Protein AF-0000000077892205 (afdb_homodimer)

Foldseek 3Di:
DVVVVVPVVPPPPCPDDPPVVVVVVVVVVVVVVVVVVVVVVVVVVVVVVVVVVVVVVVVVVVQVVQQVLQQVLQVVLLVLLQQQQVVLVVVLVVCLVQPQVDVPHNDAQVNLQVVCVVCVVSRVFFLWKWWWFKDFLVCQVVVCVVLVHAQFEDVVLQVVVQPLVGDDLVPTHGDDDDGMWTATGYIHPSVPSRGSYTLCRDDQSVVLFLVQLQQQFWAKTDWAQDRNPRATKMKIKHFRFNDDDDNPDGSVRSNVRTGIMMITIGRLAVRSVVSCVVVVVDPNKFKWKWWCLDVVDIDTRDHDPDPDDDRKDKDWHDSRHPSTTMIMIID/DVVVVVPPVPPPPCPDDVPVVVVVVVVVVVVVVVVVVVVVVVVVVVVVVVVVVVVVVVVVVVQVVQQVLQQVLQVVLLVLLQQQQVVLVVVLVVCLVQPQVDVPHNDAQVNLQVVCVVCVVSRVFFLWKWWWFKDFLVCQVVVCVVLVHAQFEDVVLQVVVQDLVGDDLVPTHGDDDDGMWTATGYIHPSVPSRGSYTLCRDDQSVVLFLVQLQQQFWAKTDWAQDRNPRATKMKIKHFRFNDDDDNPDGSVNSNVRTGIMMITIGRLAVNSVVSCVVVVVDPNKFKWKWWCLDVVDIDTRDHDPDPDDDDKDKDWHDSRHPSTTMIMIID

Organism: Lupinus albus (NCBI:txid3870)

Solvent-accessible surface area (backbone atoms only — not comparable to full-atom values): 35214 Å² total; per-residue (Å²): 126,77,70,63,65,63,57,64,71,61,64,72,70,71,77,66,78,65,66,66,57,49,56,50,46,52,51,46,47,52,47,48,50,52,51,47,51,50,48,52,52,49,50,51,50,50,49,50,51,50,50,51,52,50,51,52,50,50,53,52,48,50,51,52,48,52,43,49,52,40,45,49,51,43,48,52,52,32,49,50,46,47,44,25,49,50,43,52,52,43,49,34,50,46,45,36,54,36,38,69,67,32,88,74,54,71,55,50,47,67,55,45,20,50,51,49,59,76,42,38,81,53,26,80,49,47,64,33,40,36,35,20,39,58,39,45,51,90,47,43,66,62,47,27,63,73,70,72,49,65,52,17,35,39,42,63,50,67,71,62,62,53,54,59,90,61,68,49,69,83,74,46,50,66,49,74,93,52,73,63,42,24,30,20,69,33,30,18,70,81,36,49,74,47,54,32,29,19,43,59,54,20,70,65,46,25,56,32,53,54,50,7,32,43,69,71,39,55,28,61,36,70,72,40,66,38,80,61,76,61,39,52,19,33,40,40,28,35,46,25,47,78,58,90,70,64,93,81,58,51,44,67,58,35,51,72,34,47,46,27,37,33,36,36,34,28,38,43,51,61,37,54,48,53,52,47,58,71,58,34,92,47,79,86,60,49,57,29,33,32,39,46,58,43,85,87,55,68,42,76,55,34,73,60,85,71,81,74,79,90,62,71,41,81,36,79,39,68,80,74,26,88,86,54,42,34,35,35,39,28,70,127,77,71,63,63,64,58,63,72,60,63,71,70,72,78,63,78,64,67,66,56,51,57,50,46,52,51,46,49,53,50,47,49,51,49,48,51,51,48,52,53,50,50,51,50,50,51,51,50,49,50,52,52,50,51,51,51,48,52,52,50,50,51,49,47,51,44,51,51,41,46,50,50,43,49,52,53,31,49,50,46,47,45,24,48,49,44,53,52,44,50,32,50,46,44,35,55,37,36,69,67,32,88,73,55,72,55,48,47,66,55,45,20,50,52,49,58,75,41,36,81,54,26,78,49,48,65,33,41,35,34,20,39,58,40,46,50,89,45,43,66,64,48,27,62,72,70,71,49,67,52,18,36,40,42,64,50,66,70,62,63,52,53,58,90,62,69,48,68,82,75,46,50,67,47,73,96,50,73,62,44,25,30,21,69,34,30,19,70,81,37,50,76,48,53,32,29,18,43,59,54,21,71,66,48,25,56,31,52,56,51,6,32,43,68,71,40,56,29,61,38,70,72,40,66,38,80,61,76,61,39,53,20,35,41,39,28,34,48,23,46,77,60,93,70,63,94,81,59,51,43,67,58,35,52,72,34,46,46,28,38,34,35,37,33,28,38,42,53,61,38,54,49,54,52,46,58,73,56,34,92,46,80,84,61,50,57,30,32,32,38,46,59,44,85,86,54,67,42,74,54,33,74,57,87,70,81,75,77,90,62,72,42,79,36,80,39,68,79,74,28,89,85,54,42,34,35,35,40,28,70

Radius of gyration: 39.61 Å; Cα contacts (8 Å, |Δi|>4): 1036; chains: 2; bounding box: 71×128×86 Å

Structure (mmCIF, N/CA/C/O backbone):
data_AF-0000000077892205-model_v1
#
loop_
_entity.id
_entity.type
_entity.pdbx_description
1 polymer 'histidine kinase'
#
loop_
_atom_site.group_PDB
_atom_site.id
_atom_site.type_symbol
_atom_site.label_atom_id
_atom_site.label_alt_id
_atom_site.label_comp_id
_atom_site.label_asym_id
_atom_site.label_entity_id
_atom_site.label_seq_id
_atom_site.pdbx_PDB_ins_code
_atom_site.Cartn_x
_atom_site.Cartn_y
_atom_site.Cartn_z
_atom_site.occupancy
_atom_site.B_iso_or_equiv
_atom_site.auth_seq_id
_atom_site.auth_comp_id
_atom_site.auth_asym_id
_atom_site.auth_atom_id
_atom_site.pdbx_PDB_model_num
ATOM 1 N N . MET A 1 1 ? 27.438 71 59.719 1 31.19 1 MET A N 1
ATOM 2 C CA . MET A 1 1 ? 27.359 72.312 59.125 1 31.19 1 MET A CA 1
ATOM 3 C C . MET A 1 1 ? 26.109 72.438 58.25 1 31.19 1 MET A C 1
ATOM 5 O O . MET A 1 1 ? 25.812 73.5 57.75 1 31.19 1 MET A O 1
ATOM 9 N N . TRP A 1 2 ? 25.656 71.25 57.719 1 36.31 2 TRP A N 1
ATOM 10 C CA . TRP A 1 2 ? 24.547 71.125 56.781 1 36.31 2 TRP A CA 1
ATOM 11 C C . TRP A 1 2 ? 23.219 71.438 57.469 1 36.31 2 TRP A C 1
ATOM 13 O O . TRP A 1 2 ? 22.266 71.875 56.812 1 36.31 2 TRP A O 1
ATOM 23 N N . LEU A 1 3 ? 23.094 71.312 58.812 1 39.94 3 LEU A N 1
ATOM 24 C CA . LEU A 1 3 ? 21.891 71.375 59.656 1 39.94 3 LEU A CA 1
ATOM 25 C C . LEU A 1 3 ? 21.344 72.812 59.688 1 39.94 3 LEU A C 1
ATOM 27 O O . LEU A 1 3 ? 20.141 73 59.906 1 39.94 3 LEU A O 1
ATOM 31 N N . LYS A 1 4 ? 22.266 73.75 59.656 1 44.88 4 LYS A N 1
ATOM 32 C CA . LYS A 1 4 ? 21.891 75.125 60.031 1 44.88 4 LYS A CA 1
ATOM 33 C C . LYS A 1 4 ? 21.078 75.75 58.906 1 44.88 4 LYS A C 1
ATOM 35 O O . LYS A 1 4 ? 20.391 76.75 59.156 1 44.88 4 LYS A O 1
ATOM 40 N N . TRP A 1 5 ? 21.438 75.25 57.688 1 41.88 5 TRP A N 1
ATOM 41 C CA . TRP A 1 5 ? 20.875 76 56.562 1 41.88 5 TRP A CA 1
ATOM 42 C C . TRP A 1 5 ? 19.359 75.812 56.469 1 41.88 5 TRP A C 1
ATOM 44 O O . TRP A 1 5 ? 18.625 76.688 56.094 1 41.88 5 TRP A O 1
ATOM 54 N N . TRP A 1 6 ? 18.906 74.562 57.062 1 41.09 6 TRP A N 1
ATOM 55 C CA . TRP A 1 6 ? 17.5 74.25 56.938 1 41.09 6 TRP A CA 1
ATOM 56 C C . TRP A 1 6 ? 16.625 75.125 57.781 1 41.09 6 TRP A C 1
ATOM 58 O O . TRP A 1 6 ? 15.453 75.375 57.469 1 41.09 6 TRP A O 1
ATOM 68 N N . GLU A 1 7 ? 17.266 75.562 58.875 1 42.81 7 GLU A N 1
ATOM 69 C CA . GLU A 1 7 ? 16.422 76.188 59.875 1 42.81 7 GLU A CA 1
ATOM 70 C C . GLU A 1 7 ? 15.914 77.562 59.406 1 42.81 7 GLU A C 1
ATOM 72 O O . GLU A 1 7 ? 14.883 78.062 59.875 1 42.81 7 GLU A O 1
ATOM 77 N N . LYS A 1 8 ? 16.828 78.25 58.688 1 43.81 8 LYS A N 1
ATOM 78 C CA . LYS A 1 8 ? 16.516 79.625 58.469 1 43.81 8 LYS A CA 1
ATOM 79 C C . LYS A 1 8 ? 15.32 79.812 57.531 1 43.81 8 LYS A C 1
ATOM 81 O O . LYS A 1 8 ? 14.766 80.875 57.406 1 43.81 8 LYS A O 1
ATOM 86 N N . ILE A 1 9 ? 15.219 78.75 56.625 1 38.72 9 ILE A N 1
ATOM 87 C CA . ILE A 1 9 ? 14.148 79 55.656 1 38.72 9 ILE A CA 1
ATOM 88 C C . ILE A 1 9 ? 12.789 78.938 56.344 1 38.72 9 ILE A C 1
ATOM 90 O O . ILE A 1 9 ? 11.75 79.125 55.719 1 38.72 9 ILE A O 1
ATOM 94 N N . ARG A 1 10 ? 12.891 78.5 57.656 1 36.75 10 ARG A N 1
ATOM 95 C CA . ARG A 1 10 ? 11.594 78.188 58.25 1 36.75 10 ARG A CA 1
ATOM 96 C C . ARG A 1 10 ? 10.82 79.5 58.531 1 36.75 10 ARG A C 1
ATOM 98 O O . ARG A 1 10 ? 9.648 79.438 58.906 1 36.75 10 ARG A O 1
ATOM 105 N N . GLY A 1 11 ? 11.727 80.562 58.812 1 36.81 11 GLY A N 1
ATOM 106 C CA . GLY A 1 11 ? 11.039 81.625 59.562 1 36.81 11 GLY A CA 1
ATOM 107 C C . GLY A 1 11 ? 9.977 82.312 58.781 1 36.81 11 GLY A C 1
ATOM 108 O O . GLY A 1 11 ? 9.312 83.25 59.281 1 36.81 11 GLY A O 1
ATOM 109 N N . PHE A 1 12 ? 10.297 82.5 57.469 1 37.41 12 PHE A N 1
ATOM 110 C CA . PHE A 1 12 ? 9.398 83.438 56.844 1 37.41 12 PHE A CA 1
ATOM 111 C C . PHE A 1 12 ? 7.969 82.938 56.812 1 37.41 12 PHE A C 1
ATOM 113 O O . PHE A 1 12 ? 7.68 81.938 56.156 1 37.41 12 PHE A O 1
ATOM 120 N N . GLY A 1 13 ? 7.309 83.062 57.969 1 35.34 13 GLY A N 1
ATOM 121 C CA . GLY A 1 13 ? 5.934 82.75 58.25 1 35.34 13 GLY A CA 1
ATOM 122 C C . GLY A 1 13 ? 4.945 83.188 57.219 1 35.34 13 GLY A C 1
ATOM 123 O O . GLY A 1 13 ? 4.734 84.438 57.094 1 35.34 13 GLY A O 1
ATOM 124 N N . ILE A 1 14 ? 5.199 82.812 55.969 1 35.5 14 ILE A N 1
ATOM 125 C CA . ILE A 1 14 ? 4.227 83.125 54.906 1 35.5 14 ILE A CA 1
ATOM 126 C C . ILE A 1 14 ? 2.818 82.75 55.406 1 35.5 14 ILE A C 1
ATOM 128 O O . ILE A 1 14 ? 2.502 81.625 55.688 1 35.5 14 ILE A O 1
ATOM 132 N N . HIS A 1 15 ? 2.277 83.562 56.312 1 36.69 15 HIS A N 1
ATOM 133 C CA . HIS A 1 15 ? 0.856 83.5 56.625 1 36.69 15 HIS A CA 1
ATOM 134 C C . HIS A 1 15 ? 0.003 83.5 55.375 1 36.69 15 HIS A C 1
ATOM 136 O O . HIS A 1 15 ? -1.203 83.75 55.438 1 36.69 15 HIS A O 1
ATOM 142 N N . GLN A 1 16 ? 0.692 83.312 54.188 1 34.72 16 GLN A N 1
ATOM 143 C CA . GLN A 1 16 ? -0.074 83.562 52.969 1 34.72 16 GLN A CA 1
ATOM 144 C C . GLN A 1 16 ? -1.381 82.75 52.969 1 34.72 16 GLN A C 1
ATOM 146 O O . GLN A 1 16 ? -1.498 81.75 53.688 1 34.72 16 GLN A O 1
ATOM 151 N N . HIS A 1 17 ? -2.402 83.25 52.094 1 37.19 17 HIS A N 1
ATOM 152 C CA . HIS A 1 17 ? -3.797 83 51.719 1 37.19 17 HIS A CA 1
ATOM 153 C C . HIS A 1 17 ? -4.062 81.562 51.469 1 37.19 17 HIS A C 1
ATOM 155 O O . HIS A 1 17 ? -3.6 81 50.438 1 37.19 17 HIS A O 1
ATOM 161 N N . TYR A 1 18 ? -4.145 80.75 52.469 1 39.81 18 TYR A N 1
ATOM 162 C CA . TYR A 1 18 ? -4.59 79.375 52.562 1 39.81 18 TYR A CA 1
ATOM 163 C C . TYR A 1 18 ? -5.816 79.125 51.688 1 39.81 18 TYR A C 1
ATOM 165 O O . TYR A 1 18 ? -6.215 77.938 51.5 1 39.81 18 TYR A O 1
ATOM 173 N N . TYR A 1 19 ? -6.555 80.25 51.5 1 40.19 19 TYR A N 1
ATOM 174 C CA . TYR A 1 19 ? -7.855 79.938 50.938 1 40.19 19 TYR A CA 1
ATOM 175 C C . TYR A 1 19 ? -7.707 79.375 49.5 1 40.19 19 TYR A C 1
ATOM 177 O O . TYR A 1 19 ? -8.586 78.688 49 1 40.19 19 TYR A O 1
ATOM 185 N N . GLN A 1 20 ? -6.82 80 48.781 1 41.72 20 GLN A N 1
ATOM 186 C CA . GLN A 1 20 ? -6.855 79.625 47.375 1 41.72 20 GLN A CA 1
ATOM 187 C C . GLN A 1 20 ? -6.348 78.25 47.156 1 41.72 20 GLN A C 1
ATOM 189 O O . GLN A 1 20 ? -6.523 77.625 46.062 1 41.72 20 GLN A O 1
ATOM 194 N N . TYR A 1 21 ? -5.676 77.75 48.125 1 46.19 21 TYR A N 1
ATOM 195 C CA . TYR A 1 21 ? -5.09 76.375 47.938 1 46.19 21 TYR A CA 1
ATOM 196 C C . TYR A 1 21 ? -6.141 75.312 48.125 1 46.19 21 TYR A C 1
ATOM 198 O O . TYR A 1 21 ? -5.883 74.125 47.844 1 46.19 21 TYR A O 1
ATOM 206 N N . ILE A 1 22 ? -7.207 75.688 48.812 1 49.75 22 ILE A N 1
ATOM 207 C CA . ILE A 1 22 ? -8.234 74.688 49.062 1 49.75 22 ILE A CA 1
ATOM 208 C C . ILE A 1 22 ? -8.969 74.375 47.75 1 49.75 22 ILE A C 1
ATOM 210 O O . ILE A 1 22 ? -9.289 73.25 47.469 1 49.75 22 ILE A O 1
ATOM 214 N N . GLY A 1 23 ? -9.281 75.375 47.062 1 51.22 23 GLY A N 1
ATOM 215 C CA . GLY A 1 23 ? -10.008 75.125 45.844 1 51.22 23 GLY A CA 1
ATOM 216 C C . GLY A 1 23 ? -9.234 74.312 44.844 1 51.22 23 GLY A C 1
ATOM 217 O O . GLY A 1 23 ? -9.828 73.625 44.031 1 51.22 23 GLY A O 1
ATOM 218 N N . SER A 1 24 ? -7.988 74.5 44.875 1 58.28 24 SER A N 1
ATOM 219 C CA . SER A 1 24 ? -7.121 73.812 43.938 1 58.28 24 SER A CA 1
ATOM 220 C C . SER A 1 24 ? -6.977 72.375 44.281 1 58.28 24 SER A C 1
ATOM 222 O O . SER A 1 24 ? -6.91 71.5 43.406 1 58.28 24 SER A O 1
ATOM 224 N N . LYS A 1 25 ? -7.152 72.125 45.562 1 64.81 25 LYS A N 1
ATOM 225 C CA . LYS A 1 25 ? -7.062 70.75 45.969 1 64.81 25 LYS A CA 1
ATOM 226 C C . LYS A 1 25 ? -8.344 70 45.625 1 64.81 25 LYS A C 1
ATOM 228 O O . LYS A 1 25 ? -8.297 68.812 45.219 1 64.81 25 LYS A O 1
ATOM 233 N N . LYS A 1 26 ? -9.453 70.688 45.875 1 61.78 26 LYS A N 1
ATOM 234 C CA . LYS A 1 26 ? -10.727 70.062 45.531 1 61.78 26 LYS A CA 1
ATOM 235 C C . LYS A 1 26 ? -10.828 69.812 44.031 1 61.78 26 LYS A C 1
ATOM 237 O O . LYS A 1 26 ? -11.305 68.75 43.594 1 61.78 26 LYS A O 1
ATOM 242 N N . VAL A 1 27 ? -10.414 70.812 43.312 1 63.97 27 VAL A N 1
ATOM 243 C CA . VAL A 1 27 ? -10.422 70.688 41.875 1 63.97 27 VAL A CA 1
ATOM 244 C C . VAL A 1 27 ? -9.422 69.625 41.438 1 63.97 27 VAL A C 1
ATOM 246 O O . VAL A 1 27 ? -9.703 68.812 40.562 1 63.97 27 VAL A O 1
ATOM 249 N N . LYS A 1 28 ? -8.359 69.562 42.219 1 69.62 28 LYS A N 1
ATOM 250 C CA . LYS A 1 28 ? -7.348 68.562 41.938 1 69.62 28 LYS A CA 1
ATOM 251 C C . LYS A 1 28 ? -7.859 67.188 42.281 1 69.62 28 LYS A C 1
ATOM 253 O O . LYS A 1 28 ? -7.633 66.188 41.562 1 69.62 28 LYS A O 1
ATOM 258 N N . ARG A 1 29 ? -8.625 67.188 43.375 1 73.31 29 ARG A N 1
ATOM 259 C CA . ARG A 1 29 ? -9.188 65.875 43.812 1 73.31 29 ARG A CA 1
ATOM 260 C C . ARG A 1 29 ? -10.258 65.438 42.812 1 73.31 29 ARG A C 1
ATOM 262 O O . ARG A 1 29 ? -10.344 64.25 42.5 1 73.31 29 ARG A O 1
ATOM 269 N N . ALA A 1 30 ? -11.062 66.375 42.406 1 74.19 30 ALA A N 1
ATOM 270 C CA . ALA A 1 30 ? -12.102 66 41.438 1 74.19 30 ALA A CA 1
ATOM 271 C C . ALA A 1 30 ? -11.492 65.562 40.094 1 74.19 30 ALA A C 1
ATOM 273 O O . ALA A 1 30 ? -11.977 64.625 39.469 1 74.19 30 ALA A O 1
ATOM 274 N N . MET A 1 31 ? -10.398 66.25 39.812 1 76.56 31 MET A N 1
ATOM 275 C CA . MET A 1 31 ? -9.695 65.875 38.594 1 76.56 31 MET A CA 1
ATOM 276 C C . MET A 1 31 ? -9.016 64.562 38.719 1 76.56 31 MET A C 1
ATOM 278 O O . MET A 1 31 ? -9.016 63.75 37.781 1 76.56 31 MET A O 1
ATOM 282 N N . TRP A 1 32 ? -8.609 64.25 39.969 1 74.5 32 TRP A N 1
ATOM 283 C CA . TRP A 1 32 ? -7.973 62.938 40.219 1 74.5 32 TRP A CA 1
ATOM 284 C C . TRP A 1 32 ? -9 61.812 40.188 1 74.5 32 TRP A C 1
ATOM 286 O O . TRP A 1 32 ? -8.711 60.719 39.656 1 74.5 32 TRP A O 1
ATOM 296 N N . LYS A 1 33 ? -10.172 62.156 40.625 1 80.44 33 LYS A N 1
ATOM 297 C CA . LYS A 1 33 ? -11.234 61.156 40.594 1 80.44 33 LYS A CA 1
ATOM 298 C C . LYS A 1 33 ? -11.695 60.875 39.156 1 80.44 33 LYS A C 1
ATOM 300 O O . LYS A 1 33 ? -11.906 59.719 38.75 1 80.44 33 LYS A O 1
ATOM 305 N N . LYS A 1 34 ? -11.797 61.938 38.375 1 80.62 34 LYS A N 1
ATOM 306 C CA . LYS A 1 34 ? -12.195 61.781 37 1 80.62 34 LYS A CA 1
ATOM 307 C C . LYS A 1 34 ? -11.125 61.031 36.188 1 80.62 34 LYS A C 1
ATOM 309 O O . LYS A 1 34 ? -11.438 60.188 35.344 1 80.62 34 LYS A O 1
ATOM 314 N N . LEU A 1 35 ? -9.867 61.375 36.562 1 80.88 35 LEU A N 1
ATOM 315 C CA . LEU A 1 35 ? -8.758 60.688 35.906 1 80.88 35 LEU A CA 1
ATOM 316 C C . LEU A 1 35 ? -8.703 59.219 36.312 1 80.88 35 LEU A C 1
ATOM 318 O O . LEU A 1 35 ? -8.422 58.375 35.469 1 80.88 35 LEU A O 1
ATOM 322 N N . PHE A 1 36 ? -9.055 59 37.531 1 80.56 36 PHE A N 1
ATOM 323 C CA . PHE A 1 36 ? -9.086 57.625 38.031 1 80.56 36 PHE A CA 1
ATOM 324 C C . PHE A 1 36 ? -10.195 56.844 37.344 1 80.56 36 PHE A C 1
ATOM 326 O O . PHE A 1 36 ? -9.992 55.688 36.938 1 80.56 36 PHE A O 1
ATOM 333 N N . VAL A 1 37 ? -11.359 57.469 37.219 1 83.56 37 VAL A N 1
ATOM 334 C CA . VAL A 1 37 ? -12.484 56.812 36.562 1 83.56 37 VAL A CA 1
ATOM 335 C C . VAL A 1 37 ? -12.18 56.594 35.094 1 83.56 37 VAL A C 1
ATOM 337 O O . VAL A 1 37 ? -12.461 55.531 34.531 1 83.56 37 VAL A O 1
ATOM 340 N N . ALA A 1 38 ? -11.492 57.562 34.469 1 83.94 38 ALA A N 1
ATOM 341 C CA . ALA A 1 38 ? -11.094 57.438 33.094 1 83.94 38 ALA A CA 1
ATOM 342 C C . ALA A 1 38 ? -10.07 56.312 32.906 1 83.94 38 ALA A C 1
ATOM 344 O O . ALA A 1 38 ? -10.125 55.562 31.938 1 83.94 38 ALA A O 1
ATOM 345 N N . TRP A 1 39 ? -9.234 56.125 33.938 1 80.12 39 TRP A N 1
ATOM 346 C CA . TRP A 1 39 ? -8.219 55.094 33.938 1 80.12 39 TRP A CA 1
ATOM 347 C C . TRP A 1 39 ? -8.859 53.719 34.094 1 80.12 39 TRP A C 1
ATOM 349 O O . TRP A 1 39 ? -8.5 52.781 33.375 1 80.12 39 TRP A O 1
ATOM 359 N N . LEU A 1 40 ? -9.859 53.656 34.906 1 83.5 40 LEU A N 1
ATOM 360 C CA . LEU A 1 40 ? -10.547 52.406 35.125 1 83.5 40 LEU A CA 1
ATOM 361 C C . LEU A 1 40 ? -11.367 52 33.906 1 83.5 40 LEU A C 1
ATOM 363 O O . LEU A 1 40 ? -11.367 50.812 33.5 1 83.5 40 LEU A O 1
ATOM 367 N N . VAL A 1 41 ? -11.984 52.969 33.312 1 84.06 41 VAL A N 1
ATOM 368 C CA . VAL A 1 41 ? -12.789 52.719 32.125 1 84.06 41 VAL A CA 1
ATOM 369 C C . VAL A 1 41 ? -11.867 52.344 30.969 1 84.06 41 VAL A C 1
ATOM 371 O O . VAL A 1 41 ? -12.164 51.438 30.203 1 84.06 41 VAL A O 1
ATOM 374 N N . GLY A 1 42 ? -10.75 53.031 30.953 1 81.94 42 GLY A N 1
ATOM 375 C CA . GLY A 1 42 ? -9.781 52.75 29.906 1 81.94 42 GLY A CA 1
ATOM 376 C C . GLY A 1 42 ? -9.211 51.344 30 1 81.94 42 GLY A C 1
ATOM 377 O O . GLY A 1 42 ? -9.133 50.625 28.984 1 81.94 42 GLY A O 1
ATOM 378 N N . TRP A 1 43 ? -8.969 50.875 31.234 1 79.12 43 TRP A N 1
ATOM 379 C CA . TRP A 1 43 ? -8.391 49.531 31.438 1 79.12 43 TRP A CA 1
ATOM 380 C C . TRP A 1 43 ? -9.43 48.469 31.203 1 79.12 43 TRP A C 1
ATOM 382 O O . TRP A 1 43 ? -9.102 47.375 30.672 1 79.12 43 TRP A O 1
ATOM 392 N N . THR A 1 44 ? -10.625 48.781 31.562 1 84.62 44 THR A N 1
ATOM 393 C CA . THR A 1 44 ? -11.688 47.812 31.328 1 84.62 44 THR A CA 1
ATOM 394 C C . THR A 1 44 ? -11.961 47.656 29.844 1 84.62 44 THR A C 1
ATOM 396 O O . THR A 1 44 ? -12.18 46.531 29.359 1 84.62 44 THR A O 1
ATOM 399 N N . MET A 1 45 ? -11.852 48.781 29.109 1 84.25 45 MET A N 1
ATOM 400 C CA . MET A 1 45 ? -12.055 48.719 27.656 1 84.25 45 MET A CA 1
ATOM 401 C C . MET A 1 45 ? -10.906 47.969 26.984 1 84.25 45 MET A C 1
ATOM 403 O O . MET A 1 45 ? -11.133 47.188 26.062 1 84.25 45 MET A O 1
ATOM 407 N N . LEU A 1 46 ? -9.758 48.188 27.516 1 83.25 46 LEU A N 1
ATOM 408 C CA . LEU A 1 46 ? -8.586 47.5 26.969 1 83.25 46 LEU A CA 1
ATOM 409 C C . LEU A 1 46 ? -8.648 46 27.219 1 83.25 46 LEU A C 1
ATOM 411 O O . LEU A 1 46 ? -8.336 45.219 26.328 1 83.25 46 LEU A O 1
ATOM 415 N N . SER A 1 47 ? -9.164 45.625 28.453 1 83.81 47 SER A N 1
ATOM 416 C CA . SER A 1 47 ? -9.273 44.219 28.797 1 83.81 47 SER A CA 1
ATOM 417 C C . SER A 1 47 ? -10.344 43.531 27.969 1 83.81 47 SER A C 1
ATOM 419 O O . SER A 1 47 ? -10.156 42.406 27.516 1 83.81 47 SER A O 1
ATOM 421 N N . LEU A 1 48 ? -11.344 44.281 27.719 1 85 48 LEU A N 1
ATOM 422 C CA . LEU A 1 48 ? -12.422 43.719 26.906 1 85 48 LEU A CA 1
ATOM 423 C C . LEU A 1 48 ? -11.977 43.562 25.453 1 85 48 LEU A C 1
ATOM 425 O O . LEU A 1 48 ? -12.32 42.562 24.812 1 85 48 LEU A O 1
ATOM 429 N N . CYS A 1 49 ? -11.133 44.469 25 1 84.12 49 CYS A N 1
ATOM 430 C CA . CYS A 1 49 ? -10.617 44.375 23.641 1 84.12 49 CYS A CA 1
ATOM 431 C C . CYS A 1 49 ? -9.656 43.219 23.484 1 84.12 49 CYS A C 1
ATOM 433 O O . CYS A 1 49 ? -9.734 42.469 22.5 1 84.12 49 CYS A O 1
ATOM 435 N N . ILE A 1 50 ? -8.883 43 24.516 1 81.12 50 ILE A N 1
ATOM 436 C CA . ILE A 1 50 ? -7.922 41.906 24.484 1 81.12 50 ILE A CA 1
ATOM 437 C C . ILE A 1 50 ? -8.656 40.594 24.562 1 81.12 50 ILE A C 1
ATOM 439 O O . ILE A 1 50 ? -8.328 39.625 23.844 1 81.12 50 ILE A O 1
ATOM 443 N N . PHE A 1 51 ? -9.68 40.562 25.375 1 82.75 51 PHE A N 1
ATOM 444 C CA . PHE A 1 51 ? -10.477 39.375 25.531 1 82.75 51 PHE A CA 1
ATOM 445 C C . PHE A 1 51 ? -11.188 39 24.219 1 82.75 51 PHE A C 1
ATOM 447 O O . PHE A 1 51 ? -11.211 37.844 23.812 1 82.75 51 PHE A O 1
ATOM 454 N N . CYS A 1 52 ? -11.688 40.094 23.547 1 84.12 52 CYS A N 1
ATOM 455 C CA . CYS A 1 52 ? -12.367 39.844 22.281 1 84.12 52 CYS A CA 1
ATOM 456 C C . CYS A 1 52 ? -11.391 39.375 21.219 1 84.12 52 CYS A C 1
ATOM 458 O O . CYS A 1 52 ? -11.688 38.469 20.453 1 84.12 52 CYS A O 1
ATOM 460 N N . CYS A 1 53 ? -10.188 39.875 21.219 1 81.94 53 CYS A N 1
ATOM 461 C CA . CYS A 1 53 ? -9.164 39.5 20.25 1 81.94 53 CYS A CA 1
ATOM 462 C C . CYS A 1 53 ? -8.688 38.094 20.484 1 81.94 53 CYS A C 1
ATOM 464 O O . CYS A 1 53 ? -8.562 37.312 19.531 1 81.94 53 CYS A O 1
ATOM 466 N N . MET A 1 54 ? -8.562 37.688 21.75 1 83.56 54 MET A N 1
ATOM 467 C CA . MET A 1 54 ? -8.086 36.344 22.094 1 83.56 54 MET A CA 1
ATOM 468 C C . MET A 1 54 ? -9.164 35.312 21.812 1 83.56 54 MET A C 1
ATOM 470 O O . MET A 1 54 ? -8.867 34.188 21.375 1 83.56 54 MET A O 1
ATOM 474 N N . SER A 1 55 ? -10.375 35.719 22.078 1 83.88 55 SER A N 1
ATOM 475 C CA . SER A 1 55 ? -11.469 34.781 21.828 1 83.88 55 SER A CA 1
ATOM 476 C C . SER A 1 55 ? -11.648 34.531 20.328 1 83.88 55 SER A C 1
ATOM 478 O O . SER A 1 55 ? -11.922 33.406 19.922 1 83.88 55 SER A O 1
ATOM 480 N N . PHE A 1 56 ? -11.406 35.531 19.547 1 84.44 56 PHE A N 1
ATOM 481 C CA . PHE A 1 56 ? -11.484 35.406 18.094 1 84.44 56 PHE A CA 1
ATOM 482 C C . PHE A 1 56 ? -10.352 34.531 17.562 1 84.44 56 PHE A C 1
ATOM 484 O O . PHE A 1 56 ? -10.57 33.656 16.734 1 84.44 56 PHE A O 1
ATOM 491 N N . GLN A 1 57 ? -9.242 34.719 18.141 1 82.75 57 GLN A N 1
ATOM 492 C CA . GLN A 1 57 ? -8.086 33.938 17.719 1 82.75 57 GLN A CA 1
ATOM 493 C C . GLN A 1 57 ? -8.227 32.5 18.156 1 82.75 57 GLN A C 1
ATOM 495 O O . GLN A 1 57 ? -7.848 31.578 17.422 1 82.75 57 GLN A O 1
ATOM 500 N N . ALA A 1 58 ? -8.82 32.281 19.25 1 83 58 ALA A N 1
ATOM 501 C CA . ALA A 1 58 ? -9 30.922 19.766 1 83 58 ALA A CA 1
ATOM 502 C C . ALA A 1 58 ? -10.016 30.141 18.922 1 83 58 ALA A C 1
ATOM 504 O O . ALA A 1 58 ? -9.836 28.953 18.656 1 83 58 ALA A O 1
ATOM 505 N N . THR A 1 59 ? -11.031 30.891 18.547 1 83.19 59 THR A N 1
ATOM 506 C CA . THR A 1 59 ? -12.039 30.234 17.719 1 83.19 59 THR A CA 1
ATOM 507 C C . THR A 1 59 ? -11.477 29.891 16.344 1 83.19 59 THR A C 1
ATOM 509 O O . THR A 1 59 ? -11.758 28.812 15.805 1 83.19 59 THR A O 1
ATOM 512 N N . GLU A 1 60 ? -10.672 30.75 15.828 1 84.75 60 GLU A N 1
ATOM 513 C CA . GLU A 1 60 ? -10.062 30.5 14.531 1 84.75 60 GLU A CA 1
ATOM 514 C C . GLU A 1 60 ? -9.055 29.344 14.617 1 84.75 60 GLU A C 1
ATOM 516 O O . GLU A 1 60 ? -8.984 28.516 13.711 1 84.75 60 GLU A O 1
ATOM 521 N N . LYS A 1 61 ? -8.375 29.281 15.664 1 82.31 61 LYS A N 1
ATOM 522 C CA . LYS A 1 61 ? -7.41 28.203 15.859 1 82.31 61 LYS A CA 1
ATOM 523 C C . LYS A 1 61 ? -8.117 26.859 16.016 1 82.31 61 LYS A C 1
ATOM 525 O O . LYS A 1 61 ? -7.645 25.844 15.523 1 82.31 61 LYS A O 1
ATOM 530 N N . ARG A 1 62 ? -9.234 26.906 16.656 1 82.81 62 ARG A N 1
ATOM 531 C CA . ARG A 1 62 ? -10.008 25.672 16.828 1 82.81 62 ARG A CA 1
ATOM 532 C C . ARG A 1 62 ? -10.562 25.188 15.492 1 82.81 62 ARG A C 1
ATOM 534 O O . ARG A 1 62 ? -10.586 23.984 15.227 1 82.81 62 ARG A O 1
ATOM 541 N N . ARG A 1 63 ? -10.961 26.141 14.727 1 84.81 63 ARG A N 1
ATOM 542 C CA . ARG A 1 63 ? -11.484 25.781 13.414 1 84.81 63 ARG A CA 1
ATOM 543 C C . ARG A 1 63 ? -10.383 25.203 12.531 1 84.81 63 ARG A C 1
ATOM 545 O O . ARG A 1 63 ? -10.609 24.219 11.82 1 84.81 63 ARG A O 1
ATOM 552 N N . GLU A 1 64 ? -9.266 25.75 12.625 1 85.06 64 GLU A N 1
ATOM 553 C CA . GLU A 1 64 ? -8.141 25.281 11.828 1 85.06 64 GLU A CA 1
ATOM 554 C C . GLU A 1 64 ? -7.656 23.922 12.312 1 85.06 64 GLU A C 1
ATOM 556 O O . GLU A 1 64 ? -7.273 23.062 11.5 1 85.06 64 GLU A O 1
ATOM 561 N N . THR A 1 65 ? -7.727 23.719 13.555 1 83.38 65 THR A N 1
ATOM 562 C CA . THR A 1 65 ? -7.297 22.453 14.109 1 83.38 65 THR A CA 1
ATOM 563 C C . THR A 1 65 ? -8.266 21.328 13.711 1 83.38 65 THR A C 1
ATOM 565 O O . THR A 1 65 ? -7.844 20.234 13.344 1 83.38 65 THR A O 1
ATOM 568 N N . LEU A 1 66 ? -9.547 21.656 13.789 1 84.94 66 LEU A N 1
ATOM 569 C CA . LEU A 1 66 ? -10.547 20.672 13.383 1 84.94 66 LEU A CA 1
ATOM 570 C C . LEU A 1 66 ? -10.398 20.328 11.906 1 84.94 66 LEU A C 1
ATOM 572 O O . LEU A 1 66 ? -10.477 19.156 11.531 1 84.94 66 LEU A O 1
ATOM 576 N N . ALA A 1 67 ? -10.203 21.344 11.125 1 87.75 67 ALA A N 1
ATOM 577 C CA . ALA A 1 67 ? -10.031 21.109 9.695 1 87.75 67 ALA A CA 1
ATOM 578 C C . ALA A 1 67 ? -8.797 20.266 9.406 1 87.75 67 ALA A C 1
ATOM 580 O O . ALA A 1 67 ? -8.844 19.359 8.578 1 87.75 67 ALA A O 1
ATOM 581 N N . SER A 1 68 ? -7.789 20.531 10.117 1 83.44 68 SER A N 1
ATOM 582 C CA . SER A 1 68 ? -6.547 19.797 9.922 1 83.44 68 SER A CA 1
ATOM 583 C C . SER A 1 68 ? -6.699 18.344 10.367 1 83.44 68 SER A C 1
ATOM 585 O O . SER A 1 68 ? -6.234 17.422 9.68 1 83.44 68 SER A O 1
ATOM 587 N N . MET A 1 69 ? -7.352 18.172 11.477 1 84.19 69 MET A N 1
ATOM 588 C CA . MET A 1 69 ? -7.566 16.812 11.977 1 84.19 69 MET A CA 1
ATOM 589 C C . MET A 1 69 ? -8.477 16.031 11.039 1 84.19 69 MET A C 1
ATOM 591 O O . MET A 1 69 ? -8.227 14.852 10.773 1 84.19 69 MET A O 1
ATOM 595 N N . CYS A 1 70 ? -9.469 16.688 10.562 1 86.69 70 CYS A N 1
ATOM 596 C CA . CYS A 1 70 ? -10.398 16.031 9.641 1 86.69 70 CYS A CA 1
ATOM 597 C C . CYS A 1 70 ? -9.703 15.648 8.344 1 86.69 70 CYS A C 1
ATOM 599 O O . CYS A 1 70 ? -9.859 14.531 7.852 1 86.69 70 CYS A O 1
ATOM 601 N N . ASP A 1 71 ? -8.961 16.516 7.871 1 86.56 71 ASP A N 1
ATOM 602 C CA . ASP A 1 71 ? -8.242 16.25 6.625 1 86.56 71 ASP A CA 1
ATOM 603 C C . ASP A 1 71 ? -7.219 15.133 6.805 1 86.56 71 ASP A C 1
ATOM 605 O O . ASP A 1 71 ? -6.996 14.328 5.895 1 86.56 71 ASP A O 1
ATOM 609 N N . GLU A 1 72 ? -6.66 15.102 7.957 1 83 72 GLU A N 1
ATOM 610 C CA . GLU A 1 72 ? -5.699 14.047 8.242 1 83 72 GLU A CA 1
ATOM 611 C C . GLU A 1 72 ? -6.379 12.68 8.289 1 83 72 GLU A C 1
ATOM 613 O O . GLU A 1 72 ? -5.871 11.711 7.73 1 83 72 GLU A O 1
ATOM 618 N N . ARG A 1 73 ? -7.469 12.703 8.938 1 84.56 73 ARG A N 1
ATOM 619 C CA . ARG A 1 73 ? -8.211 11.445 9.023 1 84.56 73 ARG A CA 1
ATOM 620 C C . ARG A 1 73 ? -8.727 11.016 7.656 1 84.56 73 ARG A C 1
ATOM 622 O O . ARG A 1 73 ? -8.695 9.828 7.32 1 84.56 73 ARG A O 1
ATOM 629 N N . ALA A 1 74 ? -9.211 11.93 6.91 1 87.62 74 ALA A N 1
ATOM 630 C CA . ALA A 1 74 ? -9.688 11.633 5.559 1 87.62 74 ALA A CA 1
ATOM 631 C C . ALA A 1 74 ? -8.555 11.109 4.684 1 87.62 74 ALA A C 1
ATOM 633 O O . ALA A 1 74 ? -8.734 10.141 3.943 1 87.62 74 ALA A O 1
ATOM 634 N N . ARG A 1 75 ? -7.469 11.711 4.793 1 86 75 ARG A N 1
ATOM 635 C CA . ARG A 1 75 ? -6.312 11.289 4.016 1 86 75 ARG A CA 1
ATOM 636 C C . ARG A 1 75 ? -5.867 9.883 4.414 1 86 75 ARG A C 1
ATOM 638 O O . ARG A 1 75 ? -5.535 9.07 3.553 1 86 75 ARG A O 1
ATOM 645 N N . MET A 1 76 ? -5.82 9.633 5.691 1 84.25 76 MET A N 1
ATOM 646 C CA . MET A 1 76 ? -5.422 8.312 6.172 1 84.25 76 MET A CA 1
ATOM 647 C C . MET A 1 76 ? -6.391 7.238 5.684 1 84.25 76 MET A C 1
ATOM 649 O O . MET A 1 76 ? -5.973 6.16 5.262 1 84.25 76 MET A O 1
ATOM 653 N N . LEU A 1 77 ? -7.664 7.547 5.797 1 86.88 77 LEU A N 1
ATOM 654 C CA . LEU A 1 77 ? -8.672 6.609 5.324 1 86.88 77 LEU A CA 1
ATOM 655 C C . LEU A 1 77 ? -8.531 6.359 3.826 1 86.88 77 LEU A C 1
ATOM 657 O O . LEU A 1 77 ? -8.57 5.215 3.377 1 86.88 77 LEU A O 1
ATOM 661 N N . GLN A 1 78 ? -8.359 7.398 3.109 1 88.06 78 GLN A N 1
ATOM 662 C CA . GLN A 1 78 ? -8.18 7.289 1.665 1 88.06 78 GLN A CA 1
ATOM 663 C C . GLN A 1 78 ? -6.934 6.48 1.323 1 88.06 78 GLN A C 1
ATOM 665 O O . GLN A 1 78 ? -6.957 5.652 0.41 1 88.06 78 GLN A O 1
ATOM 670 N N . ASP A 1 79 ? -5.91 6.711 2.012 1 84.62 79 ASP A N 1
ATOM 671 C CA . ASP A 1 79 ? -4.656 6.004 1.767 1 84.62 79 ASP A CA 1
ATOM 672 C C . ASP A 1 79 ? -4.816 4.504 2.021 1 84.62 79 ASP A C 1
ATOM 674 O O . ASP A 1 79 ? -4.359 3.682 1.226 1 84.62 79 ASP A O 1
ATOM 678 N N . GLN A 1 80 ? -5.402 4.203 3.133 1 85.62 80 GLN A N 1
ATOM 679 C CA . GLN A 1 80 ? -5.605 2.799 3.463 1 85.62 80 GLN A CA 1
ATOM 680 C C . GLN A 1 80 ? -6.523 2.121 2.447 1 85.62 80 GLN A C 1
ATOM 682 O O . GLN A 1 80 ? -6.328 0.951 2.113 1 85.62 80 GLN A O 1
ATOM 687 N N . PHE A 1 81 ? -7.508 2.799 1.979 1 88.56 81 PHE A N 1
ATOM 688 C CA . PHE A 1 81 ? -8.391 2.26 0.95 1 88.56 81 PHE A CA 1
ATOM 689 C C . PHE A 1 81 ? -7.625 2.021 -0.347 1 88.56 81 PHE A C 1
ATOM 691 O O . PHE A 1 81 ? -7.805 0.99 -0.999 1 88.56 81 PHE A O 1
ATOM 698 N N . ASN A 1 82 ? -6.824 2.982 -0.659 1 88.25 82 ASN A N 1
ATOM 699 C CA . ASN A 1 82 ? -6.035 2.865 -1.882 1 88.25 82 ASN A CA 1
ATOM 700 C C . ASN A 1 82 ? -5.086 1.672 -1.825 1 88.25 82 ASN A C 1
ATOM 702 O O . ASN A 1 82 ? -4.898 0.976 -2.824 1 88.25 82 ASN A O 1
ATOM 706 N N . VAL A 1 83 ? -4.496 1.51 -0.692 1 89.06 83 VAL A N 1
ATOM 707 C CA . VAL A 1 83 ? -3.604 0.369 -0.513 1 89.06 83 VAL A CA 1
ATOM 708 C C . VAL A 1 83 ? -4.379 -0.93 -0.712 1 89.06 83 VAL A C 1
ATOM 710 O O . VAL A 1 83 ? -3.924 -1.831 -1.419 1 89.06 83 VAL A O 1
ATOM 713 N N . SER A 1 84 ? -5.508 -1.011 -0.097 1 91.12 84 SER A N 1
ATOM 714 C CA . SER A 1 84 ? -6.336 -2.203 -0.229 1 91.12 84 SER A CA 1
ATOM 715 C C . SER A 1 84 ? -6.805 -2.395 -1.668 1 91.12 84 SER A C 1
ATOM 717 O O . SER A 1 84 ? -6.809 -3.516 -2.182 1 91.12 84 SER A O 1
ATOM 719 N N . MET A 1 85 ? -7.199 -1.262 -2.25 1 92.62 85 MET A N 1
ATOM 720 C CA . MET A 1 85 ? -7.645 -1.318 -3.641 1 92.62 85 MET A CA 1
ATOM 721 C C . MET A 1 85 ? -6.527 -1.825 -4.547 1 92.62 85 MET A C 1
ATOM 723 O O . MET A 1 85 ? -6.766 -2.66 -5.422 1 92.62 85 MET A O 1
ATOM 727 N N . ASN A 1 86 ? -5.34 -1.363 -4.375 1 92.88 86 ASN A N 1
ATOM 728 C CA . ASN A 1 86 ? -4.195 -1.784 -5.176 1 92.88 86 ASN A CA 1
ATOM 729 C C . ASN A 1 86 ? -3.922 -3.279 -5.023 1 92.88 86 ASN A C 1
ATOM 731 O O . ASN A 1 86 ? -3.615 -3.961 -6 1 92.88 86 ASN A O 1
ATOM 735 N N . HIS A 1 87 ? -4.086 -3.693 -3.846 1 95.19 87 HIS A N 1
ATOM 736 C CA . HIS A 1 87 ? -3.828 -5.113 -3.645 1 95.19 87 HIS A CA 1
ATOM 737 C C . HIS A 1 87 ? -4.926 -5.969 -4.27 1 95.19 87 HIS A C 1
ATOM 739 O O . HIS A 1 87 ? -4.66 -7.059 -4.777 1 95.19 87 HIS A O 1
ATOM 745 N N . ILE A 1 88 ? -6.176 -5.543 -4.156 1 96.06 88 ILE A N 1
ATOM 746 C CA . ILE A 1 88 ? -7.254 -6.273 -4.816 1 96.06 88 ILE A CA 1
ATOM 747 C C . ILE A 1 88 ? -6.996 -6.32 -6.32 1 96.06 88 ILE A C 1
ATOM 749 O O . ILE A 1 88 ? -7.219 -7.352 -6.965 1 96.06 88 ILE A O 1
ATOM 753 N N . GLN A 1 89 ? -6.574 -5.227 -6.848 1 95.31 89 GLN A N 1
ATOM 754 C CA . GLN A 1 89 ? -6.203 -5.219 -8.258 1 95.31 89 GLN A CA 1
ATOM 755 C C . GLN A 1 89 ? -5.086 -6.223 -8.539 1 95.31 89 GLN A C 1
ATOM 757 O O . GLN A 1 89 ? -5.125 -6.941 -9.539 1 95.31 89 GLN A O 1
ATOM 762 N N . ALA A 1 90 ? -4.094 -6.246 -7.668 1 96.12 90 ALA A N 1
ATOM 763 C CA . ALA A 1 90 ? -2.998 -7.203 -7.82 1 96.12 90 ALA A CA 1
ATOM 764 C C . ALA A 1 90 ? -3.516 -8.641 -7.77 1 96.12 90 ALA A C 1
ATOM 766 O O . ALA A 1 90 ? -3.018 -9.508 -8.492 1 96.12 90 ALA A O 1
ATOM 767 N N . LEU A 1 91 ? -4.48 -8.93 -6.906 1 97.25 91 LEU A N 1
ATOM 768 C CA . LEU A 1 91 ? -5.066 -10.258 -6.82 1 97.25 91 LEU A CA 1
ATOM 769 C C . LEU A 1 91 ? -5.797 -10.617 -8.109 1 97.25 91 LEU A C 1
ATOM 771 O O . LEU A 1 91 ? -5.828 -11.781 -8.508 1 97.25 91 LEU A O 1
ATOM 775 N N . SER A 1 92 ? -6.418 -9.602 -8.742 1 96.25 92 SER A N 1
ATOM 776 C CA . SER A 1 92 ? -7.051 -9.859 -10.031 1 96.25 92 SER A CA 1
ATOM 777 C C . SER A 1 92 ? -6.023 -10.305 -11.07 1 96.25 92 SER A C 1
ATOM 779 O O . SER A 1 92 ? -6.301 -11.18 -11.883 1 96.25 92 SER A O 1
ATOM 781 N N . ILE A 1 93 ? -4.844 -9.719 -11.062 1 95.38 93 ILE A N 1
ATOM 782 C CA . ILE A 1 93 ? -3.758 -10.102 -11.961 1 95.38 93 ILE A CA 1
ATOM 783 C C . ILE A 1 93 ? -3.27 -11.508 -11.602 1 95.38 93 ILE A C 1
ATOM 785 O O . ILE A 1 93 ? -2.932 -12.289 -12.492 1 95.38 93 ILE A O 1
ATOM 789 N N . LEU A 1 94 ? -3.264 -11.773 -10.312 1 96.56 94 LEU A N 1
ATOM 790 C CA . LEU A 1 94 ? -2.898 -13.117 -9.859 1 96.56 94 LEU A CA 1
ATOM 791 C C . LEU A 1 94 ? -3.82 -14.164 -10.477 1 96.56 94 LEU A C 1
ATOM 793 O O . LEU A 1 94 ? -3.354 -15.172 -11 1 96.56 94 LEU A O 1
ATOM 797 N N . ILE A 1 95 ? -5.141 -13.914 -10.414 1 96.75 95 ILE A N 1
ATOM 798 C CA . ILE A 1 95 ? -6.125 -14.844 -10.945 1 96.75 95 ILE A CA 1
ATOM 799 C C . ILE A 1 95 ? -5.93 -14.992 -12.453 1 96.75 95 ILE A C 1
ATOM 801 O O . ILE A 1 95 ? -5.949 -16.109 -12.984 1 96.75 95 ILE A O 1
ATOM 805 N N . SER A 1 96 ? -5.719 -13.883 -13.133 1 94.81 96 SER A N 1
ATOM 806 C CA . SER A 1 96 ? -5.508 -13.914 -14.578 1 94.81 96 SER A CA 1
ATOM 807 C C . SER A 1 96 ? -4.262 -14.719 -14.93 1 94.81 96 SER A C 1
ATOM 809 O O . SER A 1 96 ? -4.285 -15.523 -15.867 1 94.81 96 SER A O 1
ATOM 811 N N . THR A 1 97 ? -3.219 -14.602 -14.164 1 94.25 97 THR A N 1
ATOM 812 C CA . THR A 1 97 ? -1.92 -15.195 -14.469 1 94.25 97 THR A CA 1
ATOM 813 C C . THR A 1 97 ? -1.889 -16.672 -14.078 1 94.25 97 THR A C 1
ATOM 815 O O . THR A 1 97 ? -1.398 -17.516 -14.828 1 94.25 97 THR A O 1
ATOM 818 N N . PHE A 1 98 ? -2.457 -17.094 -12.898 1 95.12 98 PHE A N 1
ATOM 819 C CA . PHE A 1 98 ? -2.209 -18.422 -12.352 1 95.12 98 PHE A CA 1
ATOM 820 C C . PHE A 1 98 ? -3.449 -19.297 -12.477 1 95.12 98 PHE A C 1
ATOM 822 O O . PHE A 1 98 ? -3.369 -20.516 -12.32 1 95.12 98 PHE A O 1
ATOM 829 N N . HIS A 1 99 ? -4.59 -18.688 -12.68 1 95 99 HIS A N 1
ATOM 830 C CA . HIS A 1 99 ? -5.797 -19.484 -12.844 1 95 99 HIS A CA 1
ATOM 831 C C . HIS A 1 99 ? -6.195 -19.594 -14.312 1 95 99 HIS A C 1
ATOM 833 O O . HIS A 1 99 ? -6.43 -20.688 -14.82 1 95 99 HIS A O 1
ATOM 839 N N . HIS A 1 100 ? -6.16 -18.484 -15.062 1 94.19 100 HIS A N 1
ATOM 840 C CA . HIS A 1 100 ? -6.695 -18.484 -16.422 1 94.19 100 HIS A CA 1
ATOM 841 C C . HIS A 1 100 ? -5.586 -18.719 -17.438 1 94.19 100 HIS A C 1
ATOM 843 O O . HIS A 1 100 ? -5.82 -19.312 -18.5 1 94.19 100 HIS A O 1
ATOM 849 N N . ALA A 1 101 ? -4.375 -18.234 -17.203 1 91.25 101 ALA A N 1
ATOM 850 C CA . ALA A 1 101 ? -3.299 -18.328 -18.188 1 91.25 101 ALA A CA 1
ATOM 851 C C . ALA A 1 101 ? -2.557 -19.656 -18.062 1 91.25 101 ALA A C 1
ATOM 853 O O . ALA A 1 101 ? -1.685 -19.969 -18.875 1 91.25 101 ALA A O 1
ATOM 854 N N . LYS A 1 102 ? -2.809 -20.422 -17.078 1 90.44 102 LYS A N 1
ATOM 855 C CA . LYS A 1 102 ? -2.143 -21.703 -16.891 1 90.44 102 LYS A CA 1
ATOM 856 C C . LYS A 1 102 ? -3.121 -22.859 -17.078 1 90.44 102 LYS A C 1
ATOM 858 O O . LYS A 1 102 ? -4.27 -22.781 -16.625 1 90.44 102 LYS A O 1
ATOM 863 N N . SER A 1 103 ? -2.715 -23.891 -17.75 1 88.56 103 SER A N 1
ATOM 864 C CA . SER A 1 103 ? -3.492 -25.125 -17.922 1 88.56 103 SER A CA 1
ATOM 865 C C . SER A 1 103 ? -2.703 -26.344 -17.484 1 88.56 103 SER A C 1
ATOM 867 O O . SER A 1 103 ? -1.667 -26.672 -18.062 1 88.56 103 SER A O 1
ATOM 869 N N . PRO A 1 104 ? -3.061 -27.078 -16.422 1 89.88 104 PRO A N 1
ATOM 870 C CA . PRO A 1 104 ? -4.234 -26.797 -15.594 1 89.88 104 PRO A CA 1
ATOM 871 C C . PRO A 1 104 ? -4.043 -25.609 -14.664 1 89.88 104 PRO A C 1
ATOM 873 O O . PRO A 1 104 ? -2.914 -25.156 -14.461 1 89.88 104 PRO A O 1
ATOM 876 N N . SER A 1 105 ? -5.152 -25.094 -14.141 1 92.56 105 SER A N 1
ATOM 877 C CA . SER A 1 105 ? -5.109 -23.969 -13.219 1 92.56 105 SER A CA 1
ATOM 878 C C . SER A 1 105 ? -4.211 -24.25 -12.023 1 92.56 105 SER A C 1
ATOM 880 O O . SER A 1 105 ? -4.227 -25.359 -11.484 1 92.56 105 SER A O 1
ATOM 882 N N . ALA A 1 106 ? -3.393 -23.234 -11.656 1 94.62 106 ALA A N 1
ATOM 883 C CA . ALA A 1 106 ? -2.512 -23.375 -10.5 1 94.62 106 ALA A CA 1
ATOM 884 C C . ALA A 1 106 ? -3.209 -22.922 -9.219 1 94.62 106 ALA A C 1
ATOM 886 O O . ALA A 1 106 ? -2.627 -22.984 -8.133 1 94.62 106 ALA A O 1
ATOM 887 N N . ILE A 1 107 ? -4.434 -22.422 -9.328 1 95.56 107 ILE A N 1
ATOM 888 C CA . ILE A 1 107 ? -5.152 -21.906 -8.164 1 95.56 107 ILE A CA 1
ATOM 889 C C . ILE A 1 107 ? -6.398 -22.766 -7.918 1 95.56 107 ILE A C 1
ATOM 891 O O . ILE A 1 107 ? -7.199 -22.984 -8.828 1 95.56 107 ILE A O 1
ATOM 895 N N . ASP A 1 108 ? -6.488 -23.328 -6.801 1 94.81 108 ASP A N 1
ATOM 896 C CA . ASP A 1 108 ? -7.711 -23.938 -6.289 1 94.81 108 ASP A CA 1
ATOM 897 C C . ASP A 1 108 ? -8.203 -23.203 -5.039 1 94.81 108 ASP A C 1
ATOM 899 O O . ASP A 1 108 ? -7.605 -22.219 -4.617 1 94.81 108 ASP A O 1
ATOM 903 N N . GLN A 1 109 ? -9.375 -23.562 -4.531 1 96 109 GLN A N 1
ATOM 904 C CA . GLN A 1 109 ? -9.969 -22.875 -3.387 1 96 109 GLN A CA 1
ATOM 905 C C . GLN A 1 109 ? -9.023 -22.875 -2.189 1 96 109 GLN A C 1
ATOM 907 O O . GLN A 1 109 ? -8.898 -21.875 -1.492 1 96 109 GLN A O 1
ATOM 912 N N . ARG A 1 110 ? -8.359 -23.938 -1.958 1 95.38 110 ARG A N 1
ATOM 913 C CA . ARG A 1 110 ? -7.449 -24.031 -0.825 1 95.38 110 ARG A CA 1
ATOM 914 C C . ARG A 1 110 ? -6.262 -23.094 -0.994 1 95.38 110 ARG A C 1
ATOM 916 O O . ARG A 1 110 ? -5.898 -22.375 -0.064 1 95.38 110 ARG A O 1
ATOM 923 N N . THR A 1 111 ? -5.66 -23.109 -2.205 1 95.69 111 THR A N 1
ATOM 924 C CA . THR A 1 111 ? -4.531 -22.234 -2.496 1 95.69 111 THR A CA 1
ATOM 925 C C . THR A 1 111 ? -4.938 -20.781 -2.377 1 95.69 111 THR A C 1
ATOM 927 O O . THR A 1 111 ? -4.203 -19.969 -1.805 1 95.69 111 THR A O 1
ATOM 930 N N . PHE A 1 112 ? -6.121 -20.484 -2.934 1 97.62 112 PHE A N 1
ATOM 931 C CA . PHE A 1 112 ? -6.602 -19.109 -2.893 1 97.62 112 PHE A CA 1
ATOM 932 C C . PHE A 1 112 ? -6.824 -18.656 -1.456 1 97.62 112 PHE A C 1
ATOM 934 O O . PHE A 1 112 ? -6.398 -17.562 -1.071 1 97.62 112 PHE A O 1
ATOM 941 N N . ALA A 1 113 ? -7.465 -19.438 -0.69 1 97.19 113 ALA A N 1
ATOM 942 C CA . ALA A 1 113 ? -7.766 -19.109 0.7 1 97.19 113 ALA A CA 1
ATOM 943 C C . ALA A 1 113 ? -6.488 -18.922 1.51 1 97.19 113 ALA A C 1
ATOM 945 O O . ALA A 1 113 ? -6.367 -17.969 2.277 1 97.19 113 ALA A O 1
ATOM 946 N N . ARG A 1 114 ? -5.57 -19.734 1.323 1 94.5 114 ARG A N 1
ATOM 947 C CA . ARG A 1 114 ? -4.309 -19.656 2.055 1 94.5 114 ARG A CA 1
ATOM 948 C C . ARG A 1 114 ? -3.514 -18.422 1.641 1 94.5 114 ARG A C 1
ATOM 950 O O . ARG A 1 114 ? -3.006 -17.688 2.492 1 94.5 114 ARG A O 1
ATOM 957 N N . TYR A 1 115 ? -3.398 -18.266 0.356 1 96.5 115 TYR A N 1
ATOM 958 C CA . TYR A 1 115 ? -2.635 -17.125 -0.145 1 96.5 115 TYR A CA 1
ATOM 959 C C . TYR A 1 115 ? -3.244 -15.812 0.329 1 96.5 115 TYR A C 1
ATOM 961 O O . TYR A 1 115 ? -2.525 -14.906 0.755 1 96.5 115 TYR A O 1
ATOM 969 N N . THR A 1 116 ? -4.555 -15.664 0.194 1 97.19 116 THR A N 1
ATOM 970 C CA . THR A 1 116 ? -5.219 -14.422 0.575 1 97.19 116 THR A CA 1
ATOM 971 C C . THR A 1 116 ? -5.141 -14.203 2.084 1 97.19 116 THR A C 1
ATOM 973 O O . THR A 1 116 ? -5.066 -13.07 2.553 1 97.19 116 THR A O 1
ATOM 976 N N . GLU A 1 117 ? -5.129 -15.242 2.826 1 94.38 117 GLU A N 1
ATOM 977 C CA . GLU A 1 117 ? -4.969 -15.125 4.27 1 94.38 117 GLU A CA 1
ATOM 978 C C . GLU A 1 117 ? -3.562 -14.656 4.633 1 94.38 117 GLU A C 1
ATOM 980 O O . GLU A 1 117 ? -3.395 -13.758 5.461 1 94.38 117 GLU A O 1
ATOM 985 N N . ARG A 1 118 ? -2.584 -15.234 3.986 1 93.44 118 ARG A N 1
ATOM 986 C CA . ARG A 1 118 ? -1.189 -14.922 4.285 1 93.44 118 ARG A CA 1
ATOM 987 C C . ARG A 1 118 ? -0.829 -13.523 3.805 1 93.44 118 ARG A C 1
ATOM 989 O O . ARG A 1 118 ? 0.131 -12.922 4.289 1 93.44 118 ARG A O 1
ATOM 996 N N . THR A 1 119 ? -1.603 -13.016 2.85 1 95.88 119 THR A N 1
ATOM 997 C CA . THR A 1 119 ? -1.316 -11.68 2.336 1 95.88 119 THR A CA 1
ATOM 998 C C . THR A 1 119 ? -2.359 -10.68 2.822 1 95.88 119 THR A C 1
ATOM 1000 O O . THR A 1 119 ? -2.523 -9.609 2.232 1 95.88 119 THR A O 1
ATOM 1003 N N . ALA A 1 120 ? -3.057 -11.008 3.887 1 93.88 120 ALA A N 1
ATOM 1004 C CA . ALA A 1 120 ? -4.125 -10.164 4.41 1 93.88 120 ALA A CA 1
ATOM 1005 C C . ALA A 1 120 ? -3.572 -8.82 4.898 1 93.88 120 ALA A C 1
ATOM 1007 O O . ALA A 1 120 ? -4.281 -7.816 4.898 1 93.88 120 ALA A O 1
ATOM 1008 N N . PHE A 1 121 ? -2.271 -8.75 5.203 1 90.56 121 PHE A N 1
ATOM 1009 C CA . PHE A 1 121 ? -1.65 -7.535 5.715 1 90.56 121 PHE A CA 1
A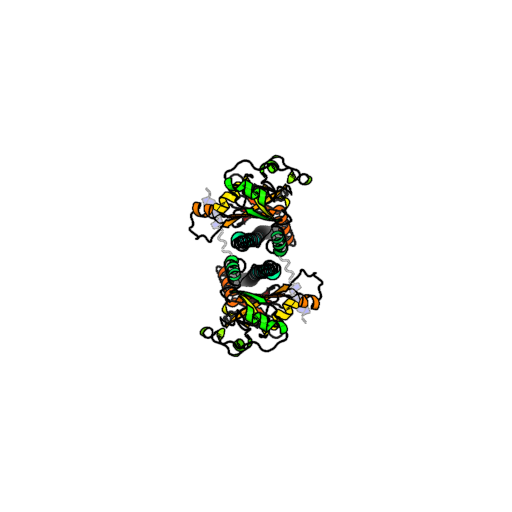TOM 1010 C C . PHE A 1 121 ? -1.626 -6.449 4.645 1 90.56 121 PHE A C 1
ATOM 1012 O O . PHE A 1 121 ? -1.522 -5.262 4.961 1 90.56 121 PHE A O 1
ATOM 1019 N N . GLU A 1 122 ? -1.78 -6.855 3.359 1 92.31 122 GLU A N 1
ATOM 1020 C CA . GLU A 1 122 ? -1.778 -5.906 2.248 1 92.31 122 GLU A CA 1
ATOM 1021 C C . GLU A 1 122 ? -3.133 -5.219 2.109 1 92.31 122 GLU A C 1
ATOM 1023 O O . GLU A 1 122 ? -3.254 -4.215 1.403 1 92.31 122 GLU A O 1
ATOM 1028 N N . ARG A 1 123 ? -4.047 -5.773 2.779 1 91.25 123 ARG A N 1
ATOM 1029 C CA . ARG A 1 123 ? -5.398 -5.227 2.703 1 91.25 123 ARG A CA 1
ATOM 1030 C C . ARG A 1 123 ? -5.992 -5.039 4.094 1 91.25 123 ARG A C 1
ATOM 1032 O O . ARG A 1 123 ? -6.965 -5.711 4.457 1 91.25 123 ARG A O 1
ATOM 1039 N N . PRO A 1 124 ? -5.559 -4.047 4.805 1 82.81 124 PRO A N 1
ATOM 1040 C CA . PRO A 1 124 ? -5.941 -3.9 6.211 1 82.81 124 PRO A CA 1
ATOM 1041 C C . PRO A 1 124 ? -7.426 -3.586 6.387 1 82.81 124 PRO A C 1
ATOM 1043 O O . PRO A 1 124 ? -7.996 -3.855 7.449 1 82.81 124 PRO A O 1
ATOM 1046 N N . LEU A 1 125 ? -8.094 -3.146 5.328 1 82.75 125 LEU A N 1
ATOM 1047 C CA . LEU A 1 125 ? -9.461 -2.658 5.504 1 82.75 125 LEU A CA 1
ATOM 1048 C C . LEU A 1 125 ? -10.469 -3.684 5.004 1 82.75 125 LEU A C 1
ATOM 1050 O O . LEU A 1 125 ? -11.68 -3.514 5.195 1 82.75 125 LEU A O 1
ATOM 1054 N N . THR A 1 126 ? -10.016 -4.703 4.371 1 90.38 126 THR A N 1
ATOM 1055 C CA . THR A 1 126 ? -10.945 -5.656 3.773 1 90.38 126 THR A CA 1
ATOM 1056 C C . THR A 1 126 ? -11.281 -6.773 4.754 1 90.38 126 THR A C 1
ATOM 1058 O O . THR A 1 126 ? -10.422 -7.211 5.523 1 90.38 126 THR A O 1
ATOM 1061 N N . SER A 1 127 ? -12.508 -7.195 4.695 1 89.25 127 SER A N 1
ATOM 1062 C CA . SER A 1 127 ? -12.938 -8.359 5.465 1 89.25 127 SER A CA 1
ATOM 1063 C C . SER A 1 127 ? -12.648 -9.656 4.711 1 89.25 127 SER A C 1
ATOM 1065 O O . SER A 1 127 ? -12.586 -10.727 5.312 1 89.25 127 SER A O 1
ATOM 1067 N N . GLY A 1 128 ? -12.539 -9.547 3.467 1 93.5 128 GLY A N 1
ATOM 1068 C CA . GLY A 1 128 ? -12.234 -10.703 2.635 1 93.5 128 GLY A CA 1
ATOM 1069 C C . GLY A 1 128 ? -12.297 -10.398 1.148 1 93.5 128 GLY A C 1
ATOM 1070 O O . GLY A 1 128 ? -12.742 -9.32 0.747 1 93.5 128 GLY A O 1
ATOM 1071 N N . VAL A 1 129 ? -11.789 -11.352 0.407 1 97.31 129 VAL A N 1
ATOM 1072 C CA . VAL A 1 129 ? -11.812 -11.25 -1.049 1 97.31 129 VAL A CA 1
ATOM 1073 C C . VAL A 1 129 ? -12.383 -12.531 -1.648 1 97.31 129 VAL A C 1
ATOM 1075 O O . VAL A 1 129 ? -12.297 -13.602 -1.038 1 97.31 129 VAL A O 1
ATOM 1078 N N . ALA A 1 130 ? -13.07 -12.391 -2.76 1 97.94 130 ALA A N 1
ATOM 1079 C CA . ALA A 1 130 ? -13.664 -13.531 -3.459 1 97.94 130 ALA A CA 1
ATOM 1080 C C . ALA A 1 130 ? -13.609 -13.336 -4.973 1 97.94 130 ALA A C 1
ATOM 1082 O O . ALA A 1 130 ? -13.586 -12.203 -5.457 1 97.94 130 ALA A O 1
ATOM 1083 N N . TYR A 1 131 ? -13.5 -14.461 -5.676 1 98.5 131 TYR A N 1
ATOM 1084 C CA . TYR A 1 131 ? -13.469 -14.445 -7.137 1 98.5 131 TYR A CA 1
ATOM 1085 C C . TYR A 1 131 ? -14.68 -15.172 -7.715 1 98.5 131 TYR A C 1
ATOM 1087 O O . TYR A 1 131 ? -14.922 -16.328 -7.395 1 98.5 131 TYR A O 1
ATOM 1095 N N . ALA A 1 132 ? -15.438 -14.438 -8.508 1 98.19 132 ALA A N 1
ATOM 1096 C CA . ALA A 1 132 ? -16.562 -15 -9.25 1 98.19 132 ALA A CA 1
ATOM 1097 C C . ALA A 1 132 ? -16.203 -15.18 -10.727 1 98.19 132 ALA A C 1
ATOM 1099 O O . ALA A 1 132 ? -15.656 -14.273 -11.352 1 98.19 132 ALA A O 1
ATOM 1100 N N . VAL A 1 133 ? -16.516 -16.344 -11.25 1 98.19 133 VAL A N 1
ATOM 1101 C CA . VAL A 1 133 ? -16.172 -16.625 -12.641 1 98.19 133 VAL A CA 1
ATOM 1102 C C . VAL A 1 133 ? -17.391 -16.438 -13.531 1 98.19 133 VAL A C 1
ATOM 1104 O O . VAL A 1 133 ? -18.531 -16.672 -13.102 1 98.19 133 VAL A O 1
ATOM 1107 N N . ARG A 1 134 ? -17.188 -15.93 -14.719 1 97.56 134 ARG A N 1
ATOM 1108 C CA . ARG A 1 134 ? -18.266 -15.766 -15.688 1 97.56 134 ARG A CA 1
ATOM 1109 C C . ARG A 1 134 ? -18.625 -17.094 -16.344 1 97.56 134 ARG A C 1
ATOM 1111 O O . ARG A 1 134 ? -17.75 -17.781 -16.891 1 97.56 134 ARG A O 1
ATOM 1118 N N . VAL A 1 135 ? -19.875 -17.516 -16.234 1 97.12 135 VAL A N 1
ATOM 1119 C CA . VAL A 1 135 ? -20.375 -18.766 -16.812 1 97.12 135 VAL A CA 1
ATOM 1120 C C . VAL A 1 135 ? -21.562 -18.484 -17.719 1 97.12 135 VAL A C 1
ATOM 1122 O O . VAL A 1 135 ? -22.531 -17.844 -17.312 1 97.12 135 VAL A O 1
ATOM 1125 N N . LEU A 1 136 ? -21.469 -18.922 -18.938 1 96.06 136 LEU A N 1
ATOM 1126 C CA . LEU A 1 136 ? -22.594 -18.797 -19.859 1 96.06 136 LEU A CA 1
ATOM 1127 C C . LEU A 1 136 ? -23.656 -19.859 -19.562 1 96.06 136 LEU A C 1
ATOM 1129 O O . LEU A 1 136 ? -23.344 -20.906 -19.016 1 96.06 136 LEU A O 1
ATOM 1133 N N . HIS A 1 137 ? -24.875 -19.562 -19.969 1 95.12 137 HIS A N 1
ATOM 1134 C CA . HIS A 1 137 ? -25.969 -20.5 -19.719 1 95.12 137 HIS A CA 1
ATOM 1135 C C . HIS A 1 137 ? -25.703 -21.844 -20.391 1 95.12 137 HIS A C 1
ATOM 1137 O O . HIS A 1 137 ? -26.047 -22.891 -19.844 1 95.12 137 HIS A O 1
ATOM 1143 N N . SER A 1 138 ? -25.078 -21.859 -21.516 1 94.94 138 SER A N 1
ATOM 1144 C CA . SER A 1 138 ? -24.797 -23.078 -22.266 1 94.94 138 SER A CA 1
ATOM 1145 C C . SER A 1 138 ? -23.797 -23.969 -21.547 1 94.94 138 SER A C 1
ATOM 1147 O O . SER A 1 138 ? -23.797 -25.188 -21.734 1 94.94 138 SER A O 1
ATOM 1149 N N .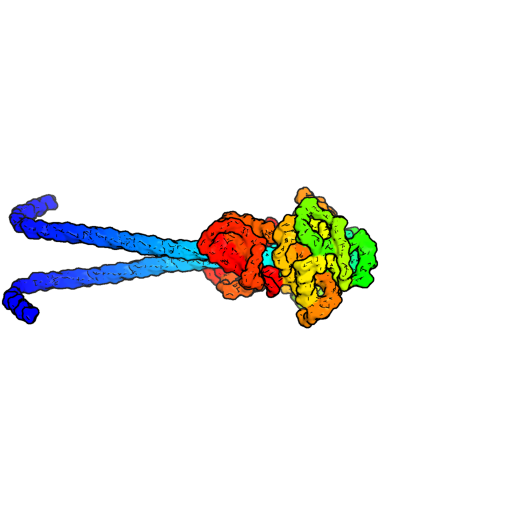 GLU A 1 139 ? -23.047 -23.391 -20.672 1 95.69 139 GLU A N 1
ATOM 1150 C CA . GLU A 1 139 ? -21.984 -24.141 -19.984 1 95.69 139 GLU A CA 1
ATOM 1151 C C . GLU A 1 139 ? -22.391 -24.438 -18.531 1 95.69 139 GLU A C 1
ATOM 1153 O O . GLU A 1 139 ? -21.625 -25.062 -17.797 1 95.69 139 GLU A O 1
ATOM 1158 N N . ARG A 1 140 ? -23.516 -24.031 -18.062 1 96.25 140 ARG A N 1
ATOM 1159 C CA . ARG A 1 140 ? -23.922 -24.094 -16.672 1 96.25 140 ARG A CA 1
ATOM 1160 C C . ARG A 1 140 ? -23.938 -25.531 -16.172 1 96.25 140 ARG A C 1
ATOM 1162 O O . ARG A 1 140 ? -23.391 -25.828 -15.102 1 96.25 140 ARG A O 1
ATOM 1169 N N . GLU A 1 141 ? -24.5 -26.453 -16.953 1 95.12 141 GLU A N 1
ATOM 1170 C CA . GLU A 1 141 ? -24.641 -27.844 -16.547 1 95.12 141 GLU A CA 1
ATOM 1171 C C . GLU A 1 141 ? -23.266 -28.484 -16.344 1 95.12 141 GLU A C 1
ATOM 1173 O O . GLU A 1 141 ? -23.016 -29.125 -15.312 1 95.12 141 GLU A O 1
ATOM 1178 N N . GLN A 1 142 ? -22.438 -28.297 -17.328 1 96.31 142 GLN A N 1
ATOM 1179 C CA . GLN A 1 142 ? -21.094 -28.844 -17.234 1 96.31 142 GLN A CA 1
ATOM 1180 C C . GLN A 1 142 ? -20.312 -28.219 -16.078 1 96.31 142 GLN A C 1
ATOM 1182 O O . GLN A 1 142 ? -19.562 -28.906 -15.375 1 96.31 142 GLN A O 1
ATOM 1187 N N . PHE A 1 143 ? -20.5 -26.969 -15.898 1 96.62 143 PHE A N 1
ATOM 1188 C CA . PHE A 1 143 ? -19.828 -26.234 -14.828 1 96.62 143 PHE A CA 1
ATOM 1189 C C . PHE A 1 143 ? -20.25 -26.75 -13.461 1 96.62 143 PHE A C 1
ATOM 1191 O O . PHE A 1 143 ? -19.422 -27.016 -12.602 1 96.62 143 PHE A O 1
ATOM 1198 N N . GLU A 1 144 ? -21.547 -26.906 -13.258 1 96.12 144 GLU A N 1
ATOM 1199 C CA . GLU A 1 144 ? -22.078 -27.375 -11.977 1 96.12 144 GLU A CA 1
ATOM 1200 C C . GLU A 1 144 ? -21.609 -28.797 -11.68 1 96.12 144 GLU A C 1
ATOM 1202 O O . GLU A 1 144 ? -21.328 -29.141 -10.531 1 96.12 144 GLU A O 1
ATOM 1207 N N . LYS A 1 145 ? -21.5 -29.578 -12.68 1 95.62 145 LYS A N 1
ATOM 1208 C CA . LYS A 1 145 ? -21.016 -30.938 -12.516 1 95.62 145 LYS A CA 1
ATOM 1209 C C . LYS A 1 145 ? -19.547 -30.938 -12.086 1 95.62 145 LYS A C 1
ATOM 1211 O O . LYS A 1 145 ? -19.141 -31.703 -11.211 1 95.62 145 LYS A O 1
ATOM 1216 N N . GLN A 1 146 ? -18.766 -30.094 -12.727 1 94.12 146 GLN A N 1
ATOM 1217 C CA . GLN A 1 146 ? -17.344 -30.016 -12.43 1 94.12 146 GLN A CA 1
ATOM 1218 C C . GLN A 1 146 ? -17.094 -29.484 -11.023 1 94.12 146 GLN A C 1
ATOM 1220 O O . GLN A 1 146 ? -16.188 -29.938 -10.336 1 94.12 146 GLN A O 1
ATOM 1225 N N . GLN A 1 147 ? -17.891 -28.531 -10.648 1 94.06 147 GLN A N 1
ATOM 1226 C CA . GLN A 1 147 ? -17.703 -27.906 -9.344 1 94.06 147 GLN A CA 1
ATOM 1227 C C . GLN A 1 147 ? -18.281 -28.781 -8.234 1 94.06 147 GLN A C 1
ATOM 1229 O O . GLN A 1 147 ? -17.828 -28.719 -7.09 1 94.06 147 GLN A O 1
ATOM 1234 N N . GLY A 1 148 ? -19.344 -29.547 -8.508 1 92.88 148 GLY A N 1
ATOM 1235 C CA . GLY A 1 148 ? -19.969 -30.406 -7.516 1 92.88 148 GLY A CA 1
ATOM 1236 C C . GLY A 1 148 ? -21.047 -29.688 -6.719 1 92.88 148 GLY A C 1
ATOM 1237 O O . GLY A 1 148 ? -21.422 -30.141 -5.633 1 92.88 148 GLY A O 1
ATOM 1238 N N . TRP A 1 149 ? -21.359 -28.5 -7.102 1 92.75 149 TRP A N 1
ATOM 1239 C CA . TRP A 1 149 ? -22.438 -27.734 -6.496 1 92.75 149 TRP A CA 1
ATOM 1240 C C . TRP A 1 149 ? -23.219 -26.953 -7.555 1 92.75 149 TRP A C 1
ATOM 1242 O O . TRP A 1 149 ? -22.766 -26.828 -8.695 1 92.75 149 TRP A O 1
ATOM 1252 N N . THR A 1 150 ? -24.406 -26.469 -7.18 1 93.5 150 THR A N 1
ATOM 1253 C CA . THR A 1 150 ? -25.25 -25.703 -8.094 1 93.5 150 THR A CA 1
ATOM 1254 C C . THR A 1 150 ? -25.125 -24.203 -7.805 1 93.5 150 THR A C 1
ATOM 1256 O O . THR A 1 150 ? -24.891 -23.797 -6.664 1 93.5 150 THR A O 1
ATOM 1259 N N . ILE A 1 151 ? -25.234 -23.469 -8.875 1 94.69 151 ILE A N 1
ATOM 1260 C CA . ILE A 1 151 ? -25.203 -22.016 -8.75 1 94.69 151 ILE A CA 1
ATOM 1261 C C . ILE A 1 151 ? -26.422 -21.531 -7.969 1 94.69 151 ILE A C 1
ATOM 1263 O O . ILE A 1 151 ? -27.562 -21.844 -8.336 1 94.69 151 ILE A O 1
ATOM 1267 N N . LYS A 1 152 ? -26.172 -20.766 -6.879 1 91.81 152 LYS A N 1
ATOM 1268 C CA . LYS A 1 152 ? -27.234 -20.328 -5.988 1 91.81 152 LYS A CA 1
ATOM 1269 C C . LYS A 1 152 ? -27.531 -18.844 -6.152 1 91.81 152 LYS A C 1
ATOM 1271 O O . LYS A 1 152 ? -26.641 -18.078 -6.562 1 91.81 152 LYS A O 1
ATOM 1276 N N . ARG A 1 153 ? -28.703 -18.406 -5.75 1 88.69 153 ARG A N 1
ATOM 1277 C CA . ARG A 1 153 ? -29.109 -17.016 -5.895 1 88.69 153 ARG A CA 1
ATOM 1278 C C . ARG A 1 153 ? -28.828 -16.234 -4.621 1 88.69 153 ARG A C 1
ATOM 1280 O O . ARG A 1 153 ? -29.031 -16.734 -3.516 1 88.69 153 ARG A O 1
ATOM 1287 N N . MET A 1 154 ? -28.484 -15 -4.809 1 81.31 154 MET A N 1
ATOM 1288 C CA . MET A 1 154 ? -28.156 -14.109 -3.705 1 81.31 154 MET A CA 1
ATOM 1289 C C . MET A 1 154 ? -29.391 -13.383 -3.197 1 81.31 154 MET A C 1
ATOM 1291 O O . MET A 1 154 ? -29.5 -13.094 -2.006 1 81.31 154 MET A O 1
ATOM 1295 N N . ASP A 1 155 ? -30.312 -12.961 -4.035 1 72.69 155 ASP A N 1
ATOM 1296 C CA . ASP A 1 155 ? -31.438 -12.055 -3.785 1 72.69 155 ASP A CA 1
ATOM 1297 C C . ASP A 1 155 ? -32.375 -12.625 -2.719 1 72.69 155 ASP A C 1
ATOM 1299 O O . ASP A 1 155 ? -33 -11.867 -1.98 1 72.69 155 ASP A O 1
ATOM 1303 N N . THR A 1 156 ? -32.375 -13.828 -2.674 1 62.62 156 THR A N 1
ATOM 1304 C CA . THR A 1 156 ? -33.312 -14.406 -1.701 1 62.62 156 THR A CA 1
ATOM 1305 C C . THR A 1 156 ? -32.844 -14.109 -0.277 1 62.62 156 THR A C 1
ATOM 1307 O O . THR A 1 156 ? -33.656 -13.945 0.626 1 62.62 156 THR A O 1
ATOM 1310 N N . VAL A 1 157 ? -31.625 -14.016 -0.118 1 60.84 157 VAL A N 1
ATOM 1311 C CA . VAL A 1 157 ? -31.062 -13.766 1.205 1 60.84 157 VAL A CA 1
ATOM 1312 C C . VAL A 1 157 ? -31.25 -12.289 1.574 1 60.84 157 VAL A C 1
ATOM 1314 O O . VAL A 1 157 ? -31.562 -11.969 2.721 1 60.84 157 VAL A O 1
ATOM 1317 N N . GLU A 1 158 ? -31.078 -11.547 0.583 1 61.84 158 GLU A N 1
ATOM 1318 C CA . GLU A 1 158 ? -31.219 -10.109 0.808 1 61.84 158 GLU A CA 1
ATOM 1319 C C . GLU A 1 158 ? -32.656 -9.734 1.194 1 61.84 158 GLU A C 1
ATOM 1321 O O . GLU A 1 158 ? -32.844 -8.852 2.023 1 61.84 158 GLU A O 1
ATOM 1326 N N . GLU A 1 159 ? -33.5 -10.445 0.516 1 59.59 159 GLU A N 1
ATOM 1327 C CA . GLU A 1 159 ? -34.906 -10.148 0.763 1 59.59 159 GLU A CA 1
ATOM 1328 C C . GLU A 1 159 ? -35.344 -10.625 2.145 1 59.59 159 GLU A C 1
ATOM 1330 O O . GLU A 1 159 ? -36.156 -9.969 2.816 1 59.59 159 GLU A O 1
ATOM 1335 N N . LYS A 1 160 ? -34.906 -11.891 2.51 1 53.47 160 LYS A N 1
ATOM 1336 C CA . LYS A 1 160 ? -35.406 -12.453 3.754 1 53.47 160 LYS A CA 1
ATOM 1337 C C . LYS A 1 160 ? -34.656 -11.898 4.961 1 53.47 160 LYS A C 1
ATOM 1339 O O . LYS A 1 160 ? -35.062 -12.125 6.105 1 53.47 160 LYS A O 1
ATOM 1344 N N . GLN A 1 161 ? -34.062 -10.844 4.883 1 54.12 161 GLN A N 1
ATOM 1345 C CA . GLN A 1 161 ? -33.344 -10.297 6.012 1 54.12 161 GLN A CA 1
ATOM 1346 C C . GLN A 1 161 ? -32.781 -11.406 6.898 1 54.12 161 GLN A C 1
ATOM 1348 O O . GLN A 1 161 ? -33.156 -11.531 8.062 1 54.12 161 GLN A O 1
ATOM 1353 N N . VAL A 1 162 ? -32.125 -12.398 6.391 1 50.03 162 VAL A N 1
ATOM 1354 C CA . VAL A 1 162 ? -31.672 -13.578 7.125 1 50.03 162 VAL A CA 1
ATOM 1355 C C . VAL A 1 162 ? -30.734 -13.148 8.25 1 50.03 162 VAL A C 1
ATOM 1357 O O . VAL A 1 162 ? -29.812 -12.352 8.031 1 50.03 162 VAL A O 1
ATOM 1360 N N . HIS A 1 163 ? -31.188 -13.312 9.531 1 51.28 163 HIS A N 1
ATOM 1361 C CA . HIS A 1 163 ? -30.375 -13.07 10.719 1 51.28 163 HIS A CA 1
ATOM 1362 C C . HIS A 1 163 ? -29.047 -13.805 10.633 1 51.28 163 HIS A C 1
ATOM 1364 O O . HIS A 1 163 ? -28.938 -14.836 9.969 1 51.28 163 HIS A O 1
ATOM 1370 N N . LYS A 1 164 ? -27.875 -13.188 11.109 1 55 164 LYS A N 1
ATOM 1371 C CA . LYS A 1 164 ? -26.5 -13.656 11.125 1 55 164 LYS A CA 1
ATOM 1372 C C . LYS A 1 164 ? -26.438 -15.172 11.336 1 55 164 LYS A C 1
ATOM 1374 O O . LYS A 1 164 ? -25.688 -15.867 10.641 1 55 164 LYS A O 1
ATOM 1379 N N . ASP A 1 165 ? -27.234 -15.617 12.312 1 54.41 165 ASP A N 1
ATOM 1380 C CA . ASP A 1 165 ? -27.125 -16.984 12.805 1 54.41 165 ASP A CA 1
ATOM 1381 C C . ASP A 1 165 ? -27.844 -17.969 11.875 1 54.41 165 ASP A C 1
ATOM 1383 O O . ASP A 1 165 ? -27.641 -19.172 11.969 1 54.41 165 ASP A O 1
ATOM 1387 N N . ASP A 1 166 ? -28.531 -17.297 10.914 1 57.44 166 ASP A N 1
ATOM 1388 C CA . ASP A 1 166 ? -29.406 -18.219 10.172 1 57.44 166 ASP A CA 1
ATOM 1389 C C . ASP A 1 166 ? -28.906 -18.391 8.734 1 57.44 166 ASP A C 1
ATOM 1391 O O . ASP A 1 166 ? -29.562 -19.047 7.926 1 57.44 166 ASP A O 1
ATOM 1395 N N . TYR A 1 167 ? -27.875 -17.781 8.461 1 62.44 167 TYR A N 1
ATOM 1396 C CA . TYR A 1 167 ? -27.422 -17.922 7.082 1 62.44 167 TYR A CA 1
ATOM 1397 C C . TYR A 1 167 ? -26.891 -19.328 6.82 1 62.44 167 TYR A C 1
ATOM 1399 O O . TYR A 1 167 ? -25.953 -19.781 7.496 1 62.44 167 TYR A O 1
ATOM 1407 N N . ASP A 1 168 ? -27.641 -20.078 6.008 1 66.12 168 ASP A N 1
ATOM 1408 C CA . ASP A 1 168 ? -27.219 -21.406 5.562 1 66.12 168 ASP A CA 1
ATOM 1409 C C . ASP A 1 168 ? -27.094 -21.453 4.043 1 66.12 168 ASP A C 1
ATOM 1411 O O . ASP A 1 168 ? -28.094 -21.453 3.332 1 66.12 168 ASP A O 1
ATOM 1415 N N . PRO A 1 169 ? -25.969 -21.438 3.611 1 66.25 169 PRO A N 1
ATOM 1416 C CA . PRO A 1 169 ? -25.734 -21.469 2.164 1 66.25 169 PRO A CA 1
ATOM 1417 C C . PRO A 1 169 ? -26.453 -22.641 1.483 1 66.25 169 PRO A C 1
ATOM 1419 O O . PRO A 1 169 ? -26.812 -22.547 0.31 1 66.25 169 PRO A O 1
ATOM 1422 N N . GLU A 1 170 ? -26.672 -23.641 2.205 1 67.44 170 GLU A N 1
ATOM 1423 C CA . GLU A 1 170 ? -27.281 -24.812 1.617 1 67.44 170 GLU A CA 1
ATOM 1424 C C . GLU A 1 170 ? -28.766 -24.594 1.352 1 67.44 170 GLU A C 1
ATOM 1426 O O . GLU A 1 170 ? -29.375 -25.281 0.529 1 67.44 170 GLU A O 1
ATOM 1431 N N . LYS A 1 171 ? -29.297 -23.656 1.978 1 69 171 LYS A N 1
ATOM 1432 C CA . LYS A 1 171 ? -30.734 -23.406 1.863 1 69 171 LYS A CA 1
ATOM 1433 C C . LYS A 1 171 ? -31.031 -22.406 0.76 1 69 171 LYS A C 1
ATOM 1435 O O . LYS A 1 171 ? -32.188 -22.125 0.464 1 69 171 LYS A O 1
ATOM 1440 N N . LEU A 1 172 ? -29.953 -22.047 0.111 1 76.12 172 LEU A N 1
ATOM 1441 C CA . LEU A 1 172 ? -30.156 -21.062 -0.949 1 76.12 172 LEU A CA 1
ATOM 1442 C C . LEU A 1 172 ? -30.719 -21.734 -2.201 1 76.12 172 LEU A C 1
ATOM 1444 O O . LEU A 1 172 ? -30.359 -22.875 -2.523 1 76.12 172 LEU A O 1
ATOM 1448 N N . GLU A 1 173 ? -31.625 -21.016 -2.838 1 80.56 173 GLU A N 1
ATOM 1449 C CA . GLU A 1 173 ? -32.281 -21.516 -4.047 1 80.56 173 GLU A CA 1
ATOM 1450 C C . GLU A 1 173 ? -31.359 -21.406 -5.254 1 80.56 173 GLU A C 1
ATOM 1452 O O . GLU A 1 173 ? -30.516 -20.5 -5.32 1 80.56 173 GLU A O 1
ATOM 1457 N N . PRO A 1 174 ? -31.484 -22.359 -6.109 1 85.69 174 PRO A N 1
ATOM 1458 C CA . PRO A 1 174 ? -30.688 -22.281 -7.34 1 85.69 174 PRO A CA 1
ATOM 1459 C C . PRO A 1 174 ? -31 -21.031 -8.156 1 85.69 174 PRO A C 1
ATOM 1461 O O . PRO A 1 174 ? -32.125 -20.516 -8.109 1 85.69 174 PRO A O 1
ATOM 1464 N N . SER A 1 175 ? -30.031 -20.547 -8.82 1 84.94 175 SER A N 1
ATOM 1465 C CA . SER A 1 175 ? -30.188 -19.344 -9.633 1 84.94 175 SER A CA 1
ATOM 1466 C C . SER A 1 175 ? -31.141 -19.562 -10.789 1 84.94 175 SER A C 1
ATOM 1468 O O . SER A 1 175 ? -31.172 -20.656 -11.383 1 84.94 175 SER A O 1
ATOM 1470 N N . HIS A 1 176 ? -31.953 -18.531 -11.141 1 84.5 176 HIS A N 1
ATOM 1471 C CA . HIS A 1 176 ? -32.875 -18.594 -12.266 1 84.5 176 HIS A CA 1
ATOM 1472 C C . HIS A 1 176 ? -32.125 -18.656 -13.586 1 84.5 176 HIS A C 1
ATOM 1474 O O . HIS A 1 176 ? -30.922 -18.422 -13.633 1 84.5 176 HIS A O 1
ATOM 1480 N N . ILE A 1 177 ? -32.875 -19.031 -14.508 1 86.94 177 ILE A N 1
ATOM 1481 C CA . ILE A 1 177 ? -32.281 -19.125 -15.836 1 86.94 177 ILE A CA 1
ATOM 1482 C C . ILE A 1 177 ? -31.938 -17.734 -16.359 1 86.94 177 ILE A C 1
ATOM 1484 O O . ILE A 1 177 ? -32.812 -16.859 -16.438 1 86.94 177 ILE A O 1
ATOM 1488 N N . GLN A 1 178 ? -30.719 -17.531 -16.5 1 90.12 178 GLN A N 1
ATOM 1489 C CA . GLN A 1 178 ? -30.188 -16.281 -17.062 1 90.12 178 GLN A CA 1
ATOM 1490 C C . GLN A 1 178 ? -29.219 -16.562 -18.203 1 90.12 178 GLN A C 1
ATOM 1492 O O . GLN A 1 178 ? -28.891 -17.719 -18.469 1 90.12 178 GLN A O 1
ATOM 1497 N N . GLU A 1 179 ? -28.891 -15.555 -18.953 1 91.81 179 GLU A N 1
ATOM 1498 C CA . GLU A 1 179 ? -27.969 -15.727 -20.062 1 91.81 179 GLU A CA 1
ATOM 1499 C C . GLU A 1 179 ? -26.547 -15.977 -19.562 1 91.81 179 GLU A C 1
ATOM 1501 O O . GLU A 1 179 ? -25.781 -16.719 -20.203 1 91.81 179 GLU A O 1
ATOM 1506 N N . GLU A 1 180 ? -26.234 -15.281 -18.484 1 95.38 180 GLU A N 1
ATOM 1507 C CA . GLU A 1 180 ? -24.906 -15.438 -17.906 1 95.38 180 GLU A CA 1
ATOM 1508 C C . GLU A 1 180 ? -24.969 -15.445 -16.375 1 95.38 180 GLU A C 1
ATOM 1510 O O . GLU A 1 180 ? -25.906 -14.891 -15.797 1 95.38 180 GLU A O 1
ATOM 1515 N N . TYR A 1 181 ? -24.047 -16.172 -15.766 1 96.31 181 TYR A N 1
ATOM 1516 C CA . TYR A 1 181 ? -23.922 -16.266 -14.32 1 96.31 181 TYR A CA 1
ATOM 1517 C C . TYR A 1 181 ? -22.531 -15.867 -13.859 1 96.31 181 TYR A C 1
ATOM 1519 O O . TYR A 1 181 ? -21.594 -15.836 -14.656 1 96.31 181 TYR A O 1
ATOM 1527 N N . ALA A 1 182 ? -22.422 -15.477 -12.641 1 97.06 182 ALA A N 1
ATOM 1528 C CA . ALA A 1 182 ? -21.125 -15.18 -12.031 1 97.06 182 ALA A CA 1
ATOM 1529 C C . ALA A 1 182 ? -21.016 -15.789 -10.633 1 97.06 182 ALA A C 1
ATOM 1531 O O . ALA A 1 182 ? -20.953 -15.062 -9.633 1 97.06 182 ALA A O 1
ATOM 1532 N N . PRO A 1 183 ? -20.953 -17.078 -10.578 1 97.12 183 PRO A N 1
ATOM 1533 C CA . PRO A 1 183 ? -20.812 -17.75 -9.289 1 97.12 183 PRO A CA 1
ATOM 1534 C C . PRO A 1 183 ? -19.438 -17.578 -8.672 1 97.12 183 PRO A C 1
ATOM 1536 O O . PRO A 1 183 ? -18.438 -17.562 -9.391 1 97.12 183 PRO A O 1
ATOM 1539 N N . VAL A 1 184 ? -19.391 -17.438 -7.387 1 97.06 184 VAL A N 1
ATOM 1540 C CA . VAL A 1 184 ? -18.125 -17.344 -6.664 1 97.06 184 VAL A CA 1
ATOM 1541 C C . VAL A 1 184 ? -17.469 -18.719 -6.586 1 97.06 184 VAL A C 1
ATOM 1543 O O . VAL A 1 184 ? -18.094 -19.688 -6.152 1 97.06 184 VAL A O 1
ATOM 1546 N N . ILE A 1 185 ? -16.219 -18.812 -7.008 1 97.69 185 ILE A N 1
ATOM 1547 C CA . ILE A 1 185 ? -15.562 -20.125 -7.012 1 97.69 185 ILE A CA 1
ATOM 1548 C C . ILE A 1 185 ? -14.398 -20.109 -6.02 1 97.69 185 ILE A C 1
ATOM 1550 O O . ILE A 1 185 ? -14.008 -21.156 -5.496 1 97.69 185 ILE A O 1
ATOM 1554 N N . PHE A 1 186 ? -13.75 -18.984 -5.82 1 98.12 186 PHE A N 1
ATOM 1555 C CA . PHE A 1 186 ? -12.688 -18.828 -4.836 1 98.12 186 PHE A CA 1
ATOM 1556 C C . PHE A 1 186 ? -13.055 -17.781 -3.797 1 98.12 186 PHE A C 1
ATOM 1558 O O . PHE A 1 186 ? -13.617 -16.734 -4.137 1 98.12 186 PHE A O 1
ATOM 1565 N N . ALA A 1 187 ? -12.797 -18.016 -2.576 1 97.31 187 ALA A N 1
ATOM 1566 C CA . ALA A 1 187 ? -13.062 -17.047 -1.516 1 97.31 187 ALA A CA 1
ATOM 1567 C C . ALA A 1 187 ? -12.086 -17.234 -0.357 1 97.31 187 ALA A C 1
ATOM 1569 O O . ALA A 1 187 ? -11.664 -18.344 -0.056 1 97.31 187 ALA A O 1
ATOM 1570 N N . GLN A 1 188 ? -11.68 -16.078 0.093 1 96.94 188 GLN A N 1
ATOM 1571 C CA . GLN A 1 188 ? -11.016 -16.141 1.39 1 96.94 188 GLN A CA 1
ATOM 1572 C C . GLN A 1 188 ? -11.891 -16.844 2.426 1 96.94 188 GLN A C 1
ATOM 1574 O O . GLN A 1 188 ? -13.117 -16.828 2.318 1 96.94 188 GLN A O 1
ATOM 1579 N N . ASP A 1 189 ? -11.266 -17.406 3.465 1 94.19 189 ASP A N 1
ATOM 1580 C CA . ASP A 1 189 ? -11.992 -18.219 4.438 1 94.19 189 ASP A CA 1
ATOM 1581 C C . ASP A 1 189 ? -13.109 -17.406 5.098 1 94.19 189 ASP A C 1
ATOM 1583 O O . ASP A 1 189 ? -14.188 -17.938 5.367 1 94.19 189 ASP A O 1
ATOM 1587 N N . THR A 1 190 ? -12.891 -16.188 5.348 1 91.38 190 THR A N 1
ATOM 1588 C CA . THR A 1 190 ? -13.875 -15.328 5.992 1 91.38 190 THR A CA 1
ATOM 1589 C C . THR A 1 190 ? -15.109 -15.156 5.109 1 91.38 190 THR A C 1
ATOM 1591 O O . THR A 1 190 ? -16.172 -14.766 5.594 1 91.38 190 THR A O 1
ATOM 1594 N N . LEU A 1 191 ? -14.992 -15.469 3.805 1 92.25 191 LEU A N 1
ATOM 1595 C CA . LEU A 1 191 ? -16.094 -15.328 2.861 1 92.25 191 LEU A CA 1
ATOM 1596 C C . LEU A 1 191 ? -16.453 -16.672 2.244 1 92.25 191 LEU A C 1
ATOM 1598 O O . LEU A 1 191 ? -17.031 -16.734 1.157 1 92.25 191 LEU A O 1
ATOM 1602 N N . SER A 1 192 ? -16.094 -17.734 2.881 1 91.5 192 SER A N 1
ATOM 1603 C CA . SER A 1 192 ? -16.328 -19.062 2.334 1 91.5 192 SER A CA 1
ATOM 1604 C C . SER A 1 192 ? -17.812 -19.312 2.125 1 91.5 192 SER A C 1
ATOM 1606 O O . SER A 1 192 ? -18.203 -20.125 1.276 1 91.5 192 SER A O 1
ATOM 1608 N N . HIS A 1 193 ? -18.672 -18.547 2.807 1 87.44 193 HIS A N 1
ATOM 1609 C CA . HIS A 1 193 ? -20.109 -18.719 2.742 1 87.44 193 HIS A CA 1
ATOM 1610 C C . HIS A 1 193 ? -20.672 -18.219 1.417 1 87.44 193 HIS A C 1
ATOM 1612 O O . HIS A 1 193 ? -21.812 -18.516 1.065 1 87.44 193 HIS A O 1
ATOM 1618 N N . VAL A 1 194 ? -19.906 -17.547 0.666 1 90.69 194 VAL A N 1
ATOM 1619 C CA . VAL A 1 194 ? -20.438 -16.969 -0.563 1 90.69 194 VAL A CA 1
ATOM 1620 C C . VAL A 1 194 ? -20.062 -17.859 -1.753 1 90.69 194 VAL A C 1
ATOM 1622 O O . VAL A 1 194 ? -20.469 -17.578 -2.885 1 90.69 194 VAL A O 1
ATOM 1625 N N . ILE A 1 195 ? -19.375 -18.906 -1.54 1 94 195 ILE A N 1
ATOM 1626 C CA . ILE A 1 195 ? -19.016 -19.812 -2.629 1 94 195 ILE A CA 1
ATOM 1627 C C . ILE A 1 195 ? -20.281 -20.375 -3.27 1 94 195 ILE A C 1
ATOM 1629 O O . ILE A 1 195 ? -21.234 -20.719 -2.568 1 94 195 ILE A O 1
ATOM 1633 N N . SER A 1 196 ? -20.359 -20.438 -4.547 1 94.56 196 SER A N 1
ATOM 1634 C CA . SER A 1 196 ? -21.438 -20.969 -5.367 1 94.56 196 SER A CA 1
ATOM 1635 C C . SER A 1 196 ? -22.531 -19.922 -5.578 1 94.56 196 SER A C 1
ATOM 1637 O O . SER A 1 196 ? -23.453 -20.141 -6.363 1 94.56 196 SER A O 1
ATOM 1639 N N . VAL A 1 197 ? -22.453 -18.812 -4.855 1 92.38 197 VAL A N 1
ATOM 1640 C CA . VAL A 1 197 ? -23.484 -17.781 -4.973 1 92.38 197 VAL A CA 1
ATOM 1641 C C . VAL A 1 197 ? -23.266 -16.984 -6.258 1 92.38 197 VAL A C 1
ATOM 1643 O O . VAL A 1 197 ? -22.125 -16.625 -6.594 1 92.38 197 VAL A O 1
ATOM 1646 N N . ASP A 1 198 ? -24.328 -16.703 -6.918 1 94.81 198 ASP A N 1
ATOM 1647 C CA . ASP A 1 198 ? -24.312 -15.93 -8.156 1 94.81 198 ASP A CA 1
ATOM 1648 C C . ASP A 1 198 ? -24.344 -14.43 -7.867 1 94.81 198 ASP A C 1
ATOM 1650 O O . ASP A 1 198 ? -25.375 -13.891 -7.477 1 94.81 198 ASP A O 1
ATOM 1654 N N . THR A 1 199 ? -23.266 -13.789 -8.188 1 93.12 199 THR A N 1
ATOM 1655 C CA . THR A 1 199 ? -23.172 -12.359 -7.906 1 93.12 199 THR A CA 1
ATOM 1656 C C . THR A 1 199 ? -24.078 -11.555 -8.828 1 93.12 199 THR A C 1
ATOM 1658 O O . THR A 1 199 ? -24.453 -10.422 -8.516 1 93.12 199 THR A O 1
ATOM 1661 N N . LEU A 1 200 ? -24.484 -12.125 -9.938 1 94 200 LEU A N 1
ATOM 1662 C CA . LEU A 1 200 ? -25.344 -11.43 -10.891 1 94 200 LEU A CA 1
ATOM 1663 C C . LEU A 1 200 ? -26.812 -11.484 -10.453 1 94 200 LEU A C 1
ATOM 1665 O O . LEU A 1 200 ? -27.656 -10.773 -11.008 1 94 200 LEU A O 1
ATOM 1669 N N . SER A 1 201 ? -27.094 -12.242 -9.469 1 90 201 SER A N 1
ATOM 1670 C CA . SER A 1 201 ? -28.484 -12.375 -9.008 1 90 201 SER A CA 1
ATOM 1671 C C . SER A 1 201 ? -28.828 -11.297 -7.988 1 90 201 SER A C 1
ATOM 1673 O O . SER A 1 201 ? -30 -11.023 -7.738 1 90 201 SER A O 1
ATOM 1675 N N . GLY A 1 202 ? -27.781 -10.672 -7.395 1 85.75 202 GLY A N 1
ATOM 1676 C CA . GLY A 1 202 ? -28.016 -9.57 -6.477 1 85.75 202 GLY A CA 1
ATOM 1677 C C . GLY A 1 202 ? -28.016 -8.219 -7.164 1 85.75 202 GLY A C 1
ATOM 1678 O O . GLY A 1 202 ? -27.172 -7.945 -8.023 1 85.75 202 GLY A O 1
ATOM 1679 N N . LYS A 1 203 ? -28.891 -7.371 -6.746 1 85.44 203 LYS A N 1
ATOM 1680 C CA . LYS A 1 203 ? -29.062 -6.086 -7.422 1 85.44 203 LYS A CA 1
ATOM 1681 C C . LYS A 1 203 ? -27.797 -5.254 -7.355 1 85.44 203 LYS A C 1
ATOM 1683 O O . LYS A 1 203 ? -27.25 -4.848 -8.391 1 85.44 203 LYS A O 1
ATOM 1688 N N . GLU A 1 204 ? -27.297 -4.969 -6.121 1 85.25 204 GLU A N 1
ATOM 1689 C CA . GLU A 1 204 ? -26.109 -4.125 -5.949 1 85.25 204 GLU A CA 1
ATOM 1690 C C . GLU A 1 204 ? -24.875 -4.762 -6.59 1 85.25 204 GLU A C 1
ATOM 1692 O O . GLU A 1 204 ? -24.094 -4.078 -7.246 1 85.25 204 GLU A O 1
ATOM 1697 N N . ASP A 1 205 ? -24.781 -6.047 -6.426 1 89.94 205 ASP A N 1
ATOM 1698 C CA . ASP A 1 205 ? -23.641 -6.762 -6.973 1 89.94 205 ASP A CA 1
ATOM 1699 C C . ASP A 1 205 ? -23.672 -6.777 -8.5 1 89.94 205 ASP A C 1
ATOM 1701 O O . ASP A 1 205 ? -22.641 -6.621 -9.148 1 89.94 205 ASP A O 1
ATOM 1705 N N . ARG A 1 206 ? -24.844 -6.969 -9 1 92.19 206 ARG A N 1
ATOM 1706 C CA . ARG A 1 206 ? -25 -7.027 -10.453 1 92.19 206 ARG A CA 1
ATOM 1707 C C . ARG A 1 206 ? -24.547 -5.723 -11.102 1 92.19 206 ARG A C 1
ATOM 1709 O O . ARG A 1 206 ? -23.75 -5.73 -12.039 1 92.19 206 ARG A O 1
ATOM 1716 N N . GLU A 1 207 ? -25.094 -4.637 -10.586 1 91.06 207 GLU A N 1
ATOM 1717 C CA . GLU A 1 207 ? -24.734 -3.334 -11.133 1 91.06 207 GLU A CA 1
ATOM 1718 C C . GLU A 1 207 ? -23.219 -3.107 -11.039 1 91.06 207 GLU A C 1
ATOM 1720 O O . GLU A 1 207 ? -22.609 -2.57 -11.961 1 91.06 207 GLU A O 1
ATOM 1725 N N . ASN A 1 208 ? -22.719 -3.51 -9.969 1 93.31 208 ASN A N 1
ATOM 1726 C CA . ASN A 1 208 ? -21.297 -3.348 -9.719 1 93.31 208 ASN A CA 1
ATOM 1727 C C . ASN A 1 208 ? -20.453 -4.152 -10.711 1 93.31 208 ASN A C 1
ATOM 1729 O O . ASN A 1 208 ? -19.5 -3.637 -11.281 1 93.31 208 ASN A O 1
ATOM 1733 N N . VAL A 1 209 ? -20.766 -5.434 -10.906 1 95.38 209 VAL A N 1
ATOM 1734 C CA . VAL A 1 209 ? -20.047 -6.34 -11.789 1 95.38 209 VAL A CA 1
ATOM 1735 C C . VAL A 1 209 ? -20.141 -5.84 -13.227 1 95.38 209 VAL A C 1
ATOM 1737 O O . VAL A 1 209 ? -19.141 -5.824 -13.953 1 95.38 209 VAL A O 1
ATOM 1740 N N . VAL A 1 210 ? -21.328 -5.379 -13.641 1 95.12 210 VAL A N 1
ATOM 1741 C CA . VAL A 1 210 ? -21.547 -4.906 -15 1 95.12 210 VAL A CA 1
ATOM 1742 C C . VAL A 1 210 ? -20.734 -3.643 -15.25 1 95.12 210 VAL A C 1
ATOM 1744 O O . VAL A 1 210 ? -20.062 -3.521 -16.281 1 95.12 210 VAL A O 1
ATOM 1747 N N . ARG A 1 211 ? -20.688 -2.742 -14.312 1 94.69 211 ARG A N 1
ATOM 1748 C CA . ARG A 1 211 ? -19.922 -1.509 -14.453 1 94.69 211 ARG A CA 1
ATOM 1749 C C . ARG A 1 211 ? -18.422 -1.799 -14.477 1 94.69 211 ARG A C 1
ATOM 1751 O O . ARG A 1 211 ? -17.672 -1.178 -15.234 1 94.69 211 ARG A O 1
ATOM 1758 N N . ALA A 1 212 ? -17.984 -2.699 -13.625 1 95.31 212 ALA A N 1
ATOM 1759 C CA . ALA A 1 212 ? -16.562 -3.047 -13.547 1 95.31 212 ALA A CA 1
ATOM 1760 C C . ALA A 1 212 ? -16.062 -3.605 -14.875 1 95.31 212 ALA A C 1
ATOM 1762 O O . ALA A 1 212 ? -15.008 -3.203 -15.367 1 95.31 212 ALA A O 1
ATOM 1763 N N . ARG A 1 213 ? -16.812 -4.57 -15.469 1 96.25 213 ARG A N 1
ATOM 1764 C CA . ARG A 1 213 ? -16.359 -5.215 -16.688 1 96.25 213 ARG A CA 1
ATOM 1765 C C . ARG A 1 213 ? -16.375 -4.238 -17.859 1 96.25 213 ARG A C 1
ATOM 1767 O O . ARG A 1 213 ? -15.555 -4.332 -18.781 1 96.25 213 ARG A O 1
ATOM 1774 N N . GLU A 1 214 ? -17.312 -3.236 -17.891 1 94.75 214 GLU A N 1
ATOM 1775 C CA . GLU A 1 214 ? -17.438 -2.275 -18.984 1 94.75 214 GLU A CA 1
ATOM 1776 C C . GLU A 1 214 ? -16.359 -1.206 -18.906 1 94.75 214 GLU A C 1
ATOM 1778 O O . GLU A 1 214 ? -15.812 -0.781 -19.922 1 94.75 214 GLU A O 1
ATOM 1783 N N . SER A 1 215 ? -16.031 -0.764 -17.75 1 92.06 215 SER A N 1
ATOM 1784 C CA . SER A 1 215 ? -15.117 0.357 -17.578 1 92.06 215 SER A CA 1
ATOM 1785 C C . SER A 1 215 ? -13.672 -0.118 -17.516 1 92.06 215 SER A C 1
ATOM 1787 O O . SER A 1 215 ? -12.758 0.619 -17.875 1 92.06 215 SER A O 1
ATOM 1789 N N . GLY A 1 216 ? -13.477 -1.309 -17 1 91 216 GLY A N 1
ATOM 1790 C CA . GLY A 1 216 ? -12.125 -1.815 -16.812 1 91 216 GLY A CA 1
ATOM 1791 C C . GLY A 1 216 ? -11.445 -1.242 -15.578 1 91 216 GLY A C 1
ATOM 1792 O O . GLY A 1 216 ? -10.25 -1.459 -15.367 1 91 216 GLY A O 1
ATOM 1793 N N . LYS A 1 217 ? -12.188 -0.493 -14.789 1 91.31 217 LYS A N 1
ATOM 1794 C CA . LYS A 1 217 ? -11.68 0.112 -13.562 1 91.31 217 LYS A CA 1
ATOM 1795 C C . LYS A 1 217 ? -12.297 -0.534 -12.328 1 91.31 217 LYS A C 1
ATOM 1797 O O . LYS A 1 217 ? -13.234 -1.329 -12.445 1 91.31 217 LYS A O 1
ATOM 1802 N N . GLY A 1 218 ? -11.641 -0.298 -11.211 1 93.31 218 GLY A N 1
ATOM 1803 C CA . GLY A 1 218 ? -12.266 -0.713 -9.961 1 93.31 218 GLY A CA 1
ATOM 1804 C C . GLY A 1 218 ? -13.516 0.081 -9.625 1 93.31 218 GLY A C 1
ATOM 1805 O O . GLY A 1 218 ? -13.523 1.309 -9.734 1 93.31 218 GLY A O 1
ATOM 1806 N N . VAL A 1 219 ? -14.555 -0.626 -9.266 1 94.5 219 VAL A N 1
ATOM 1807 C CA . VAL A 1 219 ? -15.82 0.044 -8.969 1 94.5 219 VAL A CA 1
ATOM 1808 C C . VAL A 1 219 ? -16.312 -0.388 -7.594 1 94.5 219 VAL A C 1
ATOM 1810 O O . VAL A 1 219 ? -16.141 -1.541 -7.195 1 94.5 219 VAL A O 1
ATOM 1813 N N . LEU A 1 220 ? -16.969 0.573 -6.945 1 93.06 220 LEU A N 1
ATOM 1814 C CA . LEU A 1 220 ? -17.5 0.336 -5.609 1 93.06 220 LEU A CA 1
ATOM 1815 C C . LEU A 1 220 ? -19.031 0.248 -5.641 1 93.06 220 LEU A C 1
ATOM 1817 O O . LEU A 1 220 ? -19.672 0.958 -6.406 1 93.06 220 LEU A O 1
ATOM 1821 N N . THR A 1 221 ? -19.531 -0.614 -4.793 1 91.25 221 THR A N 1
ATOM 1822 C CA . THR A 1 221 ? -20.984 -0.633 -4.609 1 91.25 221 THR A CA 1
ATOM 1823 C C . THR A 1 221 ? -21.422 0.489 -3.676 1 91.25 221 THR A C 1
ATOM 1825 O O . THR A 1 221 ? -20.609 1.088 -2.982 1 91.25 221 THR A O 1
ATOM 1828 N N . ALA A 1 222 ? -22.75 0.821 -3.785 1 86.25 222 ALA A N 1
ATOM 1829 C CA . ALA A 1 222 ? -23.328 1.589 -2.686 1 86.25 222 ALA A CA 1
ATOM 1830 C C . ALA A 1 222 ? -23.312 0.786 -1.389 1 86.25 222 ALA A C 1
ATOM 1832 O O . ALA A 1 222 ? -23.234 -0.444 -1.413 1 86.25 222 ALA A O 1
ATOM 1833 N N . PRO A 1 223 ? -23.281 1.507 -0.324 1 86.5 223 PRO A N 1
ATOM 1834 C CA . PRO A 1 223 ? -23.328 0.758 0.934 1 86.5 223 PRO A CA 1
ATOM 1835 C C . PRO A 1 223 ? -24.562 -0.123 1.049 1 86.5 223 PRO A C 1
ATOM 1837 O O . PRO A 1 223 ? -25.656 0.293 0.664 1 86.5 223 PRO A O 1
ATOM 1840 N N . PHE A 1 224 ? -24.359 -1.347 1.395 1 82.31 224 PHE A N 1
ATOM 1841 C CA . PHE A 1 224 ? -25.469 -2.287 1.595 1 82.31 224 PHE A CA 1
ATOM 1842 C C . PHE A 1 224 ? -25.125 -3.285 2.695 1 82.31 224 PHE A C 1
ATOM 1844 O O . PHE A 1 224 ? -24 -3.326 3.18 1 82.31 224 PHE A O 1
ATOM 1851 N N . ARG A 1 225 ? -26.094 -3.963 3.145 1 81.81 225 ARG A N 1
ATOM 1852 C CA . ARG A 1 225 ? -25.906 -4.91 4.238 1 81.81 225 ARG A CA 1
ATOM 1853 C C . ARG A 1 225 ? -25.234 -6.188 3.74 1 81.81 225 ARG A C 1
ATOM 1855 O O . ARG A 1 225 ? -25.719 -6.82 2.795 1 81.81 225 ARG A O 1
ATOM 1862 N N . LEU A 1 226 ? -24.188 -6.555 4.355 1 79.94 226 LEU A N 1
ATOM 1863 C CA . LEU A 1 226 ? -23.438 -7.734 3.965 1 79.94 226 LEU A CA 1
ATOM 1864 C C . LEU A 1 226 ? -24.156 -9.008 4.379 1 79.94 226 LEU A C 1
ATOM 1866 O O . LEU A 1 226 ? -24.844 -9.039 5.406 1 79.94 226 LEU A O 1
ATOM 1870 N N . LEU A 1 227 ? -24.172 -10.039 3.645 1 73.12 227 LEU A N 1
ATOM 1871 C CA . LEU A 1 227 ? -24.953 -11.266 3.775 1 73.12 227 LEU A CA 1
ATOM 1872 C C . LEU A 1 227 ? -24.734 -11.906 5.141 1 73.12 227 LEU A C 1
ATOM 1874 O O . LEU A 1 227 ? -25.688 -12.297 5.812 1 73.12 227 LEU A O 1
ATOM 1878 N N . LYS A 1 228 ? -23.453 -12.039 5.73 1 73 228 LYS A N 1
ATOM 1879 C CA . LYS A 1 228 ? -23.188 -12.781 6.961 1 73 228 LYS A CA 1
ATOM 1880 C C . LYS A 1 228 ? -23.219 -11.859 8.18 1 73 228 LYS A C 1
ATOM 1882 O O . LYS A 1 228 ? -23.875 -12.172 9.18 1 73 228 LYS A O 1
ATOM 1887 N N . THR A 1 229 ? -22.797 -10.75 8.125 1 74.25 229 THR A N 1
ATOM 1888 C CA . THR A 1 229 ? -22.656 -9.891 9.297 1 74.25 229 THR A CA 1
ATOM 1889 C C . THR A 1 229 ? -23.812 -8.914 9.391 1 74.25 229 THR A C 1
ATOM 1891 O O . THR A 1 229 ? -24.109 -8.383 10.469 1 74.25 229 THR A O 1
ATOM 1894 N N . ASN A 1 230 ? -24.484 -8.688 8.352 1 76.62 230 ASN A N 1
ATOM 1895 C CA . ASN A 1 230 ? -25.578 -7.719 8.266 1 76.62 230 ASN A CA 1
ATOM 1896 C C . ASN A 1 230 ? -25.094 -6.312 8.602 1 76.62 230 ASN A C 1
ATOM 1898 O O . ASN A 1 230 ? -25.891 -5.453 8.977 1 76.62 230 ASN A O 1
ATOM 1902 N N . ARG A 1 231 ? -23.859 -6.207 8.539 1 79.06 231 ARG A N 1
ATOM 1903 C CA . ARG A 1 231 ? -23.266 -4.883 8.727 1 79.06 231 ARG A CA 1
ATOM 1904 C C . ARG A 1 231 ? -23.172 -4.141 7.398 1 79.06 231 ARG A C 1
ATOM 1906 O O . ARG A 1 231 ? -23.188 -4.758 6.332 1 79.06 231 ARG A O 1
ATOM 1913 N N . LEU A 1 232 ? -23.141 -2.885 7.566 1 82.5 232 LEU A N 1
ATOM 1914 C CA . LEU A 1 232 ? -23.031 -2.078 6.355 1 82.5 232 LEU A CA 1
ATOM 1915 C C . LEU A 1 232 ? -21.625 -2.188 5.762 1 82.5 232 LEU A C 1
ATOM 1917 O O . LEU A 1 232 ? -20.641 -2.088 6.484 1 82.5 232 LEU A O 1
ATOM 1921 N N . GLY A 1 233 ? -21.609 -2.48 4.5 1 87.75 233 GLY A N 1
ATOM 1922 C CA . GLY A 1 233 ? -20.328 -2.609 3.828 1 87.75 233 GLY A CA 1
ATOM 1923 C C . GLY A 1 233 ? -20.375 -2.232 2.359 1 87.75 233 GLY A C 1
ATOM 1924 O O . GLY A 1 233 ? -21.438 -1.835 1.854 1 87.75 233 GLY A O 1
ATOM 1925 N N . VAL A 1 234 ? -19.266 -2.16 1.784 1 90.62 234 VAL A N 1
ATOM 1926 C CA . VAL A 1 234 ? -19.141 -1.901 0.354 1 90.62 234 VAL A CA 1
ATOM 1927 C C . VAL A 1 234 ? -18.234 -2.949 -0.281 1 90.62 234 VAL A C 1
ATOM 1929 O O . VAL A 1 234 ? -17.391 -3.543 0.398 1 90.62 234 VAL A O 1
ATOM 1932 N N . ILE A 1 235 ? -18.469 -3.24 -1.562 1 93.06 235 ILE A N 1
ATOM 1933 C CA . ILE A 1 235 ? -17.641 -4.203 -2.293 1 93.06 235 ILE A CA 1
ATOM 1934 C C . ILE A 1 235 ? -16.938 -3.504 -3.445 1 93.06 235 ILE A C 1
ATOM 1936 O O . ILE A 1 235 ? -17.562 -2.789 -4.23 1 93.06 235 ILE A O 1
ATOM 1940 N N . LEU A 1 236 ? -15.672 -3.59 -3.426 1 95.31 236 LEU A N 1
ATOM 1941 C CA . LEU A 1 236 ? -14.859 -3.152 -4.555 1 95.31 236 LEU A CA 1
ATOM 1942 C C . LEU A 1 236 ? -14.664 -4.289 -5.551 1 95.31 236 LEU A C 1
ATOM 1944 O O . LEU A 1 236 ? -14.25 -5.387 -5.176 1 95.31 236 LEU A O 1
ATOM 1948 N N . THR A 1 237 ? -14.938 -4.051 -6.82 1 96.94 237 THR A N 1
ATOM 1949 C CA . THR A 1 237 ? -14.891 -5.121 -7.809 1 96.94 237 THR A CA 1
ATOM 1950 C C . THR A 1 237 ? -13.977 -4.75 -8.969 1 96.94 237 THR A C 1
ATOM 1952 O O . THR A 1 237 ? -14.039 -3.633 -9.492 1 96.94 237 THR A O 1
ATOM 1955 N N . PHE A 1 238 ? -13.102 -5.664 -9.336 1 96.88 238 PHE A N 1
ATOM 1956 C CA . PHE A 1 238 ? -12.289 -5.586 -10.539 1 96.88 238 PHE A CA 1
ATOM 1957 C C . PHE A 1 238 ? -12.664 -6.691 -11.523 1 96.88 238 PHE A C 1
ATOM 1959 O O . PHE A 1 238 ? -12.898 -7.832 -11.117 1 96.88 238 PHE A O 1
ATOM 1966 N N . ALA A 1 239 ? -12.758 -6.348 -12.75 1 97.06 239 ALA A N 1
ATOM 1967 C CA . ALA A 1 239 ? -12.945 -7.375 -13.766 1 97.06 239 ALA A CA 1
ATOM 1968 C C . ALA A 1 239 ? -11.633 -8.055 -14.109 1 97.06 239 ALA A C 1
ATOM 1970 O O . ALA A 1 239 ? -10.578 -7.418 -14.133 1 97.06 239 ALA A O 1
ATOM 1971 N N . VAL A 1 240 ? -11.672 -9.32 -14.273 1 97.06 240 VAL A N 1
ATOM 1972 C CA . VAL A 1 240 ? -10.531 -10.102 -14.734 1 97.06 240 VAL A CA 1
ATOM 1973 C C . VAL A 1 240 ? -10.703 -10.445 -16.203 1 97.06 240 VAL A C 1
ATOM 1975 O O . VAL A 1 240 ? -11.672 -11.117 -16.594 1 97.06 240 VAL A O 1
ATOM 1978 N N . TYR A 1 241 ? -9.75 -10.039 -17.031 1 94.69 241 TYR A N 1
ATOM 1979 C CA . TYR A 1 241 ? -9.867 -10.25 -18.469 1 94.69 241 TYR A CA 1
ATOM 1980 C C . TYR A 1 241 ? -8.977 -11.398 -18.922 1 94.69 241 TYR A C 1
ATOM 1982 O O . TYR A 1 241 ? -7.992 -11.734 -18.25 1 94.69 241 TYR A O 1
ATOM 1990 N N . SER A 1 242 ? -9.312 -12 -20.016 1 88.94 242 SER A N 1
ATOM 1991 C CA . SER A 1 242 ? -8.586 -13.133 -20.578 1 88.94 242 SER A CA 1
ATOM 1992 C C . SER A 1 242 ? -7.301 -12.68 -21.266 1 88.94 242 SER A C 1
ATOM 1994 O O . SER A 1 242 ? -6.387 -13.484 -21.484 1 88.94 242 SER A O 1
ATOM 1996 N N . ARG A 1 243 ? -7.254 -11.414 -21.641 1 85.25 243 ARG A N 1
ATOM 1997 C CA . ARG A 1 243 ? -6.098 -10.875 -22.344 1 85.25 243 ARG A CA 1
ATOM 1998 C C . ARG A 1 243 ? -5.84 -9.422 -21.938 1 85.25 243 ARG A C 1
ATOM 2000 O O . ARG A 1 243 ? -6.66 -8.812 -21.25 1 85.25 243 ARG A O 1
ATOM 2007 N N . ASP A 1 244 ? -4.66 -9.047 -22.312 1 85.38 244 ASP A N 1
ATOM 2008 C CA . ASP A 1 244 ? -4.34 -7.641 -22.078 1 85.38 244 ASP A CA 1
ATOM 2009 C C . ASP A 1 244 ? -5.082 -6.738 -23.062 1 85.38 244 ASP A C 1
ATOM 2011 O O . ASP A 1 244 ? -5.074 -6.988 -24.266 1 85.38 244 ASP A O 1
ATOM 2015 N N . LEU A 1 245 ? -5.828 -5.844 -22.5 1 90.25 245 LEU A N 1
ATOM 2016 C CA . LEU A 1 245 ? -6.59 -4.926 -23.344 1 90.25 245 LEU A CA 1
ATOM 2017 C C . LEU A 1 245 ? -5.953 -3.539 -23.344 1 90.25 245 LEU A C 1
ATOM 2019 O O . LEU A 1 245 ? -5.453 -3.076 -22.328 1 90.25 245 LEU A O 1
ATOM 2023 N N . PRO A 1 246 ? -6.008 -2.971 -24.5 1 89.12 246 PRO A N 1
ATOM 2024 C CA . PRO A 1 246 ? -5.5 -1.598 -24.562 1 89.12 246 PRO A CA 1
ATOM 2025 C C . PRO A 1 246 ? -6.367 -0.62 -23.766 1 89.12 246 PRO A C 1
ATOM 2027 O O . PRO A 1 246 ? -7.5 -0.947 -23.406 1 89.12 246 PRO A O 1
ATOM 2030 N N . SER A 1 247 ? -5.801 0.539 -23.453 1 85.75 247 SER A N 1
ATOM 2031 C CA . SER A 1 247 ? -6.496 1.537 -22.656 1 85.75 247 SER A CA 1
ATOM 2032 C C . SER A 1 247 ? -7.727 2.072 -23.375 1 85.75 247 SER A C 1
ATOM 2034 O O . SER A 1 247 ? -8.695 2.496 -22.734 1 85.75 247 SER A O 1
ATOM 2036 N N . ASN A 1 248 ? -7.727 1.996 -24.719 1 89.94 248 ASN A N 1
ATOM 2037 C CA . ASN A 1 248 ? -8.836 2.545 -25.484 1 89.94 248 ASN A CA 1
ATOM 2038 C C . ASN A 1 248 ? -9.812 1.452 -25.922 1 89.94 248 ASN A C 1
ATOM 2040 O O . ASN A 1 248 ? -10.594 1.648 -26.859 1 89.94 248 ASN A O 1
ATOM 2044 N N . ALA A 1 249 ? -9.75 0.329 -25.281 1 93.19 249 ALA A N 1
ATOM 2045 C CA . ALA A 1 249 ? -10.68 -0.751 -25.625 1 93.19 249 ALA A CA 1
ATOM 2046 C C . ALA A 1 249 ? -12.125 -0.327 -25.391 1 93.19 249 ALA A C 1
ATOM 2048 O O . ALA A 1 249 ? -12.43 0.376 -24.422 1 93.19 249 ALA A O 1
ATOM 2049 N N . THR A 1 250 ? -13.031 -0.658 -26.297 1 94.81 250 THR A N 1
ATOM 2050 C CA . THR A 1 250 ? -14.453 -0.353 -26.188 1 94.81 250 THR A CA 1
ATOM 2051 C C . THR A 1 250 ? -15.102 -1.215 -25.109 1 94.81 250 THR A C 1
ATOM 2053 O O . THR A 1 250 ? -14.594 -2.281 -24.75 1 94.81 250 THR A O 1
ATOM 2056 N N . PRO A 1 251 ? -16.188 -0.792 -24.562 1 94.12 251 PRO A N 1
ATOM 2057 C CA . PRO A 1 251 ? -16.906 -1.578 -23.547 1 94.12 251 PRO A CA 1
ATOM 2058 C C . PRO A 1 251 ? -17.266 -2.979 -24.047 1 94.12 251 PRO A C 1
ATOM 2060 O O . PRO A 1 251 ? -17.172 -3.947 -23.281 1 94.12 251 PRO A O 1
ATOM 2063 N N . ASN A 1 252 ? -17.609 -3.115 -25.281 1 94.69 252 ASN A N 1
ATOM 2064 C CA . ASN A 1 252 ? -17.984 -4.422 -25.812 1 94.69 252 ASN A CA 1
ATOM 2065 C C . ASN A 1 252 ? -16.781 -5.359 -25.891 1 94.69 252 ASN A C 1
ATOM 2067 O O . ASN A 1 252 ? -1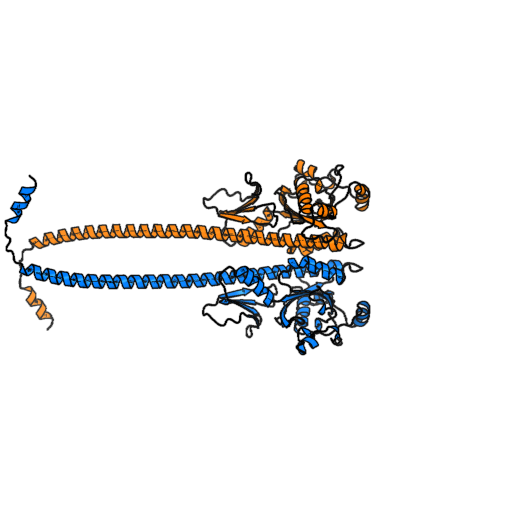6.906 -6.559 -25.625 1 94.69 252 ASN A O 1
ATOM 2071 N N . GLU A 1 253 ? -15.703 -4.832 -26.234 1 95.25 253 GLU A N 1
ATOM 2072 C CA . GLU A 1 253 ? -14.484 -5.633 -26.234 1 95.25 253 GLU A CA 1
ATOM 2073 C C . GLU A 1 253 ? -14.133 -6.117 -24.844 1 95.25 253 GLU A C 1
ATOM 2075 O O . GLU A 1 253 ? -13.68 -7.25 -24.656 1 95.25 253 GLU A O 1
ATOM 2080 N N . ARG A 1 254 ? -14.352 -5.266 -23.891 1 95.5 254 ARG A N 1
ATOM 2081 C CA . ARG A 1 254 ? -14.062 -5.602 -22.5 1 95.5 254 ARG A CA 1
ATOM 2082 C C . ARG A 1 254 ? -15.008 -6.688 -21.984 1 95.5 254 ARG A C 1
ATOM 2084 O O . ARG A 1 254 ? -14.586 -7.617 -21.297 1 95.5 254 ARG A O 1
ATOM 2091 N N . ILE A 1 255 ? -16.266 -6.566 -22.391 1 94.38 255 ILE A N 1
ATOM 2092 C CA . ILE A 1 255 ? -17.266 -7.539 -21.969 1 94.38 255 ILE A CA 1
ATOM 2093 C C . ILE A 1 255 ? -16.922 -8.914 -22.531 1 94.38 255 ILE A C 1
ATOM 2095 O O . ILE A 1 255 ? -16.953 -9.914 -21.812 1 94.38 255 ILE A O 1
ATOM 2099 N N . GLN A 1 256 ? -16.469 -8.938 -23.719 1 93.19 256 GLN A N 1
ATOM 2100 C CA . GLN A 1 256 ? -16.156 -10.195 -24.391 1 93.19 256 GLN A CA 1
ATOM 2101 C C . GLN A 1 256 ? -14.898 -10.836 -23.797 1 93.19 256 GLN A C 1
ATOM 2103 O O . GLN A 1 256 ? -14.773 -12.062 -23.75 1 93.19 256 GLN A O 1
ATOM 2108 N N . ALA A 1 257 ? -14.086 -9.969 -23.344 1 95 257 ALA A N 1
ATOM 2109 C CA . ALA A 1 257 ? -12.805 -10.453 -22.828 1 95 257 ALA A CA 1
ATOM 2110 C C . ALA A 1 257 ? -12.906 -10.828 -21.359 1 95 257 ALA A C 1
ATOM 2112 O O . ALA A 1 257 ? -11.945 -11.336 -20.766 1 95 257 ALA A O 1
ATOM 2113 N N . THR A 1 258 ? -14.031 -10.641 -20.734 1 96.75 258 THR A N 1
ATOM 2114 C CA . THR A 1 258 ? -14.172 -10.812 -19.297 1 96.75 258 THR A CA 1
ATOM 2115 C C . THR A 1 258 ? -14.242 -12.297 -18.938 1 96.75 258 THR A C 1
ATOM 2117 O O . THR A 1 258 ? -15.062 -13.039 -19.469 1 96.75 258 THR A O 1
ATOM 2120 N N . ASN A 1 259 ? -13.359 -12.734 -18.031 1 97.25 259 ASN A N 1
ATOM 2121 C CA . ASN A 1 259 ? -13.359 -14.094 -17.5 1 97.25 259 ASN A CA 1
ATOM 2122 C C . ASN A 1 259 ? -14.078 -14.18 -16.156 1 97.25 259 ASN A C 1
ATOM 2124 O O . ASN A 1 259 ? -14.562 -15.25 -15.781 1 97.25 259 ASN A O 1
ATOM 2128 N N . GLY A 1 260 ? -14.047 -13.047 -15.445 1 98.12 260 GLY A N 1
ATOM 2129 C CA . GLY A 1 260 ? -14.641 -13.062 -14.117 1 98.12 260 GLY A CA 1
ATOM 2130 C C . GLY A 1 260 ? -14.453 -11.766 -13.359 1 98.12 260 GLY A C 1
ATOM 2131 O O . GLY A 1 260 ? -14.172 -10.727 -13.961 1 98.12 260 GLY A O 1
ATOM 2132 N N . TYR A 1 261 ? -14.805 -11.867 -12.07 1 98.06 261 TYR A N 1
ATOM 2133 C CA . TYR A 1 261 ? -14.844 -10.672 -11.242 1 98.06 261 TYR A CA 1
ATOM 2134 C C . TYR A 1 261 ? -14.234 -10.938 -9.867 1 98.06 261 TYR A C 1
ATOM 2136 O O . TYR A 1 261 ? -14.625 -11.891 -9.188 1 98.06 261 TYR A O 1
ATOM 2144 N N . LEU A 1 262 ? -13.266 -10.102 -9.531 1 98.25 262 LEU A N 1
ATOM 2145 C CA . LEU A 1 262 ? -12.695 -10.18 -8.188 1 98.25 262 LEU A CA 1
ATOM 2146 C C . LEU A 1 262 ? -13.258 -9.078 -7.293 1 98.25 262 LEU A C 1
ATOM 2148 O O . LEU A 1 262 ? -13.242 -7.902 -7.664 1 98.25 262 LEU A O 1
ATOM 2152 N N . GLY A 1 263 ? -13.766 -9.523 -6.137 1 97.12 263 GLY A N 1
ATOM 2153 C CA . GLY A 1 263 ? -14.375 -8.578 -5.215 1 97.12 263 GLY A CA 1
ATOM 2154 C C . GLY A 1 263 ? -13.703 -8.547 -3.857 1 97.12 263 GLY A C 1
ATOM 2155 O O . GLY A 1 263 ? -13.32 -9.594 -3.328 1 97.12 263 GLY A O 1
ATOM 2156 N N . GLY A 1 264 ? -13.461 -7.375 -3.385 1 95.81 264 GLY A N 1
ATOM 2157 C CA . GLY A 1 264 ? -13.039 -7.152 -2.012 1 95.81 264 GLY A CA 1
ATOM 2158 C C . GLY A 1 264 ? -14.117 -6.523 -1.149 1 95.81 264 GLY A C 1
ATOM 2159 O O . GLY A 1 264 ? -14.672 -5.48 -1.503 1 95.81 264 GLY A O 1
ATOM 2160 N N . VAL A 1 265 ? -14.383 -7.156 -0.036 1 94.06 265 VAL A N 1
ATOM 2161 C CA . VAL A 1 265 ? -15.453 -6.695 0.844 1 94.06 265 VAL A CA 1
ATOM 2162 C C . VAL A 1 265 ? -14.875 -5.801 1.936 1 94.06 265 VAL A C 1
ATOM 2164 O O . VAL A 1 265 ? -13.922 -6.176 2.619 1 94.06 265 VAL A O 1
ATOM 2167 N N . PHE A 1 266 ? -15.43 -4.613 2.037 1 90.69 266 PHE A N 1
ATOM 2168 C CA . PHE A 1 266 ? -15.023 -3.658 3.064 1 90.69 266 PHE A CA 1
ATOM 2169 C C . PHE A 1 266 ? -16.125 -3.496 4.113 1 90.69 266 PHE A C 1
ATOM 2171 O O . PHE A 1 266 ? -17.25 -3.119 3.787 1 90.69 266 PHE A O 1
ATOM 2178 N N . ASP A 1 267 ? -15.727 -3.809 5.273 1 86.31 267 ASP A N 1
ATOM 2179 C CA . ASP A 1 267 ? -16.594 -3.48 6.398 1 86.31 267 ASP A CA 1
ATOM 2180 C C . ASP A 1 267 ? -16.344 -2.053 6.883 1 86.31 267 ASP A C 1
ATOM 2182 O O . ASP A 1 267 ? -15.453 -1.812 7.695 1 86.31 267 ASP A O 1
ATOM 2186 N N . VAL A 1 268 ? -17.125 -1.119 6.453 1 80.31 268 VAL A N 1
ATOM 2187 C CA . VAL A 1 268 ? -16.859 0.306 6.629 1 80.31 268 VAL A CA 1
ATOM 2188 C C . VAL A 1 268 ? -16.891 0.659 8.117 1 80.31 268 VAL A C 1
ATOM 2190 O O . VAL A 1 268 ? -16.078 1.457 8.586 1 80.31 268 VAL A O 1
ATOM 2193 N N . GLU A 1 269 ? -17.781 0.134 8.828 1 77.38 269 GLU A N 1
ATOM 2194 C CA . GLU A 1 269 ? -17.875 0.428 10.258 1 77.38 269 GLU A CA 1
ATOM 2195 C C . GLU A 1 269 ? -16.594 0.038 10.984 1 77.38 269 GLU A C 1
ATOM 2197 O O . GLU A 1 269 ? -16.031 0.845 11.719 1 77.38 269 GLU A O 1
ATOM 2202 N N . SER A 1 270 ? -16.234 -1.121 10.734 1 76.38 270 SER A N 1
ATOM 2203 C CA . SER A 1 270 ? -15.023 -1.611 11.391 1 76.38 270 SER A CA 1
ATOM 2204 C C . SER A 1 270 ? -13.797 -0.836 10.938 1 76.38 270 SER A C 1
ATOM 2206 O O . SER A 1 270 ? -12.891 -0.569 11.734 1 76.38 270 SER A O 1
ATOM 2208 N N . LEU A 1 271 ? -13.82 -0.497 9.734 1 77 271 LEU A N 1
ATOM 2209 C CA . LEU A 1 271 ? -12.688 0.196 9.133 1 77 271 LEU A CA 1
ATOM 2210 C C . LEU A 1 271 ? -12.5 1.577 9.75 1 77 271 LEU A C 1
ATOM 2212 O O . LEU A 1 271 ? -11.398 1.926 10.18 1 77 271 LEU A O 1
ATOM 2216 N N . VAL A 1 272 ? -13.57 2.324 9.742 1 76.75 272 VAL A N 1
ATOM 2217 C CA . VAL A 1 272 ? -13.516 3.693 10.242 1 76.75 272 VAL A CA 1
ATOM 2218 C C . VAL A 1 272 ? -13.219 3.688 11.742 1 76.75 272 VAL A C 1
ATOM 2220 O O . VAL A 1 272 ? -12.445 4.512 12.227 1 76.75 272 VAL A O 1
ATOM 2223 N N . GLU A 1 273 ? -13.734 2.705 12.383 1 76.75 273 GLU A N 1
ATOM 2224 C CA . GLU A 1 273 ? -13.477 2.594 13.812 1 76.75 273 GLU A CA 1
ATOM 2225 C C . GLU A 1 273 ? -12 2.324 14.094 1 76.75 273 GLU A C 1
ATOM 2227 O O . GLU A 1 273 ? -11.406 2.941 14.977 1 76.75 273 GLU A O 1
ATOM 2232 N N . LYS A 1 274 ? -11.484 1.392 13.359 1 73.94 274 LYS A N 1
ATOM 2233 C CA . LYS A 1 274 ? -10.07 1.056 13.531 1 73.94 274 LYS A CA 1
ATOM 2234 C C . LYS A 1 274 ? -9.18 2.26 13.234 1 73.94 274 LYS A C 1
ATOM 2236 O O . LYS A 1 274 ? -8.203 2.502 13.945 1 73.94 274 LYS A O 1
ATOM 2241 N N . LEU A 1 275 ? -9.516 2.961 12.234 1 72.94 275 LEU A N 1
ATOM 2242 C CA . LEU A 1 275 ? -8.742 4.145 11.867 1 72.94 275 LEU A CA 1
ATOM 2243 C C . LEU A 1 275 ? -8.836 5.211 12.953 1 72.94 275 LEU A C 1
ATOM 2245 O O . LEU A 1 275 ? -7.832 5.836 13.305 1 72.94 275 LEU A O 1
ATOM 2249 N N . LEU A 1 276 ? -10.07 5.438 13.484 1 72.5 276 LEU A N 1
ATOM 2250 C CA . LEU A 1 276 ? -10.297 6.453 14.508 1 72.5 276 LEU A CA 1
ATOM 2251 C C . LEU A 1 276 ? -9.578 6.082 15.805 1 72.5 276 LEU A C 1
ATOM 2253 O O . LEU A 1 276 ? -9.102 6.957 16.516 1 72.5 276 LEU A O 1
ATOM 2257 N N . GLN A 1 277 ? -9.547 4.797 15.992 1 73.88 277 GLN A N 1
ATOM 2258 C CA . GLN A 1 277 ? -8.844 4.332 17.188 1 73.88 277 GLN A CA 1
ATOM 2259 C C . GLN A 1 277 ? -7.344 4.602 17.078 1 73.88 277 GLN A C 1
ATOM 2261 O O . GLN A 1 277 ? -6.707 4.973 18.062 1 73.88 277 GLN A O 1
ATOM 2266 N N . GLN A 1 278 ? -6.836 4.41 15.938 1 68.88 278 GLN A N 1
ATOM 2267 C CA . GLN A 1 278 ? -5.414 4.637 15.703 1 68.88 278 GLN A CA 1
ATOM 2268 C C . GLN A 1 278 ? -5.07 6.117 15.828 1 68.88 278 GLN A C 1
ATOM 2270 O O . GLN A 1 278 ? -3.977 6.469 16.281 1 68.88 278 GLN A O 1
ATOM 2275 N N . LEU A 1 279 ? -5.984 6.965 15.469 1 65.38 279 LEU A N 1
ATOM 2276 C CA . LEU A 1 279 ? -5.738 8.398 15.477 1 65.38 279 LEU A CA 1
ATOM 2277 C C . LEU A 1 279 ? -6.254 9.039 16.766 1 65.38 279 LEU A C 1
ATOM 2279 O O . LEU A 1 279 ? -6.004 10.219 17.016 1 65.38 279 LEU A O 1
ATOM 2283 N N . ALA A 1 280 ? -7.109 8.336 17.609 1 58.28 280 ALA A N 1
ATOM 2284 C CA . ALA A 1 280 ? -7.793 8.844 18.797 1 58.28 280 ALA A CA 1
ATOM 2285 C C . ALA A 1 280 ? -6.797 9.375 19.812 1 58.28 280 ALA A C 1
ATOM 2287 O O . ALA A 1 280 ? -7.129 10.258 20.609 1 58.28 280 ALA A O 1
ATOM 2288 N N . SER A 1 281 ? -5.637 8.609 19.938 1 55.16 281 SER A N 1
ATOM 2289 C CA . SER A 1 281 ? -4.789 9.164 21 1 55.16 281 SER A CA 1
ATOM 2290 C C . SER A 1 281 ? -4.711 10.688 20.891 1 55.16 281 SER A C 1
ATOM 2292 O O . SER A 1 281 ? -4.293 11.352 21.844 1 55.16 281 SER A O 1
ATOM 2294 N N . LYS A 1 282 ? -5.277 11.188 19.891 1 59.03 282 LYS A N 1
ATOM 2295 C CA . LYS A 1 282 ? -5.332 12.648 19.875 1 59.03 282 LYS A CA 1
ATOM 2296 C C . LYS A 1 282 ? -6.73 13.148 20.219 1 59.03 282 LYS A C 1
ATOM 2298 O O . LYS A 1 282 ? -7.535 12.414 20.797 1 59.03 282 LYS A O 1
ATOM 2303 N N . GLN A 1 283 ? -7.254 14.234 19.781 1 59.62 283 GLN A N 1
ATOM 2304 C CA . GLN A 1 283 ? -8.523 14.891 20.062 1 59.62 283 GLN A CA 1
ATOM 2305 C C . GLN A 1 283 ? -9.688 14.133 19.422 1 59.62 283 GLN A C 1
ATOM 2307 O O . GLN A 1 283 ? -9.602 13.711 18.266 1 59.62 283 GLN A O 1
ATOM 2312 N N . THR A 1 284 ? -10.602 13.695 20.281 1 66.38 284 THR A N 1
ATOM 2313 C CA . THR A 1 284 ? -11.773 12.922 19.875 1 66.38 284 THR A CA 1
ATOM 2314 C C . THR A 1 284 ? -12.617 13.711 18.875 1 66.38 284 THR A C 1
ATOM 2316 O O . THR A 1 284 ? -13.047 14.828 19.156 1 66.38 284 THR A O 1
ATOM 2319 N N . VAL A 1 285 ? -12.453 13.633 17.656 1 75.56 285 VAL A N 1
ATOM 2320 C CA . VAL A 1 285 ? -13.281 14.203 16.594 1 75.56 285 VAL A CA 1
ATOM 2321 C C . VAL A 1 285 ? -14.344 13.195 16.172 1 75.56 285 VAL A C 1
ATOM 2323 O O . VAL A 1 285 ? -14.07 12 16.078 1 75.56 285 VAL A O 1
ATOM 2326 N N . ILE A 1 286 ? -15.594 13.664 16.141 1 81.06 286 ILE A N 1
ATOM 2327 C CA . ILE A 1 286 ? -16.672 12.836 15.609 1 81.06 286 ILE A CA 1
ATOM 2328 C C . ILE A 1 286 ? -16.594 12.812 14.086 1 81.06 286 ILE A C 1
ATOM 2330 O O . ILE A 1 286 ? -16.531 13.859 13.445 1 81.06 286 ILE A O 1
ATOM 2334 N N . VAL A 1 287 ? -16.625 11.641 13.523 1 84.62 287 VAL A N 1
ATOM 2335 C CA . VAL A 1 287 ? -16.453 11.5 12.078 1 84.62 287 VAL A CA 1
ATOM 2336 C C . VAL A 1 287 ? -17.672 10.797 11.477 1 84.62 287 VAL A C 1
ATOM 2338 O O . VAL A 1 287 ? -18.172 9.828 12.047 1 84.62 287 VAL A O 1
ATOM 2341 N N . ASN A 1 288 ? -18.203 11.375 10.406 1 86.44 288 ASN A N 1
ATOM 2342 C CA . ASN A 1 288 ? -19.234 10.734 9.578 1 86.44 288 ASN A CA 1
ATOM 2343 C C . ASN A 1 288 ? -18.797 10.648 8.117 1 86.44 288 ASN A C 1
ATOM 2345 O O . ASN A 1 288 ? -18.172 11.57 7.594 1 86.44 288 ASN A O 1
ATOM 2349 N N . VAL A 1 289 ? -19.078 9.57 7.559 1 87.81 289 VAL A N 1
ATOM 2350 C CA . VAL A 1 289 ? -18.734 9.375 6.152 1 87.81 289 VAL A CA 1
ATOM 2351 C C . VAL A 1 289 ? -20 9.133 5.34 1 87.81 289 VAL A C 1
ATOM 2353 O O . VAL A 1 289 ? -20.844 8.32 5.719 1 87.81 289 VAL A O 1
ATOM 2356 N N . TYR A 1 290 ? -20.109 9.867 4.238 1 87.69 290 TYR A N 1
ATOM 2357 C CA . TYR A 1 290 ? -21.312 9.766 3.406 1 87.69 290 TYR A CA 1
ATOM 2358 C C . TYR A 1 290 ? -20.938 9.484 1.955 1 87.69 290 TYR A C 1
ATOM 2360 O O . TYR A 1 290 ? -19.922 9.961 1.463 1 87.69 290 TYR A O 1
ATOM 2368 N N . ASP A 1 291 ? -21.75 8.586 1.38 1 87.56 291 ASP A N 1
ATOM 2369 C CA . ASP A 1 291 ? -21.766 8.492 -0.076 1 87.56 291 ASP A CA 1
ATOM 2370 C C . ASP A 1 291 ? -22.656 9.562 -0.692 1 87.56 291 ASP A C 1
ATOM 2372 O O . ASP A 1 291 ? -23.875 9.492 -0.579 1 87.56 291 ASP A O 1
ATOM 2376 N N . ILE A 1 292 ? -22.094 10.562 -1.354 1 89.38 292 ILE A N 1
ATOM 2377 C CA . ILE A 1 292 ? -22.844 11.703 -1.852 1 89.38 292 ILE A CA 1
ATOM 2378 C C . ILE A 1 292 ? -23.016 11.594 -3.365 1 89.38 292 ILE A C 1
ATOM 2380 O O . ILE A 1 292 ? -23.156 12.609 -4.055 1 89.38 292 ILE A O 1
ATOM 2384 N N . THR A 1 293 ? -22.859 10.461 -3.895 1 86.44 293 THR A N 1
ATOM 2385 C CA . THR A 1 293 ? -23 10.258 -5.332 1 86.44 293 THR A CA 1
ATOM 2386 C C . THR A 1 293 ? -24.312 10.82 -5.84 1 86.44 293 THR A C 1
ATOM 2388 O O . THR A 1 293 ? -24.359 11.484 -6.875 1 86.44 293 THR A O 1
ATOM 2391 N N . ASN A 1 294 ? -25.328 10.508 -5.125 1 83.56 294 ASN A N 1
ATOM 2392 C CA . ASN A 1 294 ? -26.609 11.164 -5.375 1 83.56 294 ASN A CA 1
ATOM 2393 C C . ASN A 1 294 ? -26.719 12.484 -4.613 1 83.56 294 ASN A C 1
ATOM 2395 O O . ASN A 1 294 ? -26.734 12.492 -3.381 1 83.56 294 ASN A O 1
ATOM 2399 N N . HIS A 1 295 ? -26.844 13.57 -5.262 1 83.88 295 HIS A N 1
ATOM 2400 C CA . HIS A 1 295 ? -26.828 14.898 -4.664 1 83.88 295 HIS A CA 1
ATOM 2401 C C . HIS A 1 295 ? -28.031 15.117 -3.754 1 83.88 295 HIS A C 1
ATOM 2403 O O . HIS A 1 295 ? -27.953 15.898 -2.803 1 83.88 295 HIS A O 1
ATOM 2409 N N . THR A 1 296 ? -29.031 14.453 -4.043 1 82.38 296 THR A N 1
ATOM 2410 C CA . THR A 1 296 ? -30.25 14.711 -3.311 1 82.38 296 THR A CA 1
ATOM 2411 C C . THR A 1 296 ? -30.375 13.773 -2.107 1 82.38 296 THR A C 1
ATOM 2413 O O . THR A 1 296 ? -31.047 14.102 -1.126 1 82.38 296 THR A O 1
ATOM 2416 N N . HIS A 1 297 ? -29.719 12.602 -2.207 1 83.69 297 HIS A N 1
ATOM 2417 C CA . HIS A 1 297 ? -29.844 11.625 -1.132 1 83.69 297 HIS A CA 1
ATOM 2418 C C . HIS A 1 297 ? -28.484 11.07 -0.726 1 83.69 297 HIS A C 1
ATOM 2420 O O . HIS A 1 297 ? -27.969 10.141 -1.352 1 83.69 297 HIS A O 1
ATOM 2426 N N . HIS A 1 298 ? -28.031 11.594 0.386 1 84.75 298 HIS A N 1
ATOM 2427 C CA . HIS A 1 298 ? -26.766 11.086 0.915 1 84.75 298 HIS A CA 1
ATOM 2428 C C . HIS A 1 298 ? -26.984 9.773 1.671 1 84.75 298 HIS A C 1
ATOM 2430 O O . HIS A 1 298 ? -27.938 9.633 2.428 1 84.75 298 HIS A O 1
ATOM 2436 N N . ILE A 1 299 ? -26.188 8.82 1.334 1 83.62 299 ILE A N 1
ATOM 2437 C CA . ILE A 1 299 ? -26.281 7.531 2.014 1 83.62 299 ILE A CA 1
ATOM 2438 C C . ILE A 1 299 ? -25.172 7.426 3.059 1 83.62 299 ILE A C 1
ATOM 2440 O O . ILE A 1 299 ? -23.984 7.492 2.725 1 83.62 299 ILE A O 1
ATOM 2444 N N . PRO A 1 300 ? -25.578 7.273 4.285 1 85.38 300 PRO A N 1
ATOM 2445 C CA . PRO A 1 300 ? -24.547 7.148 5.324 1 85.38 300 PRO A CA 1
ATOM 2446 C C . PRO A 1 300 ? -23.781 5.832 5.238 1 85.38 300 PRO A C 1
ATOM 2448 O O . PRO A 1 300 ? -24.391 4.77 5.098 1 85.38 300 PRO A O 1
ATOM 2451 N N . MET A 1 301 ? -22.531 5.93 5.219 1 83.56 301 MET A N 1
ATOM 2452 C CA . MET A 1 301 ? -21.672 4.758 5.27 1 83.56 301 MET A CA 1
ATOM 2453 C C . MET A 1 301 ? -21.203 4.488 6.699 1 83.56 301 MET A C 1
ATOM 2455 O O . MET A 1 301 ? -21.078 3.334 7.109 1 83.56 301 MET A O 1
ATOM 2459 N N . TYR A 1 302 ? -20.844 5.602 7.367 1 83.81 302 TYR A N 1
ATOM 2460 C CA . TYR A 1 302 ? -20.453 5.566 8.773 1 83.81 302 TYR A CA 1
ATOM 2461 C C . TYR A 1 302 ? -20.984 6.781 9.516 1 83.81 302 TYR A C 1
ATOM 2463 O O . TYR A 1 302 ? -20.812 7.918 9.07 1 83.81 302 TYR A O 1
ATOM 2471 N N . SER A 1 303 ? -21.75 6.52 10.539 1 78.62 303 SER A N 1
ATOM 2472 C CA . SER A 1 303 ? -22.312 7.621 11.328 1 78.62 303 SER A CA 1
ATOM 2473 C C . SER A 1 303 ? -22.141 7.375 12.82 1 78.62 303 SER A C 1
ATOM 2475 O O . SER A 1 303 ? -22.391 6.27 13.305 1 78.62 303 SER A O 1
ATOM 2477 N N . SER A 1 304 ? -21.406 8.359 13.375 1 69.38 304 SER A N 1
ATOM 2478 C CA . SER A 1 304 ? -21.359 8.312 14.828 1 69.38 304 SER A CA 1
ATOM 2479 C C . SER A 1 304 ? -22.594 8.953 15.445 1 69.38 304 SER A C 1
ATOM 2481 O O . SER A 1 304 ? -23.188 9.867 14.867 1 69.38 304 SER A O 1
ATOM 2483 N N . ASN A 1 305 ? -23.422 8.219 16.109 1 59.66 305 ASN A N 1
ATOM 2484 C CA . ASN A 1 305 ? -24.688 8.617 16.719 1 59.66 305 ASN A CA 1
ATOM 2485 C C . ASN A 1 305 ? -24.547 9.93 17.484 1 59.66 305 ASN A C 1
ATOM 2487 O O . ASN A 1 305 ? -25.422 10.289 18.266 1 59.66 305 ASN A O 1
ATOM 2491 N N . VAL A 1 306 ? -23.5 10.539 17.484 1 55.56 306 VAL A N 1
ATOM 2492 C CA . VAL A 1 306 ? -23.438 11.648 18.422 1 55.56 306 VAL A CA 1
ATOM 2493 C C . VAL A 1 306 ? -23.938 12.922 17.75 1 55.56 306 VAL A C 1
ATOM 2495 O O . VAL A 1 306 ? -23.469 13.289 16.672 1 55.56 306 VAL A O 1
ATOM 2498 N N . LEU A 1 307 ? -25.172 13.188 17.969 1 49.53 307 LEU A N 1
ATOM 2499 C CA . LEU A 1 307 ? -25.906 14.383 17.609 1 49.53 307 LEU A CA 1
ATOM 2500 C C . LEU A 1 307 ? -25.328 15.617 18.312 1 49.53 307 LEU A C 1
ATOM 2502 O O . LEU A 1 307 ? -25.062 15.578 19.516 1 49.53 307 LEU A O 1
ATOM 2506 N N . GLY A 1 308 ? -24.234 16.266 18.016 1 47.44 308 GLY A N 1
ATOM 2507 C CA . GLY A 1 308 ? -24.078 17.484 18.797 1 47.44 308 GLY A CA 1
ATOM 2508 C C . GLY A 1 308 ? -23.703 18.688 17.953 1 47.44 308 GLY A C 1
ATOM 2509 O O . GLY A 1 308 ? -24.266 18.891 16.875 1 47.44 308 GLY A O 1
ATOM 2510 N N . ASP A 1 309 ? -22.375 19.188 17.984 1 55.56 309 ASP A N 1
ATOM 2511 C CA . ASP A 1 309 ? -21.906 20.562 18.047 1 55.56 309 ASP A CA 1
ATOM 2512 C C . ASP A 1 309 ? -21.891 21.203 16.672 1 55.56 309 ASP A C 1
ATOM 2514 O O . ASP A 1 309 ? -21.922 20.5 15.656 1 55.56 309 ASP A O 1
ATOM 2518 N N . THR A 1 310 ? -21.891 22.562 16.547 1 59.66 310 THR A N 1
ATOM 2519 C CA . THR A 1 310 ? -22.062 23.656 15.594 1 59.66 310 THR A CA 1
ATOM 2520 C C . THR A 1 310 ? -20.984 23.594 14.516 1 59.66 310 THR A C 1
ATOM 2522 O O . THR A 1 310 ? -21.25 23.969 13.367 1 59.66 310 THR A O 1
ATOM 2525 N N . PHE A 1 311 ? -19.734 23.219 14.898 1 61.72 311 PHE A N 1
ATOM 2526 C CA . PHE A 1 311 ? -18.703 23.406 13.875 1 61.72 311 PHE A CA 1
ATOM 2527 C C . PHE A 1 311 ? -18.484 22.109 13.086 1 61.72 311 PHE A C 1
ATOM 2529 O O . PHE A 1 311 ? -18.359 21.047 13.672 1 61.72 311 PHE A O 1
ATOM 2536 N N . TYR A 1 312 ? -18.766 22.188 11.672 1 81 312 TYR A N 1
ATOM 2537 C CA . TYR A 1 312 ? -18.516 21 10.859 1 81 312 TYR A CA 1
ATOM 2538 C C . TYR A 1 312 ? -17.531 21.297 9.742 1 81 312 TYR A C 1
ATOM 2540 O O . TYR A 1 312 ? -17.359 22.453 9.344 1 81 312 TYR A O 1
ATOM 2548 N N . HIS A 1 313 ? -16.578 20.531 9.578 1 87.62 313 HIS A N 1
ATOM 2549 C CA . HIS A 1 313 ? -15.68 20.547 8.43 1 87.62 313 HIS A CA 1
ATOM 2550 C C . HIS A 1 313 ? -15.914 19.344 7.527 1 87.62 313 HIS A C 1
ATOM 2552 O O . HIS A 1 313 ? -16.188 18.25 8.016 1 87.62 313 HIS A O 1
ATOM 2558 N N . VAL A 1 314 ? -15.938 19.625 6.223 1 90.56 314 VAL A N 1
ATOM 2559 C CA . VAL A 1 314 ? -16.172 18.578 5.242 1 90.56 314 VAL A CA 1
ATOM 2560 C C . VAL A 1 314 ? -14.914 18.344 4.418 1 90.56 314 VAL A C 1
ATOM 2562 O O . VAL A 1 314 ? -14.32 19.297 3.902 1 90.56 314 VAL A O 1
ATOM 2565 N N . SER A 1 315 ? -14.531 17.078 4.449 1 91 315 SER A N 1
ATOM 2566 C CA . SER A 1 315 ? -13.391 16.688 3.623 1 91 315 SER A CA 1
ATOM 2567 C C . SER A 1 315 ? -13.82 15.734 2.514 1 91 315 SER A C 1
ATOM 2569 O O . SER A 1 315 ? -14.664 14.859 2.73 1 91 315 SER A O 1
ATOM 2571 N N . THR A 1 316 ? -13.297 15.883 1.364 1 89.44 316 THR A N 1
ATOM 2572 C CA . THR A 1 316 ? -13.617 15.008 0.24 1 89.44 316 THR A CA 1
ATOM 2573 C C . THR A 1 316 ? -12.805 13.711 0.321 1 89.44 316 THR A C 1
ATOM 2575 O O . THR A 1 316 ? -11.633 13.727 0.693 1 89.44 316 THR A O 1
ATOM 2578 N N . LEU A 1 317 ? -13.484 12.641 -0.004 1 88.5 317 LEU A N 1
ATOM 2579 C CA . LEU A 1 317 ? -12.852 11.32 -0.016 1 88.5 317 LEU A CA 1
ATOM 2580 C C . LEU A 1 317 ? -12.914 10.703 -1.407 1 88.5 317 LEU A C 1
ATOM 2582 O O . LEU A 1 317 ? -13.984 10.648 -2.018 1 88.5 317 LEU A O 1
ATOM 2586 N N . ASN A 1 318 ? -11.773 10.242 -1.901 1 85 318 ASN A N 1
ATOM 2587 C CA . ASN A 1 318 ? -11.703 9.531 -3.174 1 85 318 ASN A CA 1
ATOM 2588 C C . ASN A 1 318 ? -11.242 8.086 -2.982 1 85 318 ASN A C 1
ATOM 2590 O O . ASN A 1 318 ? -10.062 7.836 -2.717 1 85 318 ASN A O 1
ATOM 2594 N N . PHE A 1 319 ? -12.141 7.18 -3.203 1 82 319 PHE A N 1
ATOM 2595 C CA . PHE A 1 319 ? -11.805 5.773 -3.025 1 82 319 PHE A CA 1
ATOM 2596 C C . PHE A 1 319 ? -11.438 5.133 -4.355 1 82 319 PHE A C 1
ATOM 2598 O O . PHE A 1 319 ? -11.461 3.908 -4.492 1 82 319 PHE A O 1
ATOM 2605 N N . GLY A 1 320 ? -11.18 5.906 -5.379 1 77.75 320 GLY A N 1
ATOM 2606 C CA . GLY A 1 320 ? -10.68 5.387 -6.645 1 77.75 320 GLY A CA 1
ATOM 2607 C C . GLY A 1 320 ? -11.781 5.09 -7.645 1 77.75 320 GLY A C 1
ATOM 2608 O O . GLY A 1 320 ? -11.5 4.797 -8.812 1 77.75 320 GLY A O 1
ATOM 2609 N N . ASP A 1 321 ? -13.008 4.961 -7.172 1 83.25 321 ASP A N 1
ATOM 2610 C CA . ASP A 1 321 ? -14.125 4.77 -8.086 1 83.25 321 ASP A CA 1
ATOM 2611 C C . ASP A 1 321 ? -14.523 6.086 -8.75 1 83.25 321 ASP A C 1
ATOM 2613 O O . ASP A 1 321 ? -14.953 7.023 -8.078 1 83.25 321 ASP A O 1
ATOM 2617 N N . PRO A 1 322 ? -14.422 6.195 -10.016 1 78.88 322 PRO A N 1
ATOM 2618 C CA . PRO A 1 322 ? -14.766 7.441 -10.711 1 78.88 322 PRO A CA 1
ATOM 2619 C C . PRO A 1 322 ? -16.266 7.738 -10.695 1 78.88 322 PRO A C 1
ATOM 2621 O O . PRO A 1 322 ? -16.672 8.875 -10.945 1 78.88 322 PRO A O 1
ATOM 2624 N N . PHE A 1 323 ? -17.078 6.828 -10.414 1 82.62 323 PHE A N 1
ATOM 2625 C CA . PHE A 1 323 ? -18.531 6.984 -10.539 1 82.62 323 PHE A CA 1
ATOM 2626 C C . PHE A 1 323 ? -19.141 7.367 -9.195 1 82.62 323 PHE A C 1
ATOM 2628 O O . PHE A 1 323 ? -20.344 7.648 -9.117 1 82.62 323 PHE A O 1
ATOM 2635 N N . ARG A 1 324 ? -18.312 7.316 -8.219 1 87.38 324 ARG A N 1
ATOM 2636 C CA . ARG A 1 324 ? -18.875 7.602 -6.895 1 87.38 324 ARG A CA 1
ATOM 2637 C C . ARG A 1 324 ? -18.047 8.656 -6.176 1 87.38 324 ARG A C 1
ATOM 2639 O O . ARG A 1 324 ? -16.844 8.781 -6.406 1 87.38 324 ARG A O 1
ATOM 2646 N N . LYS A 1 325 ? -18.781 9.43 -5.371 1 88.94 325 LYS A N 1
ATOM 2647 C CA . LYS A 1 325 ? -18.141 10.469 -4.566 1 88.94 325 LYS A CA 1
ATOM 2648 C C . LYS A 1 325 ? -18.453 10.281 -3.084 1 88.94 325 LYS A C 1
ATOM 2650 O O . LYS A 1 325 ? -19.578 9.93 -2.715 1 88.94 325 LYS A O 1
ATOM 2655 N N . HIS A 1 326 ? -17.422 10.5 -2.303 1 90 326 HIS A N 1
ATOM 2656 C CA . HIS A 1 326 ? -17.578 10.328 -0.863 1 90 326 HIS A CA 1
ATOM 2657 C C . HIS A 1 326 ? -17.047 11.547 -0.106 1 90 326 HIS A C 1
ATOM 2659 O O . HIS A 1 326 ? -16.172 12.258 -0.593 1 90 326 HIS A O 1
ATOM 2665 N N . GLU A 1 327 ? -17.719 11.836 1.054 1 90.44 327 GLU A N 1
ATOM 2666 C CA . GLU A 1 327 ? -17.297 12.945 1.905 1 90.44 327 GLU A CA 1
ATOM 2667 C C . GLU A 1 327 ? -17.266 12.531 3.373 1 90.44 327 GLU A C 1
ATOM 2669 O O . GLU A 1 327 ? -18.031 11.664 3.799 1 90.44 327 GLU A O 1
ATOM 2674 N N . MET A 1 328 ? -16.344 13.094 4.012 1 89.69 328 MET A N 1
ATOM 2675 C CA . MET A 1 328 ? -16.234 12.898 5.453 1 89.69 328 MET A CA 1
ATOM 2676 C C . MET A 1 328 ? -16.625 14.164 6.207 1 89.69 328 MET A C 1
ATOM 2678 O O . MET A 1 328 ? -16.141 15.258 5.883 1 89.69 328 MET A O 1
ATOM 2682 N N . TYR A 1 329 ? -17.453 14.07 7.148 1 88.06 329 TYR A N 1
ATOM 2683 C CA . TYR A 1 329 ? -17.906 15.164 8.008 1 88.06 329 TYR A CA 1
ATOM 2684 C C . TYR A 1 329 ? -17.344 15.023 9.414 1 88.06 329 TYR A C 1
ATOM 2686 O O . TYR A 1 329 ? -17.5 13.969 10.047 1 88.06 329 TYR A O 1
ATOM 2694 N N . CYS A 1 330 ? -16.688 16.016 9.773 1 87.12 330 CYS A N 1
ATOM 2695 C CA . CYS A 1 330 ? -16.125 16.016 11.117 1 87.12 330 CYS A CA 1
ATOM 2696 C C . CYS A 1 330 ? -16.719 17.125 11.961 1 87.12 330 CYS A C 1
ATOM 2698 O O . CYS A 1 330 ? -17.016 18.203 11.453 1 87.12 330 CYS A O 1
ATOM 2700 N N . ARG A 1 331 ? -16.828 16.812 13.305 1 85.56 331 ARG A N 1
ATOM 2701 C CA . ARG A 1 331 ? -17.328 17.781 14.266 1 85.56 331 ARG A CA 1
ATOM 2702 C C . ARG A 1 331 ? -16.562 17.703 15.586 1 85.56 331 ARG A C 1
ATOM 2704 O O . ARG A 1 331 ? -16.062 16.641 15.953 1 85.56 331 ARG A O 1
ATOM 2711 N N . MET B 1 1 ? -29.75 89.75 17.938 1 31.31 1 MET B N 1
ATOM 2712 C CA . MET B 1 1 ? -29.656 90.125 19.359 1 31.31 1 MET B CA 1
ATOM 2713 C C . MET B 1 1 ? -28.391 89.562 19.984 1 31.31 1 MET B C 1
ATOM 2715 O O . MET B 1 1 ? -28.094 89.812 21.141 1 31.31 1 MET B O 1
ATOM 2719 N N . TRP B 1 2 ? -27.875 88.438 19.344 1 36.97 2 TRP B N 1
ATOM 2720 C CA . TRP B 1 2 ? -26.734 87.688 19.812 1 36.97 2 TRP B CA 1
ATOM 2721 C C . TRP B 1 2 ? -25.438 88.438 19.656 1 36.97 2 TRP B C 1
ATOM 2723 O O . TRP B 1 2 ? -24.5 88.312 20.453 1 36.97 2 TRP B O 1
ATOM 2733 N N . LEU B 1 3 ? -25.375 89.5 18.75 1 40.88 3 LEU B N 1
ATOM 2734 C CA . LEU B 1 3 ? -24.188 90.188 18.328 1 40.88 3 LEU B CA 1
ATOM 2735 C C . LEU B 1 3 ? -23.703 91.188 19.422 1 40.88 3 LEU B C 1
ATOM 2737 O O . LEU B 1 3 ? -22.531 91.5 19.484 1 40.88 3 LEU B O 1
ATOM 2741 N N . LYS B 1 4 ? -24.688 91.688 20.156 1 46.97 4 LYS B N 1
ATOM 2742 C CA . LYS B 1 4 ? -24.375 92.812 21.016 1 46.97 4 LYS B CA 1
ATOM 2743 C C . LYS B 1 4 ? -23.578 92.375 22.25 1 46.97 4 LYS B C 1
ATOM 2745 O O . LYS B 1 4 ? -22.922 93.25 22.891 1 46.97 4 LYS B O 1
ATOM 2750 N N . TRP B 1 5 ? -23.906 91.062 22.594 1 42.4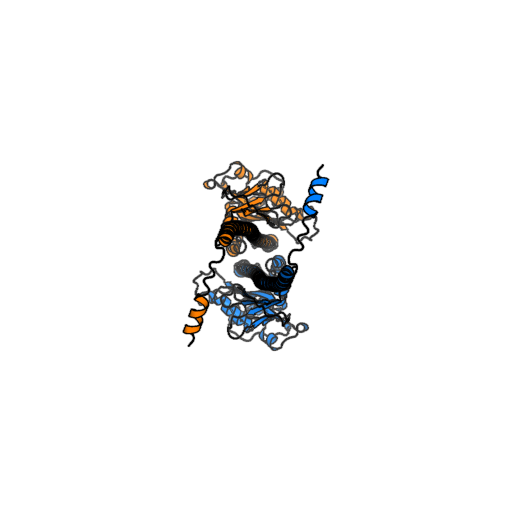4 5 TRP B N 1
ATOM 2751 C CA . TRP B 1 5 ? -23.344 90.688 23.875 1 42.44 5 TRP B CA 1
ATOM 2752 C C . TRP B 1 5 ? -21.828 90.562 23.797 1 42.44 5 TRP B C 1
ATOM 2754 O O . TRP B 1 5 ? -21.125 90.812 24.766 1 42.44 5 TRP B O 1
ATOM 2764 N N . TRP B 1 6 ? -21.328 90.312 22.516 1 41.09 6 TRP B N 1
ATOM 2765 C CA . TRP B 1 6 ? -19.906 90.062 22.344 1 41.09 6 TRP B CA 1
ATOM 2766 C C . TRP B 1 6 ? -19.094 91.312 22.531 1 41.09 6 TRP B C 1
ATOM 2768 O O . TRP B 1 6 ? -17.938 91.25 22.953 1 41.09 6 TRP B O 1
ATOM 2778 N N . GLU B 1 7 ? -19.766 92.438 22.203 1 43.28 7 GLU B N 1
ATOM 2779 C CA . GLU B 1 7 ? -18.969 93.688 22.109 1 43.28 7 GLU B CA 1
ATOM 2780 C C . GLU B 1 7 ? -18.547 94.125 23.484 1 43.28 7 GLU B C 1
ATOM 2782 O O . GLU B 1 7 ? -17.531 94.875 23.609 1 43.28 7 GLU B O 1
ATOM 2787 N N . LYS B 1 8 ? -19.484 94 24.422 1 43.62 8 LYS B N 1
ATOM 2788 C CA . LYS B 1 8 ? -19.219 94.688 25.672 1 43.62 8 LYS B CA 1
ATOM 2789 C C . LYS B 1 8 ? -18.031 94.062 26.406 1 43.62 8 LYS B C 1
ATOM 2791 O O . LYS B 1 8 ? -17.469 94.75 27.312 1 43.62 8 LYS B O 1
ATOM 2796 N N . ILE B 1 9 ? -17.938 92.75 26.266 1 38.62 9 ILE B N 1
ATOM 2797 C CA . ILE B 1 9 ? -16.891 92.125 27.094 1 38.62 9 ILE B CA 1
ATOM 2798 C C . ILE B 1 9 ? -15.523 92.625 26.625 1 38.62 9 ILE B C 1
ATOM 2800 O O . ILE B 1 9 ? -14.5 92.25 27.203 1 38.62 9 ILE B O 1
ATOM 2804 N N . ARG B 1 10 ? -15.547 93.375 25.453 1 36.97 10 ARG B N 1
ATOM 2805 C CA . ARG B 1 10 ? -14.234 93.688 24.891 1 36.97 10 ARG B CA 1
ATOM 2806 C C . ARG B 1 10 ? -13.492 94.688 25.734 1 36.97 10 ARG B C 1
ATOM 2808 O O . ARG B 1 10 ? -12.297 94.938 25.547 1 36.97 10 ARG B O 1
ATOM 2815 N N . GLY B 1 11 ? -14.406 95.625 26.359 1 37.28 11 GLY B N 1
ATOM 2816 C CA . GLY B 1 11 ? -13.719 96.875 26.719 1 37.28 11 GLY B CA 1
ATOM 2817 C C . GLY B 1 11 ? -12.727 96.688 27.844 1 37.28 11 GLY B C 1
ATOM 2818 O O . GLY B 1 11 ? -12.078 97.625 28.266 1 37.28 11 GLY B O 1
ATOM 2819 N N . PHE B 1 12 ? -13.102 95.75 28.75 1 37.5 12 PHE B N 1
ATOM 2820 C CA . PHE B 1 12 ? -12.258 95.875 29.922 1 37.5 12 PHE B CA 1
ATOM 2821 C C . PHE B 1 12 ? -10.805 95.562 29.594 1 37.5 12 PHE B C 1
ATOM 2823 O O . PHE B 1 12 ? -10.492 94.438 29.281 1 37.5 12 PHE B O 1
ATOM 2830 N N . GLY B 1 13 ? -10.156 96.562 29 1 35.16 13 GLY B N 1
ATOM 2831 C CA . GLY B 1 13 ? -8.766 96.562 28.578 1 35.16 13 GLY B CA 1
ATOM 2832 C C . GLY B 1 13 ? -7.809 96.125 29.656 1 35.16 13 GLY B C 1
ATOM 2833 O O . GLY B 1 13 ? -7.656 96.75 30.688 1 35.16 13 GLY B O 1
ATOM 2834 N N . ILE B 1 14 ? -8.055 94.875 30.141 1 35.84 14 ILE B N 1
ATOM 2835 C CA . ILE B 1 14 ? -7.09 94.312 31.062 1 35.84 14 ILE B CA 1
ATOM 2836 C C . ILE B 1 14 ? -5.672 94.5 30.547 1 35.84 14 ILE B C 1
ATOM 2838 O O . ILE B 1 14 ? -5.297 94 29.5 1 35.84 14 ILE B O 1
ATOM 2842 N N . HIS B 1 15 ? -5.176 95.75 30.625 1 36.69 15 HIS B N 1
ATOM 2843 C CA . HIS B 1 15 ? -3.758 96 30.406 1 36.69 15 HIS B CA 1
ATOM 2844 C C . HIS B 1 15 ? -2.895 95.062 31.219 1 36.69 15 HIS B C 1
ATOM 2846 O O . HIS B 1 15 ? -1.699 95.25 31.406 1 36.69 15 HIS B O 1
ATOM 2852 N N . GLN B 1 16 ? -3.59 94 31.844 1 35.03 16 GLN B N 1
ATOM 2853 C CA . GLN B 1 16 ? -2.803 93.25 32.812 1 35.03 16 GLN B CA 1
ATOM 2854 C C . GLN B 1 16 ? -1.471 92.812 32.219 1 35.03 16 GLN B C 1
ATOM 2856 O O . GLN B 1 16 ? -1.334 92.75 31 1 35.03 16 GLN B O 1
ATOM 2861 N N . HIS B 1 17 ? -0.489 92.5 33.188 1 37.25 17 HIS B N 1
ATOM 2862 C CA . HIS B 1 17 ? 0.92 92.125 33.25 1 37.25 17 HIS B CA 1
ATOM 2863 C C . HIS B 1 17 ? 1.24 91 32.281 1 37.25 17 HIS B C 1
ATOM 2865 O O . HIS B 1 17 ? 0.816 89.875 32.5 1 37.25 17 HIS B O 1
ATOM 2871 N N . TYR B 1 18 ? 1.298 91.312 31.016 1 39.78 18 TYR B N 1
ATOM 2872 C CA . TYR B 1 18 ? 1.777 90.5 29.875 1 39.78 18 TYR B CA 1
ATOM 2873 C C . TYR B 1 18 ? 3.031 89.75 30.234 1 39.78 18 TYR B C 1
ATOM 2875 O O . TYR B 1 18 ? 3.486 88.875 29.469 1 39.78 18 TYR B O 1
ATOM 2883 N N . TYR B 1 19 ? 3.729 90.312 31.25 1 40.03 19 TYR B N 1
ATOM 2884 C CA . TYR B 1 19 ? 5.055 89.75 31.359 1 40.03 19 TYR B CA 1
ATOM 2885 C C . TYR B 1 19 ? 4.965 88.25 31.812 1 40.03 19 TYR B C 1
ATOM 2887 O O . TYR B 1 19 ? 5.895 87.5 31.609 1 40.03 19 TYR B O 1
ATOM 2895 N N . GLN B 1 20 ? 4.047 88.062 32.719 1 41.81 20 GLN B N 1
ATOM 2896 C CA . GLN B 1 20 ? 4.125 86.75 33.281 1 41.81 20 GLN B CA 1
ATOM 2897 C C . GLN B 1 20 ? 3.672 85.625 32.312 1 41.81 20 GLN B C 1
ATOM 2899 O O . GLN B 1 20 ? 3.883 84.438 32.531 1 41.81 20 GLN B O 1
ATOM 2904 N N . TYR B 1 21 ? 3.006 86.062 31.281 1 46.19 21 TYR B N 1
ATOM 2905 C CA . TYR B 1 21 ? 2.459 85.125 30.344 1 46.19 21 TYR B CA 1
ATOM 2906 C C . TYR B 1 21 ? 3.533 84.625 29.391 1 46.19 21 TYR B C 1
ATOM 2908 O O . TYR B 1 21 ? 3.312 83.688 28.641 1 46.19 21 TYR B O 1
ATOM 2916 N N . ILE B 1 22 ? 4.551 85.438 29.25 1 49.38 22 ILE B N 1
ATOM 2917 C CA . ILE B 1 22 ? 5.598 85.062 28.312 1 49.38 22 ILE B CA 1
ATOM 2918 C C . ILE B 1 22 ? 6.359 83.875 28.875 1 49.38 22 ILE B C 1
ATOM 2920 O O . ILE B 1 22 ? 6.727 82.938 28.141 1 49.38 22 ILE B O 1
ATOM 2924 N N . GLY B 1 23 ? 6.625 83.938 30.094 1 50.91 23 GLY B N 1
ATOM 2925 C CA . GLY B 1 23 ? 7.367 82.812 30.672 1 50.91 23 GLY B CA 1
ATOM 2926 C C . GLY B 1 23 ? 6.625 81.5 30.609 1 50.91 23 GLY B C 1
ATOM 2927 O O . GLY B 1 23 ? 7.246 80.438 30.562 1 50.91 23 GLY B O 1
ATOM 2928 N N . SER B 1 24 ? 5.367 81.625 30.703 1 58.22 24 SER B N 1
ATOM 2929 C CA . SER B 1 24 ? 4.523 80.438 30.719 1 58.22 24 SER B CA 1
ATOM 2930 C C . SER B 1 24 ? 4.418 79.812 29.328 1 58.22 24 SER B C 1
ATOM 2932 O O . SER B 1 24 ? 4.379 78.625 29.203 1 58.22 24 SER B O 1
ATOM 2934 N N . LYS B 1 25 ? 4.566 80.688 28.375 1 64.88 25 LYS B N 1
ATOM 2935 C CA . LYS B 1 25 ? 4.516 80.188 27.016 1 64.88 25 LYS B CA 1
ATOM 2936 C C . LYS B 1 25 ? 5.82 79.438 26.656 1 64.88 25 LYS B C 1
ATOM 2938 O O . LYS B 1 25 ? 5.812 78.438 25.984 1 64.88 25 LYS B O 1
ATOM 2943 N N . LYS B 1 26 ? 6.902 80.125 27.062 1 61.44 26 LYS B N 1
ATOM 2944 C CA . LYS B 1 26 ? 8.195 79.5 26.797 1 61.44 26 LYS B CA 1
ATOM 2945 C C . LYS B 1 26 ? 8.32 78.188 27.531 1 61.44 26 LYS B C 1
ATOM 2947 O O . LYS B 1 26 ? 8.828 77.188 26.969 1 61.44 26 LYS B O 1
ATOM 2952 N N . VAL B 1 27 ? 7.883 78.25 28.75 1 64 27 VAL B N 1
ATOM 2953 C CA . VAL B 1 27 ? 7.91 77.062 29.547 1 64 27 VAL B CA 1
ATOM 2954 C C . VAL B 1 27 ? 6.941 76 28.953 1 64 27 VAL B C 1
ATOM 2956 O O . VAL B 1 27 ? 7.258 74.812 28.875 1 64 27 VAL B O 1
ATOM 2959 N N . LYS B 1 28 ? 5.887 76.562 28.422 1 69.81 28 LYS B N 1
ATOM 2960 C CA . LYS B 1 28 ? 4.914 75.688 27.781 1 69.81 28 LYS B CA 1
ATOM 2961 C C . LYS B 1 28 ? 5.461 75.125 26.484 1 69.81 28 LYS B C 1
ATOM 2963 O O . LYS B 1 28 ? 5.273 73.938 26.188 1 69.81 28 LYS B O 1
ATOM 2968 N N . ARG B 1 29 ? 6.211 76 25.781 1 73.44 29 ARG B N 1
ATOM 2969 C CA . ARG B 1 29 ? 6.805 75.562 24.531 1 73.44 29 ARG B CA 1
ATOM 2970 C C . ARG B 1 29 ? 7.906 74.5 24.781 1 73.44 29 ARG B C 1
ATOM 2972 O O . ARG B 1 29 ? 8.023 73.5 24.062 1 73.44 29 ARG B O 1
ATOM 2979 N N . ALA B 1 30 ? 8.688 74.812 25.781 1 74.12 30 ALA B N 1
ATOM 2980 C CA . ALA B 1 30 ? 9.742 73.875 26.141 1 74.12 30 ALA B CA 1
ATOM 2981 C C . ALA B 1 30 ? 9.156 72.5 26.625 1 74.12 30 ALA B C 1
ATOM 2983 O O . ALA B 1 30 ? 9.672 71.438 26.297 1 74.12 30 ALA B O 1
ATOM 2984 N N . MET B 1 31 ? 8.047 72.688 27.328 1 76.5 31 MET B N 1
ATOM 2985 C CA . MET B 1 31 ? 7.367 71.5 27.812 1 76.5 31 MET B CA 1
ATOM 2986 C C . MET B 1 31 ? 6.734 70.75 26.656 1 76.5 31 MET B C 1
ATOM 2988 O O . MET B 1 31 ? 6.766 69.5 26.625 1 76.5 31 MET B O 1
ATOM 2992 N N . TRP B 1 32 ? 6.324 71.5 25.625 1 74.69 32 TRP B N 1
ATOM 2993 C CA . TRP B 1 32 ? 5.727 70.875 24.453 1 74.69 32 TRP B CA 1
ATOM 2994 C C . TRP B 1 32 ? 6.785 70.188 23.609 1 74.69 32 TRP B C 1
ATOM 2996 O O . TRP B 1 32 ? 6.547 69.062 23.094 1 74.69 32 TRP B O 1
ATOM 3006 N N . LYS B 1 33 ? 7.941 70.75 23.594 1 80.12 33 LYS B N 1
ATOM 3007 C CA . LYS B 1 33 ? 9.031 70.125 22.844 1 80.12 33 LYS B CA 1
ATOM 3008 C C . LYS B 1 33 ? 9.516 68.875 23.547 1 80.12 33 LYS B C 1
ATOM 3010 O O . LYS B 1 33 ? 9.773 67.812 22.891 1 80.12 33 LYS B O 1
ATOM 3015 N N . LYS B 1 34 ? 9.602 68.938 24.859 1 80.75 34 LYS B N 1
ATOM 3016 C CA . LYS B 1 34 ? 10.023 67.75 25.609 1 80.75 34 LYS B CA 1
ATOM 3017 C C . LYS B 1 34 ? 8.992 66.625 25.516 1 80.75 34 LYS B C 1
ATOM 3019 O O . LYS B 1 34 ? 9.344 65.438 25.375 1 80.75 34 LYS B O 1
ATOM 3024 N N . LEU B 1 35 ? 7.715 67.062 25.516 1 81.31 35 LEU B N 1
ATOM 3025 C CA . LEU B 1 35 ? 6.633 66.125 25.375 1 81.31 35 LEU B CA 1
ATOM 3026 C C . LEU B 1 35 ? 6.625 65.5 23.984 1 81.31 35 LEU B C 1
ATOM 3028 O O . LEU B 1 35 ? 6.387 64.312 23.828 1 81.31 35 LEU B O 1
ATOM 3032 N N . PHE B 1 36 ? 6.961 66.312 23.047 1 80.69 36 PHE B N 1
ATOM 3033 C CA . PHE B 1 36 ? 7.027 65.875 21.672 1 80.69 36 PHE B CA 1
ATOM 3034 C C . PHE B 1 36 ? 8.18 64.875 21.5 1 80.69 36 PHE B C 1
ATOM 3036 O O . PHE B 1 36 ? 8.023 63.812 20.859 1 80.69 36 PHE B O 1
ATOM 3043 N N . VAL B 1 37 ? 9.336 65.188 22.078 1 83.75 37 VAL B N 1
ATOM 3044 C CA . VAL B 1 37 ? 10.5 64.312 22 1 83.75 37 VAL B CA 1
ATOM 3045 C C . VAL B 1 37 ? 10.219 63.031 22.75 1 83.75 37 VAL B C 1
ATOM 3047 O O . VAL B 1 37 ? 10.539 61.938 22.266 1 83.75 37 VAL B O 1
ATOM 3050 N N . ALA B 1 38 ? 9.5 63.125 23.875 1 84.06 38 ALA B N 1
ATOM 3051 C CA . ALA B 1 38 ? 9.133 61.938 24.641 1 84.06 38 ALA B CA 1
ATOM 3052 C C . ALA B 1 38 ? 8.141 61.062 23.859 1 84.06 38 ALA B C 1
ATOM 3054 O O . ALA B 1 38 ? 8.242 59.844 23.875 1 84.06 38 ALA B O 1
ATOM 3055 N N . TRP B 1 39 ? 7.293 61.75 23.062 1 80.31 39 TRP B N 1
ATOM 3056 C CA . TRP B 1 39 ? 6.316 61.062 22.219 1 80.31 39 TRP B CA 1
ATOM 3057 C C . TRP B 1 39 ? 7 60.344 21.062 1 80.31 39 TRP B C 1
ATOM 3059 O O . TRP B 1 39 ? 6.684 59.188 20.781 1 80.31 39 TRP B O 1
ATOM 3069 N N . LEU B 1 40 ? 7.977 60.969 20.531 1 83.62 40 LEU B N 1
ATOM 3070 C CA . LEU B 1 40 ? 8.711 60.375 19.406 1 83.62 40 LEU B CA 1
ATOM 3071 C C . LEU B 1 40 ? 9.562 59.188 19.875 1 83.62 40 LEU B C 1
ATOM 3073 O O . LEU B 1 40 ? 9.602 58.156 19.219 1 83.62 40 LEU B O 1
ATOM 3077 N N . VAL B 1 41 ? 10.156 59.375 21.047 1 84.06 41 VAL B N 1
ATOM 3078 C CA . VAL B 1 41 ? 10.984 58.312 21.594 1 84.06 41 VAL B CA 1
ATOM 3079 C C . VAL B 1 41 ? 10.094 57.125 22.031 1 84.06 41 VAL B C 1
ATOM 3081 O O . VAL B 1 41 ? 10.422 55.969 21.781 1 84.06 41 VAL B O 1
ATOM 3084 N N . GLY B 1 42 ? 8.961 57.5 22.547 1 82.12 42 GLY B N 1
ATOM 3085 C CA . GLY B 1 42 ? 8.016 56.5 22.969 1 82.12 42 GLY B CA 1
ATOM 3086 C C . GLY B 1 42 ? 7.488 55.656 21.797 1 82.12 42 GLY B C 1
ATOM 3087 O O . GLY B 1 42 ? 7.449 54.438 21.875 1 82.12 42 GLY B O 1
ATOM 3088 N N . TRP B 1 43 ? 7.246 56.344 20.656 1 79.5 43 TRP B N 1
ATOM 3089 C CA . TRP B 1 43 ? 6.703 55.656 19.484 1 79.5 43 TRP B CA 1
ATOM 3090 C C . TRP B 1 43 ? 7.773 54.844 18.797 1 79.5 43 TRP B C 1
ATOM 3092 O O . TRP B 1 43 ? 7.492 53.75 18.281 1 79.5 43 TRP B O 1
ATOM 3102 N N . THR B 1 44 ? 8.953 55.344 18.828 1 84.62 44 THR B N 1
ATOM 3103 C CA . THR B 1 44 ? 10.047 54.594 18.234 1 84.62 44 THR B CA 1
ATOM 3104 C C . THR B 1 44 ? 10.352 53.344 19.031 1 84.62 44 THR B C 1
ATOM 3106 O O . THR B 1 44 ? 10.609 52.281 18.469 1 84.62 44 THR B O 1
ATOM 3109 N N . MET B 1 45 ? 10.211 53.438 20.375 1 84.12 45 MET B N 1
ATOM 3110 C CA . MET B 1 45 ? 10.43 52.281 21.234 1 84.12 45 MET B CA 1
ATOM 3111 C C . MET B 1 45 ? 9.312 51.281 21.062 1 84.12 45 MET B C 1
ATOM 3113 O O . MET B 1 45 ? 9.578 50.062 21.016 1 84.12 45 MET B O 1
ATOM 3117 N N . LEU B 1 46 ? 8.164 51.781 20.875 1 83.31 46 LEU B N 1
ATOM 3118 C CA . LEU B 1 46 ? 7.016 50.906 20.672 1 83.31 46 LEU B CA 1
ATOM 3119 C C . LEU B 1 46 ? 7.125 50.156 19.344 1 83.31 46 LEU B C 1
ATOM 3121 O O . LEU B 1 46 ? 6.852 48.969 19.266 1 83.31 46 LEU B O 1
ATOM 3125 N N . SER B 1 47 ? 7.617 50.906 18.281 1 83.81 47 SER B N 1
ATOM 3126 C CA . SER B 1 47 ? 7.777 50.312 16.953 1 83.81 47 SER B CA 1
ATOM 3127 C C . SER B 1 47 ? 8.883 49.25 16.953 1 83.81 47 SER B C 1
ATOM 3129 O O . SER B 1 47 ? 8.734 48.188 16.344 1 83.81 47 SER B O 1
ATOM 3131 N N . LEU B 1 48 ? 9.867 49.562 17.719 1 85.06 48 LEU B N 1
ATOM 3132 C CA . LEU B 1 48 ? 10.969 48.625 17.812 1 85.06 48 LEU B CA 1
ATOM 3133 C C . LEU B 1 48 ? 10.555 47.375 18.578 1 85.06 48 LEU B C 1
ATOM 3135 O O . LEU B 1 48 ? 10.93 46.25 18.203 1 85.06 48 LEU B O 1
ATOM 3139 N N . CYS B 1 49 ? 9.672 47.531 19.547 1 83.69 49 CYS B N 1
ATOM 3140 C CA . CYS B 1 49 ? 9.18 46.406 20.328 1 83.69 49 CYS B CA 1
ATOM 3141 C C . CYS B 1 49 ? 8.258 45.531 19.5 1 83.69 49 CYS B C 1
ATOM 3143 O O . CYS B 1 49 ? 8.367 44.312 19.531 1 83.69 49 CYS B O 1
ATOM 3145 N N . ILE B 1 50 ? 7.477 46.188 18.672 1 81 50 ILE B N 1
ATOM 3146 C CA . ILE B 1 50 ? 6.551 45.469 17.812 1 81 50 ILE B CA 1
ATOM 3147 C C . ILE B 1 50 ? 7.336 44.719 16.75 1 81 50 ILE B C 1
ATOM 3149 O O . ILE B 1 50 ? 7.039 43.562 16.453 1 81 50 ILE B O 1
ATOM 3153 N N . PHE B 1 51 ? 8.352 45.375 16.234 1 82.56 51 PHE B N 1
ATOM 3154 C CA . PHE B 1 51 ? 9.18 44.75 15.211 1 82.56 51 PHE B CA 1
ATOM 3155 C C . PHE B 1 51 ? 9.914 43.531 15.773 1 82.56 51 PHE B C 1
ATOM 3157 O O . PHE B 1 51 ? 9.984 42.5 15.117 1 82.56 51 PHE B O 1
ATOM 3164 N N . CYS B 1 52 ? 10.375 43.688 17.031 1 84.31 52 CYS B N 1
ATOM 3165 C CA . CYS B 1 52 ? 11.078 42.594 17.656 1 84.31 52 CYS B CA 1
ATOM 3166 C C . CYS B 1 52 ? 10.133 41.438 17.938 1 84.31 52 CYS B C 1
ATOM 3168 O O . CYS B 1 52 ? 10.469 40.281 17.703 1 84.31 52 CYS B O 1
ATOM 3170 N N . CYS B 1 53 ? 8.914 41.719 18.281 1 82.25 53 CYS B N 1
ATOM 3171 C CA . CYS B 1 53 ? 7.914 40.688 18.578 1 82.25 53 CYS B CA 1
ATOM 3172 C C . CYS B 1 53 ? 7.477 39.969 17.312 1 82.25 53 CYS B C 1
ATOM 3174 O O . CYS B 1 53 ? 7.395 38.719 17.297 1 82.25 53 CYS B O 1
ATOM 3176 N N . MET B 1 54 ? 7.344 40.688 16.219 1 83.5 54 MET B N 1
ATOM 3177 C CA . MET B 1 54 ? 6.914 40.125 14.945 1 83.5 54 MET B CA 1
ATOM 3178 C C . MET B 1 54 ? 8.031 39.281 14.328 1 83.5 54 MET B C 1
ATOM 3180 O O . MET B 1 54 ? 7.77 38.25 13.734 1 83.5 54 MET B O 1
ATOM 3184 N N . SER B 1 55 ? 9.219 39.781 14.5 1 83.75 55 SER B N 1
ATOM 3185 C CA . SER B 1 55 ? 10.352 39.031 13.953 1 83.75 55 SER B CA 1
ATOM 3186 C C . SER B 1 55 ? 10.562 37.719 14.688 1 83.75 55 SER B C 1
ATOM 3188 O O . SER B 1 55 ? 10.875 36.719 14.062 1 83.75 55 SER B O 1
ATOM 3190 N N . PHE B 1 56 ? 10.281 37.75 15.961 1 84.5 56 PHE B N 1
ATOM 3191 C CA . PHE B 1 56 ? 10.391 36.531 16.75 1 84.5 56 PHE B CA 1
ATOM 3192 C C . PHE B 1 56 ? 9.289 35.531 16.391 1 84.5 56 PHE B C 1
ATOM 3194 O O . PHE B 1 56 ? 9.547 34.344 16.219 1 84.5 56 PHE B O 1
ATOM 3201 N N . GLN B 1 57 ? 8.164 36.062 16.172 1 82.94 57 GLN B N 1
ATOM 3202 C CA . GLN B 1 57 ? 7.039 35.219 15.797 1 82.94 57 GLN B CA 1
ATOM 3203 C C . GLN B 1 57 ? 7.215 34.656 14.391 1 82.94 57 GLN B C 1
ATOM 3205 O O . GLN B 1 57 ? 6.879 33.5 14.133 1 82.94 57 GLN B O 1
ATOM 3210 N N . ALA B 1 58 ? 7.789 35.375 13.539 1 83 58 ALA B N 1
ATOM 3211 C CA . ALA B 1 58 ? 8.008 34.938 12.164 1 83 58 ALA B CA 1
ATOM 3212 C C . ALA B 1 58 ? 9.062 33.844 12.102 1 83 58 ALA B C 1
ATOM 3214 O O . ALA B 1 58 ? 8.922 32.875 11.328 1 83 58 ALA B O 1
ATOM 3215 N N . THR B 1 59 ? 10.055 34.031 12.93 1 83.19 59 THR B N 1
ATOM 3216 C CA . THR B 1 59 ? 11.094 33.031 12.953 1 83.19 59 THR B CA 1
ATOM 3217 C C . THR B 1 59 ? 10.562 31.719 13.531 1 83.19 59 THR B C 1
ATOM 3219 O O . THR B 1 59 ? 10.883 30.641 13.031 1 83.19 59 THR B O 1
ATOM 3222 N N . GLU B 1 60 ? 9.75 31.812 14.516 1 84.88 60 GLU B N 1
ATOM 3223 C CA . GLU B 1 60 ? 9.164 30.625 15.117 1 84.88 60 GLU B CA 1
ATOM 3224 C C . GLU B 1 60 ? 8.195 29.938 14.148 1 84.88 60 GLU B C 1
ATOM 3226 O O . GLU B 1 60 ? 8.156 28.719 14.062 1 84.88 60 GLU B O 1
ATOM 3231 N N . LYS B 1 61 ? 7.492 30.703 13.438 1 82.38 61 LYS B N 1
ATOM 3232 C CA . LYS B 1 61 ? 6.559 30.141 12.453 1 82.38 61 LYS B CA 1
ATOM 3233 C C . LYS B 1 61 ? 7.309 29.453 11.312 1 82.38 61 LYS B C 1
ATOM 3235 O O . LYS B 1 61 ? 6.867 28.422 10.82 1 82.38 61 LYS B O 1
ATOM 3240 N N . ARG B 1 62 ? 8.406 30.016 10.961 1 82.81 62 ARG B N 1
ATOM 3241 C CA . ARG B 1 62 ? 9.211 29.406 9.906 1 82.81 62 ARG B CA 1
ATOM 3242 C C . ARG B 1 62 ? 9.805 28.078 10.367 1 82.81 62 ARG B C 1
ATOM 3244 O O . ARG B 1 62 ? 9.867 27.125 9.594 1 82.81 62 ARG B O 1
ATOM 3251 N N . ARG B 1 63 ? 10.195 28.094 11.609 1 85 63 ARG B N 1
ATOM 3252 C CA . ARG B 1 63 ? 10.742 26.859 12.156 1 85 63 ARG B CA 1
ATOM 3253 C C . ARG B 1 63 ? 9.68 25.766 12.227 1 85 63 ARG B C 1
ATOM 3255 O O . ARG B 1 63 ? 9.945 24.609 11.906 1 85 63 ARG B O 1
ATOM 3262 N N . GLU B 1 64 ? 8.547 26.156 12.57 1 85.12 64 GLU B N 1
ATOM 3263 C CA . GLU B 1 64 ? 7.445 25.188 12.688 1 85.12 64 GLU B CA 1
ATOM 3264 C C . GLU B 1 64 ? 6.996 24.703 11.312 1 85.12 64 GLU B C 1
ATOM 3266 O O . GLU B 1 64 ? 6.652 23.531 11.141 1 85.12 64 GLU B O 1
ATOM 3271 N N . THR B 1 65 ? 7.055 25.562 10.391 1 83.44 65 THR B N 1
ATOM 3272 C CA . THR B 1 65 ? 6.66 25.188 9.039 1 83.44 65 THR B CA 1
ATOM 3273 C C . THR B 1 65 ? 7.668 24.219 8.43 1 83.44 65 THR B C 1
ATOM 3275 O O . THR B 1 65 ? 7.285 23.234 7.789 1 83.44 65 THR B O 1
ATOM 3278 N N . LEU B 1 66 ? 8.938 24.531 8.664 1 84.88 66 LEU B N 1
ATOM 3279 C CA . LEU B 1 66 ? 9.969 23.625 8.164 1 84.88 66 LEU B CA 1
ATOM 3280 C C . LEU B 1 66 ? 9.852 22.25 8.812 1 84.88 66 LEU B C 1
ATOM 3282 O O . LEU B 1 66 ? 9.969 21.234 8.133 1 84.88 66 LEU B O 1
ATOM 3286 N N . ALA B 1 67 ? 9.617 22.266 10.078 1 87.69 67 ALA B N 1
ATOM 3287 C CA . ALA B 1 67 ? 9.477 21 10.797 1 87.69 67 ALA B CA 1
ATOM 3288 C C . ALA B 1 67 ? 8.273 20.219 10.281 1 87.69 67 ALA B C 1
ATOM 3290 O O . ALA B 1 67 ? 8.359 19 10.086 1 87.69 67 ALA B O 1
ATOM 3291 N N . SER B 1 68 ? 7.25 20.906 10.039 1 83.44 68 SER B N 1
ATOM 3292 C CA . SER B 1 68 ? 6.035 20.25 9.555 1 83.44 68 SER B CA 1
ATOM 3293 C C . SER B 1 68 ? 6.227 19.703 8.148 1 83.44 68 SER B C 1
ATOM 3295 O O . SER B 1 68 ? 5.801 18.578 7.848 1 83.44 68 SER B O 1
ATOM 3297 N N . MET B 1 69 ? 6.871 20.484 7.328 1 84.12 69 MET B N 1
ATOM 3298 C CA . MET B 1 69 ? 7.121 20.031 5.961 1 84.12 69 MET B CA 1
ATOM 3299 C C . MET B 1 69 ? 8.062 18.844 5.941 1 84.12 69 MET B C 1
ATOM 3301 O O . MET B 1 69 ? 7.859 17.891 5.18 1 84.12 69 MET B O 1
ATOM 3305 N N . CYS B 1 70 ? 9.047 18.891 6.781 1 86.62 70 CYS B N 1
ATOM 3306 C CA . CYS B 1 70 ? 10.008 17.797 6.863 1 86.62 70 CYS B CA 1
ATOM 3307 C C . CYS B 1 70 ? 9.336 16.531 7.355 1 86.62 70 CYS B C 1
ATOM 3309 O O . CYS B 1 70 ? 9.539 15.453 6.789 1 86.62 70 CYS B O 1
ATOM 3311 N N . ASP B 1 71 ? 8.562 16.672 8.305 1 86.5 71 ASP B N 1
ATOM 3312 C CA . ASP B 1 71 ? 7.871 15.516 8.867 1 86.5 71 ASP B CA 1
ATOM 3313 C C . ASP B 1 71 ? 6.887 14.93 7.859 1 86.5 71 ASP B C 1
ATOM 3315 O O . ASP B 1 71 ? 6.703 13.711 7.805 1 86.5 71 ASP B O 1
ATOM 3319 N N . GLU B 1 72 ? 6.316 15.789 7.117 1 82.88 72 GLU B N 1
ATOM 3320 C CA . GLU B 1 72 ? 5.387 15.328 6.094 1 82.88 72 GLU B CA 1
ATOM 3321 C C . GLU B 1 72 ? 6.109 14.531 5.008 1 82.88 72 GLU B C 1
ATOM 3323 O O . GLU B 1 72 ? 5.641 13.469 4.594 1 82.88 72 GLU B O 1
ATOM 3328 N N . ARG B 1 73 ? 7.188 15.086 4.637 1 84.5 73 ARG B N 1
ATOM 3329 C CA . ARG B 1 73 ? 7.965 14.391 3.609 1 84.5 73 ARG B CA 1
ATOM 3330 C C . ARG B 1 73 ? 8.516 13.078 4.137 1 84.5 73 ARG B C 1
ATOM 3332 O O . ARG B 1 73 ? 8.531 12.07 3.42 1 84.5 73 ARG B O 1
ATOM 3339 N N . ALA B 1 74 ? 8.984 13.078 5.332 1 87.5 74 ALA B N 1
ATOM 3340 C CA . ALA B 1 74 ? 9.492 11.859 5.953 1 87.5 74 ALA B CA 1
ATOM 3341 C C . ALA B 1 74 ? 8.391 10.805 6.07 1 87.5 74 ALA B C 1
ATOM 3343 O O . ALA B 1 74 ? 8.609 9.633 5.777 1 87.5 74 ALA B O 1
ATOM 3344 N N . ARG B 1 75 ? 7.281 11.234 6.449 1 85.94 75 ARG B N 1
ATOM 3345 C CA . ARG B 1 75 ? 6.148 10.328 6.582 1 85.94 75 ARG B CA 1
ATOM 3346 C C . ARG B 1 75 ? 5.746 9.75 5.23 1 85.94 75 ARG B C 1
ATOM 3348 O O . ARG B 1 75 ? 5.453 8.555 5.121 1 85.94 75 ARG B O 1
ATOM 3355 N N . MET B 1 76 ? 5.68 10.578 4.234 1 84.12 76 MET B N 1
ATOM 3356 C CA . MET B 1 76 ? 5.32 10.117 2.896 1 84.12 76 MET B CA 1
ATOM 3357 C C . MET B 1 76 ? 6.332 9.102 2.381 1 84.12 76 MET B C 1
ATOM 3359 O O . MET B 1 76 ? 5.953 8.086 1.797 1 84.12 76 MET B O 1
ATOM 3363 N N . LEU B 1 77 ? 7.594 9.43 2.574 1 86.94 77 LEU B N 1
ATOM 3364 C CA . LEU B 1 77 ? 8.641 8.508 2.152 1 86.94 77 LEU B CA 1
ATOM 3365 C C . LEU B 1 77 ? 8.531 7.176 2.891 1 86.94 77 LEU B C 1
ATOM 3367 O O . LEU B 1 77 ? 8.617 6.109 2.277 1 86.94 77 LEU B O 1
ATOM 3371 N N . GLN B 1 78 ? 8.328 7.25 4.137 1 87.94 78 GLN B N 1
ATOM 3372 C CA . GLN B 1 78 ? 8.18 6.047 4.953 1 87.94 78 GLN B CA 1
ATOM 3373 C C . GLN B 1 78 ? 6.965 5.234 4.512 1 87.94 78 GLN B C 1
ATOM 3375 O O . GLN B 1 78 ? 7.027 4.008 4.43 1 87.94 78 GLN B O 1
ATOM 3380 N N . ASP B 1 79 ? 5.926 5.887 4.246 1 84.69 79 ASP B N 1
ATOM 3381 C CA . ASP B 1 79 ? 4.703 5.211 3.826 1 84.69 79 ASP B CA 1
ATOM 3382 C C . ASP B 1 79 ? 4.906 4.484 2.5 1 84.69 79 ASP B C 1
ATOM 3384 O O . ASP B 1 79 ? 4.488 3.334 2.346 1 84.69 79 ASP B O 1
ATOM 3388 N N . GLN B 1 80 ? 5.48 5.184 1.581 1 85.62 80 GLN B N 1
ATOM 3389 C CA . GLN B 1 80 ? 5.723 4.57 0.279 1 85.62 80 GLN B CA 1
ATOM 3390 C C . GLN B 1 80 ? 6.676 3.387 0.397 1 85.62 80 GLN B C 1
ATOM 3392 O O . GLN B 1 80 ? 6.527 2.389 -0.312 1 85.62 80 GLN B O 1
ATOM 3397 N N . PHE B 1 81 ? 7.652 3.48 1.236 1 88.5 81 PHE B N 1
ATOM 3398 C CA . PHE B 1 81 ? 8.57 2.369 1.471 1 88.5 81 PHE B CA 1
ATOM 3399 C C . PHE B 1 81 ? 7.836 1.182 2.08 1 88.5 81 PHE B C 1
ATOM 3401 O O . PHE B 1 81 ? 8.062 0.036 1.686 1 88.5 81 PHE B O 1
ATOM 3408 N N . ASN B 1 82 ? 7 1.508 3.01 1 88.31 82 ASN B N 1
ATOM 3409 C CA . ASN B 1 82 ? 6.238 0.452 3.668 1 88.31 82 ASN B CA 1
ATOM 3410 C C . ASN B 1 82 ? 5.328 -0.278 2.684 1 88.31 82 ASN B C 1
ATOM 3412 O O . ASN B 1 82 ? 5.18 -1.5 2.756 1 88.31 82 ASN B O 1
ATOM 3416 N N . VAL B 1 83 ? 4.723 0.483 1.841 1 89 83 VAL B N 1
ATOM 3417 C CA . VAL B 1 83 ? 3.867 -0.116 0.822 1 89 83 VAL B CA 1
ATOM 3418 C C . VAL B 1 83 ? 4.691 -1.052 -0.06 1 89 83 VAL B C 1
ATOM 3420 O O . VAL B 1 83 ? 4.277 -2.182 -0.334 1 89 83 VAL B O 1
ATOM 3423 N N . SER B 1 84 ? 5.809 -0.58 -0.487 1 91.12 84 SER B N 1
ATOM 3424 C CA . SER B 1 84 ? 6.684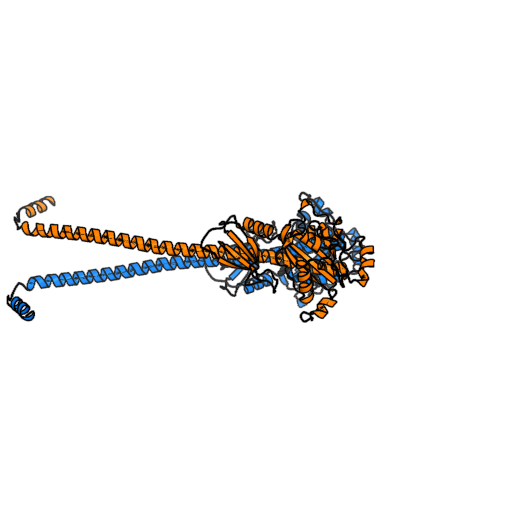 -1.395 -1.325 1 91.12 84 SER B CA 1
ATOM 3425 C C . SER B 1 84 ? 7.18 -2.625 -0.575 1 91.12 84 SER B C 1
ATOM 3427 O O . SER B 1 84 ? 7.227 -3.723 -1.134 1 91.12 84 SER B O 1
ATOM 3429 N N . MET B 1 85 ? 7.543 -2.363 0.683 1 92.62 85 MET B N 1
ATOM 3430 C CA . MET B 1 85 ? 8.016 -3.473 1.508 1 92.62 85 MET B CA 1
ATOM 3431 C C . MET B 1 85 ? 6.93 -4.535 1.658 1 92.62 85 MET B C 1
ATOM 3433 O O . MET B 1 85 ? 7.207 -5.73 1.551 1 92.62 85 MET B O 1
ATOM 3437 N N . ASN B 1 86 ? 5.727 -4.152 1.888 1 92.88 86 ASN B N 1
ATOM 3438 C CA . ASN B 1 86 ? 4.609 -5.078 2.037 1 92.88 86 ASN B CA 1
ATOM 3439 C C . ASN B 1 86 ? 4.383 -5.895 0.77 1 92.88 86 ASN B C 1
ATOM 3441 O O . ASN B 1 86 ? 4.113 -7.098 0.84 1 92.88 86 ASN B O 1
ATOM 3445 N N . HIS B 1 87 ? 4.527 -5.23 -0.291 1 95.19 87 HIS B N 1
ATOM 3446 C CA . HIS B 1 87 ? 4.316 -5.965 -1.533 1 95.19 87 HIS B CA 1
ATOM 3447 C C . HIS B 1 87 ? 5.453 -6.949 -1.792 1 95.19 87 HIS B C 1
ATOM 3449 O O . HIS B 1 87 ? 5.227 -8.039 -2.328 1 95.19 87 HIS B O 1
ATOM 3455 N N . ILE B 1 88 ? 6.688 -6.555 -1.508 1 96.06 88 ILE B N 1
ATOM 3456 C CA . ILE B 1 88 ? 7.801 -7.484 -1.648 1 96.06 88 ILE B CA 1
ATOM 3457 C C . ILE B 1 88 ? 7.57 -8.703 -0.754 1 96.06 88 ILE B C 1
ATOM 3459 O O . ILE B 1 88 ? 7.84 -9.836 -1.157 1 96.06 88 ILE B O 1
ATOM 3463 N N . GLN B 1 89 ? 7.121 -8.445 0.424 1 95.25 89 GLN B N 1
ATOM 3464 C CA . GLN B 1 89 ? 6.773 -9.555 1.302 1 95.25 89 GLN B CA 1
ATOM 3465 C C . GLN B 1 89 ? 5.695 -10.438 0.675 1 95.25 89 GLN B C 1
ATOM 3467 O O . GLN B 1 89 ? 5.777 -11.664 0.738 1 95.25 89 GLN B O 1
ATOM 3472 N N . ALA B 1 90 ? 4.688 -9.805 0.096 1 96.12 90 ALA B N 1
ATOM 3473 C CA . ALA B 1 90 ? 3.631 -10.555 -0.577 1 96.12 90 ALA B CA 1
ATOM 3474 C C . ALA B 1 90 ? 4.195 -11.391 -1.723 1 96.12 90 ALA B C 1
ATOM 3476 O O . ALA B 1 90 ? 3.74 -12.516 -1.964 1 96.12 90 ALA B O 1
ATOM 3477 N N . LEU B 1 91 ? 5.152 -10.867 -2.475 1 97.31 91 LEU B N 1
ATOM 3478 C CA . LEU B 1 91 ? 5.785 -11.609 -3.561 1 97.31 91 LEU B CA 1
ATOM 3479 C C . LEU B 1 91 ? 6.543 -12.812 -3.025 1 97.31 91 LEU B C 1
ATOM 3481 O O . LEU B 1 91 ? 6.617 -13.852 -3.688 1 97.31 91 LEU B O 1
ATOM 3485 N N . SER B 1 92 ? 7.145 -12.656 -1.833 1 96.25 92 SER B N 1
ATOM 3486 C CA . SER B 1 92 ? 7.801 -13.805 -1.22 1 96.25 92 SER B CA 1
ATOM 3487 C C . SER B 1 92 ? 6.809 -14.922 -0.935 1 96.25 92 SER B C 1
ATOM 3489 O O . SER B 1 92 ? 7.125 -16.109 -1.108 1 96.25 92 SER B O 1
ATOM 3491 N N . ILE B 1 93 ? 5.609 -14.594 -0.495 1 95.38 93 ILE B N 1
ATOM 3492 C CA . ILE B 1 93 ? 4.551 -15.57 -0.254 1 95.38 93 ILE B CA 1
ATOM 3493 C C . ILE B 1 93 ? 4.102 -16.188 -1.578 1 95.38 93 ILE B C 1
ATOM 3495 O O . ILE B 1 93 ? 3.807 -17.375 -1.647 1 95.38 93 ILE B O 1
ATOM 3499 N N . LEU B 1 94 ? 4.078 -15.344 -2.6 1 96.56 94 LEU B N 1
ATOM 3500 C CA . LEU B 1 94 ? 3.752 -15.836 -3.932 1 96.56 94 LEU B CA 1
ATOM 3501 C C . LEU B 1 94 ? 4.719 -16.938 -4.355 1 96.56 94 LEU B C 1
ATOM 3503 O O . LEU B 1 94 ? 4.297 -18 -4.828 1 96.56 94 LEU B O 1
ATOM 3507 N N . ILE B 1 95 ? 6.031 -16.688 -4.18 1 96.75 95 ILE B N 1
ATOM 3508 C CA . ILE B 1 95 ? 7.059 -17.656 -4.559 1 96.75 95 ILE B CA 1
ATOM 3509 C C . ILE B 1 95 ? 6.891 -18.922 -3.74 1 96.75 95 ILE B C 1
ATOM 3511 O O . ILE B 1 95 ? 6.953 -20.031 -4.285 1 96.75 95 ILE B O 1
ATOM 3515 N N . SER B 1 96 ? 6.652 -18.766 -2.451 1 94.88 96 SER B N 1
ATOM 3516 C CA . SER B 1 96 ? 6.465 -19.922 -1.583 1 94.88 96 SER B CA 1
ATOM 3517 C C . SER B 1 96 ? 5.25 -20.75 -2.012 1 94.88 96 SER B C 1
ATOM 3519 O O . SER B 1 96 ? 5.316 -21.984 -2.064 1 94.88 96 SER B O 1
ATOM 3521 N N . THR B 1 97 ? 4.188 -20.109 -2.42 1 94.31 97 THR B N 1
ATOM 3522 C CA . THR B 1 97 ? 2.912 -20.766 -2.713 1 94.31 97 THR B CA 1
ATOM 3523 C C . THR B 1 97 ? 2.922 -21.375 -4.113 1 94.31 97 THR B C 1
ATOM 3525 O O . THR B 1 97 ? 2.469 -22.5 -4.309 1 94.31 97 THR B O 1
ATOM 3528 N N . PHE B 1 98 ? 3.49 -20.703 -5.156 1 95.12 98 PHE B N 1
ATOM 3529 C CA . PHE B 1 98 ? 3.275 -21.094 -6.543 1 95.12 98 PHE B CA 1
ATOM 3530 C C . PHE B 1 98 ? 4.543 -21.703 -7.133 1 95.12 98 PHE B C 1
ATOM 3532 O O . PHE B 1 98 ? 4.5 -22.344 -8.188 1 95.12 98 PHE B O 1
ATOM 3539 N N . HIS B 1 99 ? 5.672 -21.453 -6.516 1 94.94 99 HIS B N 1
ATOM 3540 C CA . HIS B 1 99 ? 6.906 -22.047 -7.023 1 94.94 99 HIS B CA 1
ATOM 3541 C C . HIS B 1 99 ? 7.328 -23.234 -6.184 1 94.94 99 HIS B C 1
ATOM 3543 O O . HIS B 1 99 ? 7.59 -24.312 -6.723 1 94.94 99 HIS B O 1
ATOM 3549 N N . HIS B 1 100 ? 7.277 -23.141 -4.855 1 94.12 100 HIS B N 1
ATOM 3550 C CA . HIS B 1 100 ? 7.832 -24.172 -4.004 1 94.12 100 HIS B CA 1
ATOM 3551 C C . HIS B 1 100 ? 6.75 -25.156 -3.557 1 94.12 100 HIS B C 1
ATOM 3553 O O . HIS B 1 100 ? 7.02 -26.344 -3.367 1 94.12 100 HIS B O 1
ATOM 3559 N N . ALA B 1 101 ? 5.512 -24.719 -3.357 1 91.25 101 ALA B N 1
ATOM 3560 C CA . ALA B 1 101 ? 4.457 -25.578 -2.838 1 91.25 101 ALA B CA 1
ATOM 3561 C C . ALA B 1 101 ? 3.75 -26.328 -3.967 1 91.25 101 ALA B C 1
ATOM 3563 O O . ALA B 1 101 ? 2.881 -27.156 -3.719 1 91.25 101 ALA B O 1
ATOM 3564 N N . LYS B 1 102 ? 4.012 -26.031 -5.172 1 90.5 102 LYS B N 1
ATOM 3565 C CA . LYS B 1 102 ? 3.385 -26.703 -6.305 1 90.5 102 LYS B CA 1
ATOM 3566 C C . LYS B 1 102 ? 4.402 -27.531 -7.086 1 90.5 102 LYS B C 1
ATOM 3568 O O . LYS B 1 102 ? 5.543 -27.094 -7.281 1 90.5 102 LYS B O 1
ATOM 3573 N N . SER B 1 103 ? 4.047 -28.703 -7.48 1 88.75 103 SER B N 1
ATOM 3574 C CA . SER B 1 103 ? 4.859 -29.594 -8.312 1 88.75 103 SER B CA 1
ATOM 3575 C C . SER B 1 103 ? 4.102 -30.031 -9.562 1 88.75 103 SER B C 1
ATOM 3577 O O . SER B 1 103 ? 3.086 -30.719 -9.469 1 88.75 103 SER B O 1
ATOM 3579 N N . PRO B 1 104 ? 4.473 -29.641 -10.789 1 89.94 104 PRO B N 1
ATOM 3580 C CA . PRO B 1 104 ? 5.629 -28.781 -11.07 1 89.94 104 PRO B CA 1
ATOM 3581 C C . PRO B 1 104 ? 5.383 -27.328 -10.711 1 89.94 104 PRO B C 1
ATOM 3583 O O . PRO B 1 104 ? 4.238 -26.922 -10.492 1 89.94 104 PRO B O 1
ATOM 3586 N N . SER B 1 105 ? 6.469 -26.562 -10.617 1 92.5 105 SER B N 1
ATOM 3587 C CA . SER B 1 105 ? 6.375 -25.141 -10.297 1 92.5 105 SER B CA 1
ATOM 3588 C C . SER B 1 105 ? 5.465 -24.406 -11.281 1 92.5 105 SER B C 1
ATOM 3590 O O . SER B 1 105 ? 5.504 -24.672 -12.484 1 92.5 105 SER B O 1
ATOM 3592 N N . ALA B 1 106 ? 4.609 -23.516 -10.719 1 94.62 106 ALA B N 1
ATOM 3593 C CA . ALA B 1 106 ? 3.713 -22.734 -11.562 1 94.62 106 ALA B CA 1
ATOM 3594 C C . ALA B 1 106 ? 4.375 -21.422 -12 1 94.62 106 ALA B C 1
ATOM 3596 O O . ALA B 1 106 ? 3.779 -20.625 -12.734 1 94.62 106 ALA B O 1
ATOM 3597 N N . ILE B 1 107 ? 5.582 -21.156 -11.516 1 95.62 107 ILE B N 1
ATOM 3598 C CA . ILE B 1 107 ? 6.266 -19.906 -11.828 1 95.62 107 ILE B CA 1
ATOM 3599 C C . ILE B 1 107 ? 7.535 -20.203 -12.625 1 95.62 107 ILE B C 1
ATOM 3601 O O . ILE B 1 107 ? 8.359 -21.016 -12.219 1 95.62 107 ILE B O 1
ATOM 3605 N N . ASP B 1 108 ? 7.629 -19.672 -13.766 1 94.88 108 ASP B N 1
ATOM 3606 C CA . ASP B 1 108 ? 8.867 -19.609 -14.539 1 94.88 108 ASP B CA 1
ATOM 3607 C C . ASP B 1 108 ? 9.312 -18.156 -14.734 1 94.88 108 ASP B C 1
ATOM 3609 O O . ASP B 1 108 ? 8.68 -17.234 -14.234 1 94.88 108 ASP B O 1
ATOM 3613 N N . GLN B 1 109 ? 10.484 -17.953 -15.312 1 96.06 109 GLN B N 1
ATOM 3614 C CA . GLN B 1 109 ? 11.039 -16.609 -15.484 1 96.06 109 GLN B CA 1
ATOM 3615 C C . GLN B 1 109 ? 10.078 -15.711 -16.25 1 96.06 109 GLN B C 1
ATOM 3617 O O . GLN B 1 109 ? 9.898 -14.539 -15.891 1 96.06 109 GLN B O 1
ATOM 3622 N N . ARG B 1 110 ? 9.445 -16.203 -17.234 1 95.38 110 ARG B N 1
ATOM 3623 C CA . ARG B 1 110 ? 8.516 -15.422 -18.031 1 95.38 110 ARG B CA 1
ATOM 3624 C C . ARG B 1 110 ? 7.301 -15 -17.219 1 95.38 110 ARG B C 1
ATOM 3626 O O . ARG B 1 110 ? 6.898 -13.836 -17.234 1 95.38 110 ARG B O 1
ATOM 3633 N N . THR B 1 111 ? 6.727 -15.977 -16.484 1 95.75 111 THR B N 1
ATOM 3634 C CA . THR B 1 111 ? 5.57 -15.695 -15.641 1 95.75 111 THR B CA 1
ATOM 3635 C C . THR B 1 111 ? 5.922 -14.68 -14.562 1 95.75 111 THR B C 1
ATOM 3637 O O . THR B 1 111 ? 5.152 -13.75 -14.297 1 95.75 111 THR B O 1
ATOM 3640 N N . PHE B 1 112 ? 7.098 -14.891 -13.961 1 97.62 112 PHE B N 1
ATOM 3641 C CA . PHE B 1 112 ? 7.535 -13.992 -12.898 1 97.62 112 PHE B CA 1
ATOM 3642 C C . PHE B 1 112 ? 7.719 -12.578 -13.438 1 97.62 112 PHE B C 1
ATOM 3644 O O . PHE B 1 112 ? 7.254 -11.609 -12.828 1 97.62 112 PHE B O 1
ATOM 3651 N N . ALA B 1 113 ? 8.375 -12.445 -14.523 1 97.19 113 ALA B N 1
ATOM 3652 C CA . ALA B 1 113 ? 8.648 -11.148 -15.125 1 97.19 113 ALA B CA 1
ATOM 3653 C C . ALA B 1 113 ? 7.352 -10.438 -15.508 1 97.19 113 ALA B C 1
ATOM 3655 O O . ALA B 1 113 ? 7.188 -9.242 -15.234 1 97.19 113 ALA B O 1
ATOM 3656 N N . ARG B 1 114 ? 6.465 -11.117 -16.047 1 94.5 114 ARG B N 1
ATOM 3657 C CA . ARG B 1 114 ? 5.191 -10.539 -16.453 1 94.5 114 ARG B CA 1
ATOM 3658 C C . ARG B 1 114 ? 4.359 -10.117 -15.25 1 94.5 114 ARG B C 1
ATOM 3660 O O . ARG B 1 114 ? 3.814 -9.016 -15.219 1 94.5 114 ARG B O 1
ATOM 3667 N N . TYR B 1 115 ? 4.262 -11.031 -14.32 1 96.5 115 TYR B N 1
ATOM 3668 C CA . TYR B 1 115 ? 3.469 -10.742 -13.133 1 96.5 115 TYR B CA 1
ATOM 3669 C C . TYR B 1 115 ? 4.023 -9.531 -12.391 1 96.5 115 TYR B C 1
ATOM 3671 O O . TYR B 1 115 ? 3.268 -8.656 -11.961 1 96.5 115 TYR B O 1
ATOM 3679 N N . THR B 1 116 ? 5.328 -9.5 -12.164 1 97.19 116 THR B N 1
ATOM 3680 C CA . THR B 1 116 ? 5.941 -8.406 -11.422 1 97.19 116 THR B CA 1
ATOM 3681 C C . THR B 1 116 ? 5.84 -7.094 -12.195 1 97.19 116 THR B C 1
ATOM 3683 O O . THR B 1 116 ? 5.715 -6.02 -11.602 1 97.19 116 THR B O 1
ATOM 3686 N N . GLU B 1 117 ? 5.852 -7.164 -13.469 1 94.38 117 GLU B N 1
ATOM 3687 C CA . GLU B 1 117 ? 5.664 -5.965 -14.281 1 94.38 117 GLU B CA 1
ATOM 3688 C C . GLU B 1 117 ? 4.238 -5.434 -14.164 1 94.38 117 GLU B C 1
ATOM 3690 O O . GLU B 1 117 ? 4.031 -4.234 -13.984 1 94.38 117 GLU B O 1
ATOM 3695 N N . ARG B 1 118 ? 3.285 -6.332 -14.234 1 93.5 118 ARG B N 1
ATOM 3696 C CA . ARG B 1 118 ? 1.877 -5.949 -14.195 1 93.5 118 ARG B CA 1
ATOM 3697 C C . ARG B 1 118 ? 1.477 -5.469 -12.805 1 93.5 118 ARG B C 1
ATOM 3699 O O . ARG B 1 118 ? 0.49 -4.746 -12.656 1 93.5 118 ARG B O 1
ATOM 3706 N N . THR B 1 119 ? 2.252 -5.875 -11.797 1 95.88 119 THR B N 1
ATOM 3707 C CA . THR B 1 119 ? 1.931 -5.453 -10.438 1 95.88 119 THR B CA 1
ATOM 3708 C C . THR B 1 119 ? 2.934 -4.418 -9.945 1 95.88 119 THR B C 1
ATOM 3710 O O . THR B 1 119 ? 3.07 -4.207 -8.734 1 95.88 119 THR B O 1
ATOM 3713 N N . ALA B 1 120 ? 3.623 -3.768 -10.852 1 93.88 120 ALA B N 1
ATOM 3714 C CA . ALA B 1 120 ? 4.652 -2.795 -10.492 1 93.88 120 ALA B CA 1
ATOM 3715 C C . ALA B 1 120 ? 4.051 -1.6 -9.758 1 93.88 120 ALA B C 1
ATOM 3717 O O . ALA B 1 120 ? 4.727 -0.953 -8.961 1 93.88 120 ALA B O 1
ATOM 3718 N N . PHE B 1 121 ? 2.734 -1.359 -9.914 1 90.56 121 PHE B N 1
ATOM 3719 C CA . PHE B 1 121 ? 2.066 -0.224 -9.289 1 90.56 121 PHE B CA 1
ATOM 3720 C C . PHE B 1 121 ? 2.023 -0.388 -7.77 1 90.56 121 PHE B C 1
ATOM 3722 O O . PHE B 1 121 ? 1.875 0.592 -7.039 1 90.56 121 PHE B O 1
ATOM 3729 N N . GLU B 1 122 ? 2.223 -1.644 -7.285 1 92.38 122 GLU B N 1
ATOM 3730 C CA . GLU B 1 122 ? 2.207 -1.926 -5.852 1 92.38 122 GLU B CA 1
ATOM 3731 C C . GLU B 1 122 ? 3.539 -1.56 -5.203 1 92.38 122 GLU B C 1
ATOM 3733 O O . GLU B 1 122 ? 3.639 -1.481 -3.977 1 92.38 122 GLU B O 1
ATOM 3738 N N . ARG B 1 123 ? 4.465 -1.351 -6.035 1 91.25 123 ARG B N 1
ATOM 3739 C CA . ARG B 1 123 ? 5.797 -1.023 -5.539 1 91.25 123 ARG B CA 1
ATOM 3740 C C . ARG B 1 123 ? 6.363 0.2 -6.254 1 91.25 123 ARG B C 1
ATOM 3742 O O . ARG B 1 123 ? 7.348 0.098 -6.988 1 91.25 123 ARG B O 1
ATOM 3749 N N . PRO B 1 124 ? 5.883 1.362 -5.922 1 82.75 124 PRO B N 1
ATOM 3750 C CA . PRO B 1 124 ? 6.238 2.566 -6.676 1 82.75 124 PRO B CA 1
ATOM 3751 C C . PRO B 1 124 ? 7.707 2.951 -6.516 1 82.75 124 PRO B C 1
ATOM 3753 O O . PRO B 1 124 ? 8.266 3.639 -7.375 1 82.75 124 PRO B O 1
ATOM 3756 N N . LEU B 1 125 ? 8.383 2.418 -5.512 1 82.69 125 LEU B N 1
ATOM 3757 C CA . LEU B 1 125 ? 9.727 2.906 -5.215 1 82.69 125 LEU B CA 1
ATOM 3758 C C . LEU B 1 125 ? 10.781 1.91 -5.688 1 82.69 125 LEU B C 1
ATOM 3760 O O . LEU B 1 125 ? 11.977 2.205 -5.652 1 82.69 125 LEU B O 1
ATOM 3764 N N . THR B 1 126 ? 10.359 0.764 -6.102 1 90.31 126 THR B N 1
ATOM 3765 C CA . THR B 1 126 ? 11.328 -0.264 -6.457 1 90.31 126 THR B CA 1
ATOM 3766 C C . THR B 1 126 ? 11.688 -0.178 -7.938 1 90.31 126 THR B C 1
ATOM 3768 O O . THR B 1 126 ? 10.836 0.129 -8.773 1 90.31 126 THR B O 1
ATOM 3771 N N . SER B 1 127 ? 12.938 -0.442 -8.211 1 89.19 127 SER B N 1
ATOM 3772 C CA . SER B 1 127 ? 13.398 -0.552 -9.594 1 89.19 127 SER B CA 1
ATOM 3773 C C . SER B 1 127 ? 13.164 -1.955 -10.141 1 89.19 127 SER B C 1
ATOM 3775 O O . SER B 1 127 ? 13.117 -2.152 -11.359 1 89.19 127 SER B O 1
ATOM 3777 N N . GLY B 1 128 ? 13.07 -2.861 -9.289 1 93.44 128 GLY B N 1
ATOM 3778 C CA . GLY B 1 128 ? 12.812 -4.242 -9.672 1 93.44 128 GLY B CA 1
ATOM 3779 C C . GLY B 1 128 ? 12.883 -5.211 -8.508 1 93.44 128 GLY B C 1
ATOM 3780 O O . GLY B 1 128 ? 13.305 -4.844 -7.414 1 93.44 128 GLY B O 1
ATOM 3781 N N . VAL B 1 129 ? 12.406 -6.406 -8.805 1 97.31 129 VAL B N 1
ATOM 3782 C CA . VAL B 1 129 ? 12.453 -7.48 -7.816 1 97.31 129 VAL B CA 1
ATOM 3783 C C . VAL B 1 129 ? 13.07 -8.727 -8.438 1 97.31 129 VAL B C 1
ATOM 3785 O O . VAL B 1 129 ? 13.008 -8.922 -9.656 1 97.31 129 VAL B O 1
ATOM 3788 N N . ALA B 1 130 ? 13.781 -9.484 -7.621 1 97.94 130 ALA B N 1
ATOM 3789 C CA . ALA B 1 130 ? 14.422 -10.719 -8.07 1 97.94 130 ALA B CA 1
ATOM 3790 C C . ALA B 1 130 ? 14.383 -11.781 -6.98 1 97.94 130 ALA B C 1
ATOM 3792 O O . ALA B 1 130 ? 14.32 -11.461 -5.789 1 97.94 130 ALA B O 1
ATOM 3793 N N . TYR B 1 131 ? 14.32 -13.039 -7.422 1 98.5 131 TYR B N 1
ATOM 3794 C CA . TYR B 1 131 ? 14.305 -14.172 -6.504 1 98.5 131 TYR B CA 1
ATOM 3795 C C . TYR B 1 131 ? 15.547 -15.039 -6.691 1 98.5 131 TYR B C 1
ATOM 3797 O O . TYR B 1 131 ? 15.828 -15.5 -7.801 1 98.5 131 TYR B O 1
ATOM 3805 N N . ALA B 1 132 ? 16.297 -15.172 -5.613 1 98.19 132 ALA B N 1
ATOM 3806 C CA . ALA B 1 132 ? 17.453 -16.062 -5.57 1 98.19 132 ALA B CA 1
ATOM 3807 C C . ALA B 1 132 ? 17.125 -17.344 -4.801 1 98.19 132 ALA B C 1
ATOM 3809 O O . ALA B 1 132 ? 16.547 -17.297 -3.717 1 98.19 132 ALA B O 1
ATOM 3810 N N . VAL B 1 133 ? 17.484 -18.469 -5.367 1 98.12 133 VAL B N 1
ATOM 3811 C CA . VAL B 1 133 ? 17.172 -19.75 -4.73 1 98.12 133 VAL B CA 1
ATOM 3812 C C . VAL B 1 133 ? 18.406 -20.281 -4.012 1 98.12 133 VAL B C 1
ATOM 3814 O O . VAL B 1 133 ? 19.531 -20.062 -4.453 1 98.12 133 VAL B O 1
ATOM 3817 N N . ARG B 1 134 ? 18.188 -20.906 -2.883 1 97.5 134 ARG B N 1
ATOM 3818 C CA . ARG B 1 134 ? 19.281 -21.531 -2.135 1 97.5 134 ARG B CA 1
ATOM 3819 C C . ARG B 1 134 ? 19.688 -22.859 -2.764 1 97.5 134 ARG B C 1
ATOM 3821 O O . ARG B 1 134 ? 18.859 -23.734 -2.965 1 97.5 134 ARG B O 1
ATOM 3828 N N . VAL B 1 135 ? 20.953 -23 -3.137 1 97.06 135 VAL B N 1
ATOM 3829 C CA . VAL B 1 135 ? 21.5 -24.203 -3.756 1 97.06 135 VAL B CA 1
ATOM 3830 C C . VAL B 1 135 ? 22.688 -24.719 -2.947 1 97.06 135 VAL B C 1
ATOM 3832 O O . VAL B 1 135 ? 23.641 -23.953 -2.684 1 97.06 135 VAL B O 1
ATOM 3835 N N . LEU B 1 136 ? 22.641 -25.938 -2.527 1 96.06 136 LEU B N 1
ATOM 3836 C CA . LEU B 1 136 ? 23.766 -26.547 -1.841 1 96.06 136 LEU B CA 1
ATOM 3837 C C . LEU B 1 136 ? 24.859 -26.938 -2.836 1 96.06 136 LEU B C 1
ATOM 3839 O O . LEU B 1 136 ? 24.578 -27.156 -4.016 1 96.06 136 LEU B O 1
ATOM 3843 N N . HIS B 1 137 ? 26.078 -27.031 -2.338 1 95.12 137 HIS B N 1
ATOM 3844 C CA . HIS B 1 137 ? 27.203 -27.391 -3.205 1 95.12 137 HIS B CA 1
ATOM 3845 C C . HIS B 1 137 ? 27 -28.75 -3.842 1 95.12 137 HIS B C 1
ATOM 3847 O O . HIS B 1 137 ? 27.344 -28.969 -5.004 1 95.12 137 HIS B O 1
ATOM 3853 N N . SER B 1 138 ? 26.375 -29.656 -3.17 1 94.94 138 SER B N 1
ATOM 3854 C CA . SER B 1 138 ? 26.156 -31.016 -3.652 1 94.94 138 SER B CA 1
ATOM 3855 C C . SER B 1 138 ? 25.172 -31.031 -4.816 1 94.94 138 SER B C 1
ATOM 3857 O O . SER B 1 138 ? 25.203 -31.938 -5.652 1 94.94 138 SER B O 1
ATOM 3859 N N . GLU B 1 139 ? 24.375 -30.016 -4.922 1 95.62 139 GLU B N 1
ATOM 3860 C CA . GLU B 1 139 ? 23.344 -29.969 -5.949 1 95.62 139 GLU B CA 1
ATOM 3861 C C . GLU B 1 139 ? 23.734 -29.016 -7.078 1 95.62 139 GLU B C 1
ATOM 3863 O O . GLU B 1 139 ? 22.969 -28.859 -8.039 1 95.62 139 GLU B O 1
ATOM 3868 N N . ARG B 1 140 ? 24.828 -28.344 -7.035 1 96.25 140 ARG B N 1
ATOM 3869 C CA . ARG B 1 140 ? 25.234 -27.281 -7.949 1 96.25 140 ARG B CA 1
ATOM 3870 C C . ARG B 1 140 ? 25.266 -27.797 -9.391 1 96.25 140 ARG B C 1
ATOM 3872 O O . ARG B 1 140 ? 24.719 -27.156 -10.289 1 96.25 140 ARG B O 1
ATOM 3879 N N . GLU B 1 141 ? 25.906 -28.953 -9.602 1 95.06 141 GLU B N 1
ATOM 3880 C CA . GLU B 1 141 ? 26.062 -29.5 -10.953 1 95.06 141 GLU B CA 1
ATOM 3881 C C . GLU B 1 141 ? 24.719 -29.781 -11.602 1 95.06 141 GLU B C 1
ATOM 3883 O O . GLU B 1 141 ? 24.469 -29.391 -12.742 1 95.06 141 GLU B O 1
ATOM 3888 N N . GLN B 1 142 ? 23.891 -30.469 -10.867 1 96.31 142 GLN B N 1
ATOM 3889 C CA . GLN B 1 142 ? 22.562 -30.781 -11.383 1 96.31 142 GLN B CA 1
ATOM 3890 C C . GLN B 1 142 ? 21.75 -29.516 -11.617 1 96.31 142 GLN B C 1
ATOM 3892 O O . GLN B 1 142 ? 21.016 -29.422 -12.594 1 96.31 142 GLN B O 1
ATOM 3897 N N . PHE B 1 143 ? 21.891 -28.594 -10.727 1 96.62 143 PHE B N 1
ATOM 3898 C CA . PHE B 1 143 ? 21.172 -27.328 -10.82 1 96.62 143 PHE B CA 1
ATOM 3899 C C . PHE B 1 143 ? 21.594 -26.562 -12.07 1 96.62 143 PHE B C 1
ATOM 3901 O O . PHE B 1 143 ? 20.75 -26.078 -12.828 1 96.62 143 PHE B O 1
ATOM 3908 N N . GLU B 1 144 ? 22.906 -26.438 -12.305 1 96.06 144 GLU B N 1
ATOM 3909 C CA . GLU B 1 144 ? 23.422 -25.719 -13.461 1 96.06 144 GLU B CA 1
ATOM 3910 C C . GLU B 1 144 ? 22.984 -26.391 -14.766 1 96.06 144 GLU B C 1
ATOM 3912 O O . GLU B 1 144 ? 22.703 -25.703 -15.75 1 96.06 144 GLU B O 1
ATOM 3917 N N . LYS B 1 145 ? 22.922 -27.656 -14.75 1 95.56 145 LYS B N 1
ATOM 3918 C CA . LYS B 1 145 ? 22.469 -28.391 -15.93 1 95.56 145 LYS B CA 1
ATOM 3919 C C . LYS B 1 145 ? 21 -28.109 -16.219 1 95.56 145 LYS B C 1
ATOM 3921 O O . LYS B 1 145 ? 20.609 -27.922 -17.375 1 95.56 145 LYS B O 1
ATOM 3926 N N . GLN B 1 146 ? 20.203 -28.094 -15.172 1 94.19 146 GLN B N 1
ATOM 3927 C CA . GLN B 1 146 ? 18.781 -27.859 -15.312 1 94.19 146 GLN B CA 1
ATOM 3928 C C . GLN B 1 146 ? 18.484 -26.438 -15.773 1 94.19 146 GLN B C 1
ATOM 3930 O O . GLN B 1 146 ? 17.578 -26.219 -16.578 1 94.19 146 GLN B O 1
ATOM 3935 N N . GLN B 1 147 ? 19.234 -25.531 -15.258 1 94.06 147 GLN B N 1
ATOM 3936 C CA . GLN B 1 147 ? 19.016 -24.125 -15.586 1 94.06 147 GLN B CA 1
ATOM 3937 C C . GLN B 1 147 ? 19.609 -23.781 -16.953 1 94.06 147 GLN B C 1
ATOM 3939 O O . GLN B 1 147 ? 19.125 -22.859 -17.625 1 94.06 147 GLN B O 1
ATOM 3944 N N . GLY B 1 148 ? 20.688 -24.453 -17.359 1 92.88 148 GLY B N 1
ATOM 3945 C CA . GLY B 1 148 ? 21.344 -24.188 -18.641 1 92.88 148 GLY B CA 1
ATOM 3946 C C . GLY B 1 148 ? 22.375 -23.078 -18.562 1 92.88 148 GLY B C 1
ATOM 3947 O O . GLY B 1 148 ? 22.75 -22.484 -19.578 1 92.88 148 GLY B O 1
ATOM 3948 N N . TRP B 1 149 ? 22.641 -22.625 -17.391 1 92.69 149 TRP B N 1
ATOM 3949 C CA . TRP B 1 149 ? 23.688 -21.641 -17.156 1 92.69 149 TRP B CA 1
ATOM 3950 C C . TRP B 1 149 ? 24.453 -21.969 -15.867 1 92.69 149 TRP B C 1
ATOM 3952 O O . TRP B 1 149 ? 24.016 -22.797 -15.07 1 92.69 149 TRP B O 1
ATOM 3962 N N . THR B 1 150 ? 25.641 -21.312 -15.695 1 93.44 150 THR B N 1
ATOM 3963 C CA . THR B 1 150 ? 26.469 -21.516 -14.516 1 93.44 150 THR B CA 1
ATOM 3964 C C . THR B 1 150 ? 26.297 -20.375 -13.523 1 93.44 150 THR B C 1
ATOM 3966 O O . THR B 1 150 ? 26.031 -19.234 -13.922 1 93.44 150 THR B O 1
ATOM 3969 N N . ILE B 1 151 ? 26.391 -20.75 -12.289 1 94.62 151 ILE B N 1
ATOM 3970 C CA . ILE B 1 151 ? 26.312 -19.75 -11.234 1 94.62 151 ILE B CA 1
ATOM 3971 C C . ILE B 1 151 ? 27.5 -18.797 -11.32 1 94.62 151 ILE B C 1
ATOM 3973 O O . ILE B 1 151 ? 28.656 -19.25 -11.312 1 94.62 151 ILE B O 1
ATOM 3977 N N . LYS B 1 152 ? 27.203 -17.469 -11.398 1 91.88 152 LYS B N 1
ATOM 3978 C CA . LYS B 1 152 ? 28.25 -16.469 -11.602 1 91.88 152 LYS B CA 1
ATOM 3979 C C . LYS B 1 152 ? 28.484 -15.664 -10.328 1 91.88 152 LYS B C 1
ATOM 3981 O O . LYS B 1 152 ? 27.594 -15.547 -9.484 1 91.88 152 LYS B O 1
ATOM 3986 N N . ARG B 1 153 ? 29.641 -15.055 -10.227 1 88.69 153 ARG B N 1
ATOM 3987 C CA . ARG B 1 153 ? 30.016 -14.289 -9.047 1 88.69 153 ARG B CA 1
ATOM 3988 C C . ARG B 1 153 ? 29.688 -12.812 -9.227 1 88.69 153 ARG B C 1
ATOM 3990 O O . ARG B 1 153 ? 29.875 -12.25 -10.305 1 88.69 153 ARG B O 1
ATOM 3997 N N . MET B 1 154 ? 29.312 -12.195 -8.156 1 81.31 154 MET B N 1
ATOM 3998 C CA . MET B 1 154 ? 28.922 -10.789 -8.148 1 81.31 154 MET B CA 1
ATOM 3999 C C . MET B 1 154 ? 30.125 -9.898 -7.871 1 81.31 154 MET B C 1
ATOM 4001 O O . MET B 1 154 ? 30.203 -8.773 -8.383 1 81.31 154 MET B O 1
ATOM 4005 N N . ASP B 1 155 ? 31.047 -10.258 -7.016 1 72.94 155 ASP B N 1
ATOM 4006 C CA . ASP B 1 155 ? 32.125 -9.461 -6.438 1 72.94 155 ASP B CA 1
ATOM 4007 C C . ASP B 1 155 ? 33.062 -8.945 -7.527 1 72.94 155 ASP B C 1
ATOM 4009 O O . ASP B 1 155 ? 33.656 -7.875 -7.379 1 72.94 155 ASP B O 1
ATOM 4013 N N . THR B 1 156 ? 33.125 -9.648 -8.5 1 63.16 156 THR B N 1
ATOM 4014 C CA . THR B 1 156 ? 34.062 -9.219 -9.539 1 63.16 156 THR B CA 1
ATOM 4015 C C . THR B 1 156 ? 33.562 -7.934 -10.203 1 63.16 156 THR B C 1
ATOM 4017 O O . THR B 1 156 ? 34.344 -7.098 -10.617 1 63.16 156 THR B O 1
ATOM 4020 N N . VAL B 1 157 ? 32.312 -7.797 -10.242 1 61.31 157 VAL B N 1
ATOM 4021 C CA . VAL B 1 157 ? 31.734 -6.625 -10.883 1 61.31 157 VAL B CA 1
ATOM 4022 C C . VAL B 1 157 ? 31.859 -5.414 -9.953 1 61.31 157 VAL B C 1
ATOM 4024 O O . VAL B 1 157 ? 32.156 -4.305 -10.406 1 61.31 157 VAL B O 1
ATOM 4027 N N . GLU B 1 158 ? 31.703 -5.734 -8.766 1 62.22 158 GLU B N 1
ATOM 4028 C CA . GLU B 1 158 ? 31.766 -4.664 -7.773 1 62.22 158 GLU B CA 1
ATOM 4029 C C . GLU B 1 158 ? 33.188 -4.078 -7.691 1 62.22 158 GLU B C 1
ATOM 4031 O O . GLU B 1 158 ? 33.344 -2.871 -7.508 1 62.22 158 GLU B O 1
ATOM 4036 N N . GLU B 1 159 ? 34.062 -5.02 -7.82 1 59.91 159 GLU B N 1
ATOM 4037 C CA . GLU B 1 159 ? 35.469 -4.594 -7.703 1 59.91 159 GLU B CA 1
ATOM 4038 C C . GLU B 1 159 ? 35.906 -3.793 -8.93 1 59.91 159 GLU B C 1
ATOM 4040 O O . GLU B 1 159 ? 36.656 -2.828 -8.812 1 59.91 159 GLU B O 1
ATOM 4045 N N . LYS B 1 160 ? 35.5 -4.301 -10.156 1 53.81 160 LYS B N 1
ATOM 4046 C CA . LYS B 1 160 ? 36 -3.662 -11.359 1 53.81 160 LYS B CA 1
ATOM 4047 C C . LYS B 1 160 ? 35.219 -2.395 -11.688 1 53.81 160 LYS B C 1
ATOM 4049 O O . LYS B 1 160 ? 35.594 -1.633 -12.578 1 53.81 160 LYS B O 1
ATOM 4054 N N . GLN B 1 161 ? 34.562 -1.83 -10.805 1 54.25 161 GLN B N 1
ATOM 4055 C CA . GLN B 1 161 ? 33.781 -0.632 -11.086 1 54.25 161 GLN B CA 1
ATOM 4056 C C . GLN B 1 161 ? 33.281 -0.643 -12.523 1 54.25 161 GLN B C 1
ATOM 4058 O O . GLN B 1 161 ? 33.625 0.214 -13.328 1 54.25 161 GLN B O 1
ATOM 4063 N N . VAL B 1 162 ? 32.688 -1.681 -13.008 1 50.19 162 VAL B N 1
ATOM 4064 C CA . VAL B 1 162 ? 32.25 -1.845 -14.398 1 50.19 162 VAL B CA 1
ATOM 4065 C C . VAL B 1 162 ? 31.281 -0.732 -14.773 1 50.19 162 VAL B C 1
ATOM 4067 O O . VAL B 1 162 ? 30.344 -0.446 -14.031 1 50.19 162 VAL B O 1
ATOM 4070 N N . HIS B 1 163 ? 31.719 0.191 -15.688 1 51.56 163 HIS B N 1
ATOM 4071 C CA . HIS B 1 163 ? 30.875 1.24 -16.25 1 51.56 163 HIS B CA 1
ATOM 4072 C C . HIS B 1 163 ? 29.562 0.668 -16.781 1 51.56 163 HIS B C 1
ATOM 4074 O O . HIS B 1 163 ? 29.5 -0.493 -17.188 1 51.56 163 HIS B O 1
ATOM 4080 N N . LYS B 1 164 ? 28.359 1.357 -16.609 1 55.16 164 LYS B N 1
ATOM 4081 C CA . LYS B 1 164 ? 27 1.019 -17.016 1 55.16 164 LYS B CA 1
ATOM 4082 C C . LYS B 1 164 ? 26.984 0.26 -18.328 1 55.16 164 LYS B C 1
ATOM 4084 O O . LYS B 1 164 ? 26.297 -0.75 -18.469 1 55.16 164 LYS B O 1
ATOM 4089 N N . ASP B 1 165 ? 27.797 0.803 -19.281 1 54.81 165 ASP B N 1
ATOM 4090 C CA . ASP B 1 165 ? 27.734 0.349 -20.672 1 54.81 165 ASP B CA 1
ATOM 4091 C C . ASP B 1 165 ? 28.5 -0.963 -20.859 1 54.81 165 ASP B C 1
ATOM 4093 O O . ASP B 1 165 ? 28.344 -1.644 -21.875 1 54.81 165 ASP B O 1
ATOM 4097 N N . ASP B 1 166 ? 29.188 -1.291 -19.734 1 57.84 166 ASP B N 1
ATOM 4098 C CA . ASP B 1 166 ? 30.094 -2.41 -19.953 1 57.84 166 ASP B CA 1
ATOM 4099 C C . ASP B 1 166 ? 29.625 -3.66 -19.219 1 57.84 166 ASP B C 1
ATOM 4101 O O . ASP B 1 166 ? 30.312 -4.684 -19.219 1 57.84 166 ASP B O 1
ATOM 4105 N N . TYR B 1 167 ? 28.578 -3.537 -18.594 1 63.06 167 TYR B N 1
ATOM 4106 C CA . TYR B 1 167 ? 28.156 -4.719 -17.844 1 63.06 167 TYR B CA 1
ATOM 4107 C C . TYR B 1 167 ? 27.672 -5.812 -18.797 1 63.06 167 TYR B C 1
ATOM 4109 O O . TYR B 1 167 ? 26.766 -5.594 -19.594 1 63.06 167 TYR B O 1
ATOM 4117 N N . ASP B 1 168 ? 28.453 -6.883 -18.859 1 66.25 168 ASP B N 1
ATOM 4118 C CA . ASP B 1 168 ? 28.078 -8.062 -19.625 1 66.25 168 ASP B CA 1
ATOM 4119 C C . ASP B 1 168 ? 27.984 -9.297 -18.734 1 66.25 168 ASP B C 1
ATOM 4121 O O . ASP B 1 168 ? 29 -9.82 -18.266 1 66.25 168 ASP B O 1
ATOM 4125 N N . PRO B 1 169 ? 26.859 -9.672 -18.484 1 66.88 169 PRO B N 1
ATOM 4126 C CA . PRO B 1 169 ? 26.656 -10.836 -17.609 1 66.88 169 PRO B CA 1
ATOM 4127 C C . PRO B 1 169 ? 27.422 -12.07 -18.094 1 66.88 169 PRO B C 1
ATOM 4129 O O . PRO B 1 169 ? 27.812 -12.914 -17.281 1 66.88 169 PRO B O 1
ATOM 4132 N N . GLU B 1 170 ? 27.656 -12.109 -19.312 1 68.12 170 GLU B N 1
ATOM 4133 C CA . GLU B 1 170 ? 28.328 -13.281 -19.875 1 68.12 170 GLU B CA 1
ATOM 4134 C C . GLU B 1 170 ? 29.812 -13.297 -19.5 1 68.12 170 GLU B C 1
ATOM 4136 O O . GLU B 1 170 ? 30.438 -14.352 -19.531 1 68.12 170 GLU B O 1
ATOM 4141 N N . LYS B 1 171 ? 30.281 -12.195 -19.125 1 69.38 171 LYS B N 1
ATOM 4142 C CA . LYS B 1 171 ? 31.719 -12.086 -18.859 1 69.38 171 LYS B CA 1
ATOM 4143 C C . LYS B 1 171 ? 32 -12.312 -17.375 1 69.38 171 LYS B C 1
ATOM 4145 O O . LYS B 1 171 ? 33.156 -12.344 -16.953 1 69.38 171 LYS B O 1
ATOM 4150 N N . LEU B 1 172 ? 30.938 -12.656 -16.703 1 76.25 172 LEU B N 1
ATOM 4151 C CA . LEU B 1 172 ? 31.125 -12.875 -15.273 1 76.25 172 LEU B CA 1
ATOM 4152 C C . LEU B 1 172 ? 31.734 -14.25 -15.016 1 76.25 172 LEU B C 1
ATOM 4154 O O . LEU B 1 172 ? 31.406 -15.219 -15.711 1 76.25 172 LEU B O 1
ATOM 4158 N N . GLU B 1 173 ? 32.594 -14.297 -14.031 1 80.5 173 GLU B N 1
ATOM 4159 C CA . GLU B 1 173 ? 33.281 -15.531 -13.664 1 80.5 173 GLU B CA 1
ATOM 4160 C C . GLU B 1 173 ? 32.375 -16.438 -12.836 1 80.5 173 GLU B C 1
ATOM 4162 O O . GLU B 1 173 ? 31.516 -15.945 -12.102 1 80.5 173 GLU B O 1
ATOM 4167 N N . PRO B 1 174 ? 32.531 -17.703 -13.047 1 85.88 174 PRO B N 1
ATOM 4168 C CA . PRO B 1 174 ? 31.766 -18.641 -12.227 1 85.88 174 PRO B CA 1
ATOM 4169 C C . PRO B 1 174 ? 32.062 -18.484 -10.734 1 85.88 174 PRO B C 1
ATOM 4171 O O . PRO B 1 174 ? 33.156 -18.094 -10.344 1 85.88 174 PRO B O 1
ATOM 4174 N N . SER B 1 175 ? 31.078 -18.734 -9.961 1 85.12 175 SER B N 1
ATOM 4175 C CA . SER B 1 175 ? 31.203 -18.625 -8.516 1 85.12 175 SER B CA 1
ATOM 4176 C C . SER B 1 175 ? 32.188 -19.641 -7.965 1 85.12 175 SER B C 1
ATOM 4178 O O . SER B 1 175 ? 32.281 -20.766 -8.453 1 85.12 175 SER B O 1
ATOM 4180 N N . HIS B 1 176 ? 32.969 -19.219 -6.902 1 84.62 176 HIS B N 1
ATOM 4181 C CA . HIS B 1 176 ? 33.906 -20.125 -6.25 1 84.62 176 HIS B CA 1
ATOM 4182 C C . HIS B 1 176 ? 33.188 -21.219 -5.488 1 84.62 176 HIS B C 1
ATOM 4184 O O . HIS B 1 176 ? 31.969 -21.156 -5.297 1 84.62 176 HIS B O 1
ATOM 4190 N N . ILE B 1 177 ? 33.969 -22.156 -5.18 1 86.94 177 ILE B N 1
ATOM 4191 C CA . ILE B 1 177 ? 33.406 -23.281 -4.441 1 86.94 177 ILE B CA 1
ATOM 4192 C C . ILE B 1 177 ? 33.031 -22.828 -3.035 1 86.94 177 ILE B C 1
ATOM 4194 O O . ILE B 1 177 ? 33.875 -22.312 -2.287 1 86.94 177 ILE B O 1
ATOM 4198 N N . GLN B 1 178 ? 31.797 -22.844 -2.818 1 90.19 178 GLN B N 1
ATOM 4199 C CA . GLN B 1 178 ? 31.234 -22.531 -1.508 1 90.19 178 GLN B CA 1
ATOM 4200 C C . GLN B 1 178 ? 30.297 -23.625 -1.032 1 90.19 178 GLN B C 1
ATOM 4202 O O . GLN B 1 178 ? 30 -24.562 -1.775 1 90.19 178 GLN B O 1
ATOM 4207 N N . GLU B 1 179 ? 29.938 -23.609 0.23 1 91.88 179 GLU B N 1
ATOM 4208 C CA . GLU B 1 179 ? 29.031 -24.625 0.773 1 91.88 179 GLU B CA 1
ATOM 4209 C C . GLU B 1 179 ? 27.609 -24.422 0.247 1 91.88 179 GLU B C 1
ATOM 4211 O O . GLU B 1 179 ? 26.891 -25.406 0.05 1 91.88 179 GLU B O 1
ATOM 4216 N N . GLU B 1 180 ? 27.281 -23.156 0.114 1 95.38 180 GLU B N 1
ATOM 4217 C CA . GLU B 1 180 ? 25.938 -22.844 -0.388 1 95.38 180 GLU B CA 1
ATOM 4218 C C . GLU B 1 180 ? 25.984 -21.656 -1.346 1 95.38 180 GLU B C 1
ATOM 4220 O O . GLU B 1 180 ? 26.891 -20.812 -1.269 1 95.38 180 GLU B O 1
ATOM 4225 N N . TYR B 1 181 ? 25.078 -21.656 -2.307 1 96.38 181 TYR B N 1
ATOM 4226 C CA . TYR B 1 181 ? 24.938 -20.594 -3.297 1 96.38 181 TYR B CA 1
ATOM 4227 C C . TYR B 1 181 ? 23.531 -20.016 -3.283 1 96.38 181 TYR B C 1
ATOM 4229 O O . TYR B 1 181 ? 22.594 -20.656 -2.77 1 96.38 181 TYR B O 1
ATOM 4237 N N . ALA B 1 182 ? 23.375 -18.828 -3.746 1 97.06 182 ALA B N 1
ATOM 4238 C CA . ALA B 1 182 ? 22.062 -18.203 -3.908 1 97.06 182 ALA B CA 1
ATOM 4239 C C . ALA B 1 182 ? 21.953 -17.5 -5.254 1 97.06 182 ALA B C 1
ATOM 4241 O O . ALA B 1 182 ? 21.859 -16.266 -5.305 1 97.06 182 ALA B O 1
ATOM 4242 N N . PRO B 1 183 ? 21.938 -18.266 -6.297 1 97.12 183 PRO B N 1
ATOM 4243 C CA . PRO B 1 183 ? 21.797 -17.672 -7.633 1 97.12 183 PRO B CA 1
ATOM 4244 C C . PRO B 1 183 ? 20.406 -17.125 -7.891 1 97.12 183 PRO B C 1
ATOM 4246 O O . PRO B 1 183 ? 19.406 -17.719 -7.457 1 97.12 183 PRO B O 1
ATOM 4249 N N . VAL B 1 184 ? 20.328 -16.031 -8.586 1 97 184 VAL B N 1
ATOM 4250 C CA . VAL B 1 184 ? 19.047 -15.453 -8.984 1 97 184 VAL B CA 1
ATOM 4251 C C . VAL B 1 184 ? 18.438 -16.266 -10.125 1 97 184 VAL B C 1
ATOM 4253 O O . VAL B 1 184 ? 19.094 -16.516 -11.141 1 97 184 VAL B O 1
ATOM 4256 N N . ILE B 1 185 ? 17.203 -16.703 -9.953 1 97.69 185 ILE B N 1
ATOM 4257 C CA . ILE B 1 185 ? 16.594 -17.531 -10.977 1 97.69 185 ILE B CA 1
ATOM 4258 C C . ILE B 1 185 ? 15.414 -16.781 -11.609 1 97.69 185 ILE B C 1
ATOM 4260 O O . ILE B 1 185 ? 15.055 -17.047 -12.758 1 97.69 185 ILE B O 1
ATOM 4264 N N . PHE B 1 186 ? 14.719 -15.961 -10.859 1 98.12 186 PHE B N 1
ATOM 4265 C CA . PHE B 1 186 ? 13.633 -15.133 -11.375 1 98.12 186 PHE B CA 1
ATOM 4266 C C . PHE B 1 186 ? 13.953 -13.648 -11.195 1 98.12 186 PHE B C 1
ATOM 4268 O O . PHE B 1 186 ? 14.484 -13.25 -10.156 1 98.12 186 PHE B O 1
ATOM 4275 N N . ALA B 1 187 ? 13.688 -12.852 -12.148 1 97.31 187 ALA B N 1
ATOM 4276 C CA . ALA B 1 187 ? 13.898 -11.414 -12.047 1 97.31 187 ALA B CA 1
ATOM 4277 C C . ALA B 1 187 ? 12.914 -10.648 -12.922 1 97.31 187 ALA B C 1
ATOM 4279 O O . ALA B 1 187 ? 12.523 -11.125 -13.992 1 97.31 187 ALA B O 1
ATOM 4280 N N . GLN B 1 188 ? 12.453 -9.594 -12.312 1 96.94 188 GLN B N 1
ATOM 4281 C CA . GLN B 1 188 ? 11.773 -8.641 -13.18 1 96.94 188 GLN B CA 1
ATOM 4282 C C . GLN B 1 188 ? 12.656 -8.234 -14.359 1 96.94 188 GLN B C 1
ATOM 4284 O O . GLN B 1 188 ? 13.883 -8.273 -14.266 1 96.94 188 GLN B O 1
ATOM 4289 N N . ASP B 1 189 ? 12.039 -7.801 -15.461 1 94.12 189 ASP B N 1
ATOM 4290 C CA . ASP B 1 189 ? 12.781 -7.516 -16.688 1 94.12 189 ASP B CA 1
ATOM 4291 C C . ASP B 1 189 ? 13.852 -6.461 -16.453 1 94.12 189 ASP B C 1
ATOM 4293 O O . ASP B 1 189 ? 14.953 -6.543 -17 1 94.12 189 ASP B O 1
ATOM 4297 N N . THR B 1 190 ? 13.594 -5.516 -15.641 1 91.31 190 THR B N 1
ATOM 4298 C CA . THR B 1 190 ? 14.539 -4.441 -15.344 1 91.31 190 THR B CA 1
ATOM 4299 C C . THR B 1 190 ? 15.781 -4.992 -14.648 1 91.31 190 THR B C 1
ATOM 4301 O O . THR B 1 190 ? 16.828 -4.336 -14.625 1 91.31 190 THR B O 1
ATOM 4304 N N . LEU B 1 191 ? 15.688 -6.207 -14.078 1 92.19 191 LEU B N 1
ATOM 4305 C CA . LEU B 1 191 ? 16.797 -6.824 -13.359 1 92.19 191 LEU B CA 1
ATOM 4306 C C . LEU B 1 191 ? 17.219 -8.133 -14.031 1 92.19 191 LEU B C 1
ATOM 4308 O O . LEU B 1 191 ? 17.812 -8.992 -13.383 1 92.19 191 LEU B O 1
ATOM 4312 N N . SER B 1 192 ? 16.875 -8.289 -15.25 1 91.38 192 SER B N 1
ATOM 4313 C CA . SER B 1 192 ? 17.172 -9.539 -15.953 1 91.38 192 SER B CA 1
ATOM 4314 C C . SER B 1 192 ? 18.672 -9.805 -16 1 91.38 192 SER B C 1
ATOM 4316 O O . SER B 1 192 ? 19.094 -10.961 -16.094 1 91.38 192 SER B O 1
ATOM 4318 N N . HIS B 1 193 ? 19.469 -8.766 -15.805 1 87.38 193 HIS B N 1
ATOM 4319 C CA . HIS B 1 193 ? 20.922 -8.875 -15.883 1 87.38 193 HIS B CA 1
ATOM 4320 C C . HIS B 1 193 ? 21.484 -9.578 -14.656 1 87.38 193 HIS B C 1
ATOM 4322 O O . HIS B 1 193 ? 22.641 -10 -14.656 1 87.38 193 HIS B O 1
ATOM 4328 N N . VAL B 1 194 ? 20.719 -9.789 -13.68 1 90.62 194 VAL B N 1
ATOM 4329 C CA . VAL B 1 194 ? 21.25 -10.375 -12.453 1 90.62 194 VAL B CA 1
ATOM 4330 C C . VAL B 1 194 ? 20.922 -11.867 -12.414 1 90.62 194 VAL B C 1
ATOM 4332 O O . VAL B 1 194 ? 21.344 -12.57 -11.484 1 90.62 194 VAL B O 1
ATOM 4335 N N . ILE B 1 195 ? 20.266 -12.375 -13.375 1 93.94 195 ILE B N 1
ATOM 4336 C CA . ILE B 1 195 ? 19.953 -13.805 -13.414 1 93.94 195 ILE B CA 1
ATOM 4337 C C . ILE B 1 195 ? 21.25 -14.609 -13.43 1 93.94 195 ILE B C 1
ATOM 4339 O O . ILE B 1 195 ? 22.219 -14.242 -14.117 1 93.94 195 ILE B O 1
ATOM 4343 N N . SER B 1 196 ? 21.344 -15.641 -12.688 1 94.56 196 SER B N 1
ATOM 4344 C CA . SER B 1 196 ? 22.453 -16.578 -12.578 1 94.56 196 SER B CA 1
ATOM 4345 C C . SER B 1 196 ? 23.516 -16.062 -11.617 1 94.56 196 SER B C 1
ATOM 4347 O O . SER B 1 196 ? 24.469 -16.781 -11.273 1 94.56 196 SER B O 1
ATOM 4349 N N . VAL B 1 197 ? 23.391 -14.797 -11.188 1 92.44 197 VAL B N 1
ATOM 4350 C CA . VAL B 1 197 ? 24.391 -14.211 -10.289 1 92.44 197 VAL B CA 1
ATO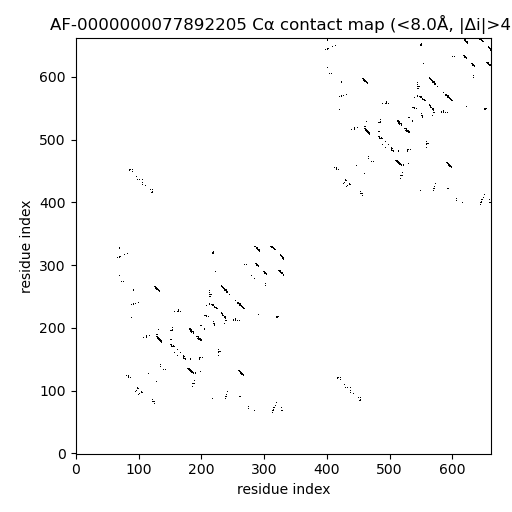M 4351 C C . VAL B 1 197 ? 24.156 -14.734 -8.867 1 92.44 197 VAL B C 1
ATOM 4353 O O . VAL B 1 197 ? 23.016 -14.812 -8.406 1 92.44 197 VAL B O 1
ATOM 4356 N N . ASP B 1 198 ? 25.234 -15.047 -8.234 1 94.81 198 ASP B N 1
ATOM 4357 C CA . ASP B 1 198 ? 25.203 -15.531 -6.855 1 94.81 198 ASP B CA 1
ATOM 4358 C C . ASP B 1 198 ? 25.188 -14.375 -5.859 1 94.81 198 ASP B C 1
ATOM 4360 O O . ASP B 1 198 ? 26.203 -13.695 -5.664 1 94.81 198 ASP B O 1
ATOM 4364 N N . THR B 1 199 ? 24.094 -14.273 -5.172 1 93.19 199 THR B N 1
ATOM 4365 C CA . THR B 1 199 ? 23.953 -13.164 -4.234 1 93.19 199 THR B CA 1
ATOM 4366 C C . THR B 1 199 ? 24.844 -13.359 -3.016 1 93.19 199 THR B C 1
ATOM 4368 O O . THR B 1 199 ? 25.172 -12.406 -2.312 1 93.19 199 THR B O 1
ATOM 4371 N N . LEU B 1 200 ? 25.297 -14.57 -2.766 1 94 200 LEU B N 1
ATOM 4372 C CA . LEU B 1 200 ? 26.141 -14.852 -1.614 1 94 200 LEU B CA 1
ATOM 4373 C C . LEU B 1 200 ? 27.594 -14.5 -1.906 1 94 200 LEU B C 1
ATOM 4375 O O . LEU B 1 200 ? 28.422 -14.469 -0.995 1 94 200 LEU B O 1
ATOM 4379 N N . SER B 1 201 ? 27.891 -14.18 -3.107 1 90.12 201 SER B N 1
ATOM 4380 C CA . SER B 1 201 ? 29.266 -13.859 -3.479 1 90.12 201 SER B CA 1
ATOM 4381 C C . SER B 1 201 ? 29.562 -12.375 -3.268 1 90.12 201 SER B C 1
ATOM 4383 O O . SER B 1 201 ? 30.719 -11.969 -3.184 1 90.12 201 SER B O 1
ATOM 4385 N N . GLY B 1 202 ? 28.5 -11.562 -3.178 1 85.69 202 GLY B N 1
ATOM 4386 C CA . GLY B 1 202 ? 28.672 -10.148 -2.881 1 85.69 202 GLY B CA 1
ATOM 4387 C C . GLY B 1 202 ? 28.641 -9.844 -1.395 1 85.69 202 GLY 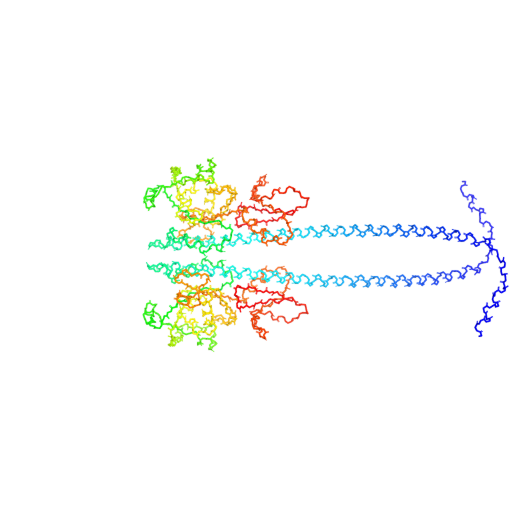B C 1
ATOM 4388 O O . GLY B 1 202 ? 27.797 -10.367 -0.665 1 85.69 202 GLY B O 1
ATOM 4389 N N . LYS B 1 203 ? 29.5 -8.969 -0.98 1 85.38 203 LYS B N 1
ATOM 4390 C CA . LYS B 1 203 ? 29.641 -8.688 0.447 1 85.38 203 LYS B CA 1
ATOM 4391 C C . LYS B 1 203 ? 28.328 -8.164 1.036 1 85.38 203 LYS B C 1
ATOM 4393 O O . LYS B 1 203 ? 27.797 -8.734 1.991 1 85.38 203 LYS B O 1
ATOM 4398 N N . GLU B 1 204 ? 27.797 -7.031 0.484 1 85.12 204 GLU B N 1
ATOM 4399 C CA . GLU B 1 204 ? 26.594 -6.41 1.018 1 85.12 204 GLU B CA 1
ATOM 4400 C C . GLU B 1 204 ? 25.391 -7.344 0.901 1 85.12 204 GLU B C 1
ATOM 4402 O O . GLU B 1 204 ? 24.594 -7.457 1.832 1 85.12 204 GLU B O 1
ATOM 4407 N N . ASP B 1 205 ? 25.344 -8.031 -0.202 1 89.88 205 ASP B N 1
ATOM 4408 C CA . ASP B 1 205 ? 24.219 -8.938 -0.439 1 89.88 205 ASP B CA 1
ATOM 4409 C C . ASP B 1 205 ? 24.281 -10.141 0.504 1 89.88 205 ASP B C 1
ATOM 4411 O O . ASP B 1 205 ? 23.266 -10.586 1.02 1 89.88 205 ASP B O 1
ATOM 4415 N N . ARG B 1 206 ? 25.469 -10.617 0.681 1 92.19 206 ARG B N 1
ATOM 4416 C CA . ARG B 1 206 ? 25.641 -11.781 1.543 1 92.19 206 ARG B CA 1
ATOM 4417 C C . ARG B 1 206 ? 25.172 -11.484 2.961 1 92.19 206 ARG B C 1
ATOM 4419 O O . ARG B 1 206 ? 24.375 -12.25 3.523 1 92.19 206 ARG B O 1
ATOM 4426 N N . GLU B 1 207 ? 25.672 -10.398 3.5 1 90.94 207 GLU B N 1
ATOM 4427 C CA . GLU B 1 207 ? 25.266 -10.023 4.852 1 90.94 207 GLU B CA 1
ATOM 4428 C C . GLU B 1 207 ? 23.75 -9.859 4.949 1 90.94 207 GLU B C 1
ATOM 4430 O O . GLU B 1 207 ? 23.141 -10.273 5.934 1 90.94 207 GLU B O 1
ATOM 4435 N N . ASN B 1 208 ? 23.25 -9.289 3.961 1 93.25 208 ASN B N 1
ATOM 4436 C CA . ASN B 1 208 ? 21.812 -9.039 3.912 1 93.25 208 ASN B CA 1
ATOM 4437 C C . ASN B 1 208 ? 21.016 -10.344 3.881 1 93.25 208 ASN B C 1
ATOM 4439 O O . ASN B 1 208 ? 20.047 -10.5 4.625 1 93.25 208 ASN B O 1
ATOM 4443 N N . VAL B 1 209 ? 21.375 -11.289 3.014 1 95.38 209 VAL B N 1
ATOM 4444 C CA . VAL B 1 209 ? 20.703 -12.57 2.846 1 95.38 209 VAL B CA 1
ATOM 4445 C C . VAL B 1 209 ? 20.797 -13.375 4.137 1 95.38 209 VAL B C 1
ATOM 4447 O O . VAL B 1 209 ? 19.797 -13.961 4.586 1 95.38 209 VAL B O 1
ATOM 4450 N N . VAL B 1 210 ? 21.984 -13.367 4.762 1 95.12 210 VAL B N 1
ATOM 4451 C CA . VAL B 1 210 ? 22.219 -14.133 5.984 1 95.12 210 VAL B CA 1
ATOM 4452 C C . VAL B 1 210 ? 21.359 -13.57 7.117 1 95.12 210 VAL B C 1
ATOM 4454 O O . VAL B 1 210 ? 20.703 -14.328 7.844 1 95.12 210 VAL B O 1
ATOM 4457 N N . ARG B 1 211 ? 21.266 -12.281 7.234 1 94.56 211 ARG B N 1
ATOM 4458 C CA . ARG B 1 211 ? 20.453 -11.648 8.273 1 94.56 211 ARG B CA 1
ATOM 4459 C C . ARG B 1 211 ? 18.969 -11.891 8.039 1 94.56 211 ARG B C 1
ATOM 4461 O O . ARG B 1 211 ? 18.219 -12.125 8.992 1 94.56 211 ARG B O 1
ATOM 4468 N N . ALA B 1 212 ? 18.547 -11.797 6.801 1 95.25 212 ALA B N 1
ATOM 4469 C CA . ALA B 1 212 ? 17.141 -12 6.461 1 95.25 212 ALA B CA 1
ATOM 4470 C C . ALA B 1 212 ? 16.688 -13.406 6.84 1 95.25 212 ALA B C 1
ATOM 4472 O O . ALA B 1 212 ? 15.625 -13.578 7.445 1 95.25 212 ALA B O 1
ATOM 4473 N N . ARG B 1 213 ? 17.469 -14.438 6.461 1 96.19 213 ARG B N 1
ATOM 4474 C CA . ARG B 1 213 ? 17.047 -15.812 6.715 1 96.19 213 ARG B CA 1
ATOM 4475 C C . ARG B 1 213 ? 17.062 -16.125 8.211 1 96.19 213 ARG B C 1
ATOM 4477 O O . ARG B 1 213 ? 16.266 -16.938 8.688 1 96.19 213 ARG B O 1
ATOM 4484 N N . GLU B 1 214 ? 17.969 -15.492 9.031 1 94.69 214 GLU B N 1
ATOM 4485 C CA . GLU B 1 214 ? 18.078 -15.742 10.461 1 94.69 214 GLU B CA 1
ATOM 4486 C C . GLU B 1 214 ? 16.953 -15.055 11.234 1 94.69 214 GLU B C 1
ATOM 4488 O O . GLU B 1 214 ? 16.406 -15.609 12.195 1 94.69 214 GLU B O 1
ATOM 4493 N N . SER B 1 215 ? 16.609 -13.891 10.852 1 91.88 215 SER B N 1
ATOM 4494 C CA . SER B 1 215 ? 15.648 -13.086 11.602 1 91.88 215 SER B CA 1
ATOM 4495 C C . SER B 1 215 ? 14.211 -13.375 11.164 1 91.88 215 SER B C 1
ATOM 4497 O O . SER B 1 215 ? 13.281 -13.234 11.953 1 91.88 215 SER B O 1
ATOM 4499 N N . GLY B 1 216 ? 14.047 -13.734 9.922 1 90.81 216 GLY B N 1
ATOM 4500 C CA . GLY B 1 216 ? 12.711 -13.938 9.375 1 90.81 216 GLY B CA 1
ATOM 4501 C C . GLY B 1 216 ? 11.992 -12.641 9.047 1 90.81 216 GLY B C 1
ATOM 4502 O O . GLY B 1 216 ? 10.805 -12.648 8.727 1 90.81 216 GLY B O 1
ATOM 4503 N N . LYS B 1 217 ? 12.695 -11.531 9.156 1 91.25 217 LYS B N 1
ATOM 4504 C CA . LYS B 1 217 ? 12.148 -10.211 8.852 1 91.25 217 LYS B CA 1
ATOM 4505 C C . LYS B 1 217 ? 12.773 -9.625 7.59 1 91.25 217 LYS B C 1
ATOM 4507 O O . LYS B 1 217 ? 13.727 -10.188 7.051 1 91.25 217 LYS B O 1
ATOM 4512 N N . GLY B 1 218 ? 12.094 -8.625 7.062 1 93.25 218 GLY B N 1
ATOM 4513 C CA . GLY B 1 218 ? 12.711 -7.887 5.973 1 93.25 218 GLY B CA 1
ATOM 4514 C C . GLY B 1 218 ? 13.93 -7.09 6.402 1 93.25 218 GLY B C 1
ATOM 4515 O O . GLY B 1 218 ? 13.898 -6.406 7.43 1 93.25 218 GLY B O 1
ATOM 4516 N N . VAL B 1 219 ? 14.992 -7.219 5.652 1 94.38 219 VAL B N 1
ATOM 4517 C CA . VAL B 1 219 ? 16.234 -6.535 6.012 1 94.38 219 VAL B CA 1
ATOM 4518 C C . VAL B 1 219 ? 16.719 -5.707 4.828 1 94.38 219 VAL B C 1
ATOM 4520 O O . VAL B 1 219 ? 16.594 -6.117 3.676 1 94.38 219 VAL B O 1
ATOM 4523 N N . LEU B 1 220 ? 17.312 -4.582 5.199 1 93 220 LEU B N 1
ATOM 4524 C CA . LEU B 1 220 ? 17.828 -3.662 4.191 1 93 220 LEU B CA 1
ATOM 4525 C C . LEU B 1 220 ? 19.359 -3.689 4.164 1 93 220 LEU B C 1
ATOM 4527 O O . LEU B 1 220 ? 20 -3.832 5.207 1 93 220 LEU B O 1
ATOM 4531 N N . THR B 1 221 ? 19.891 -3.537 2.967 1 91.25 221 THR B N 1
ATOM 4532 C CA . THR B 1 221 ? 21.328 -3.359 2.861 1 91.25 221 THR B CA 1
ATOM 4533 C C . THR B 1 221 ? 21.719 -1.916 3.162 1 91.25 221 THR B C 1
ATOM 4535 O O . THR B 1 221 ? 20.859 -1.027 3.182 1 91.25 221 THR B O 1
ATOM 4538 N N . ALA B 1 222 ? 23.047 -1.744 3.506 1 86.25 222 ALA B N 1
ATOM 4539 C CA . ALA B 1 222 ? 23.578 -0.387 3.43 1 86.25 222 ALA B CA 1
ATOM 4540 C C . ALA B 1 222 ? 23.562 0.126 1.991 1 86.25 222 ALA B C 1
ATOM 4542 O O . ALA B 1 222 ? 23.531 -0.664 1.045 1 86.25 222 ALA B O 1
ATOM 4543 N N . PRO B 1 223 ? 23.469 1.397 1.892 1 86.5 223 PRO B N 1
ATOM 4544 C CA . PRO B 1 223 ? 23.531 1.917 0.523 1 86.5 223 PRO B CA 1
ATOM 4545 C C . PRO B 1 223 ? 24.797 1.5 -0.216 1 86.5 223 PRO B C 1
ATOM 4547 O O . PRO B 1 223 ? 25.891 1.495 0.369 1 86.5 223 PRO B O 1
ATOM 4550 N N . PHE B 1 224 ? 24.641 1.003 -1.395 1 82.38 224 PHE B N 1
ATOM 4551 C CA . PHE B 1 224 ? 25.766 0.61 -2.234 1 82.38 224 PHE B CA 1
ATOM 4552 C C . PHE B 1 224 ? 25.438 0.836 -3.707 1 82.38 224 PHE B C 1
ATOM 4554 O O . PHE B 1 224 ? 24.297 1.145 -4.059 1 82.38 224 PHE B O 1
ATOM 4561 N N . ARG B 1 225 ? 26.422 0.793 -4.5 1 81.69 225 ARG B N 1
ATOM 4562 C CA . ARG B 1 225 ? 26.25 1.05 -5.926 1 81.69 225 ARG B CA 1
ATOM 4563 C C . ARG B 1 225 ? 25.625 -0.158 -6.625 1 81.69 225 ARG B C 1
ATOM 4565 O O . ARG B 1 225 ? 26.156 -1.272 -6.52 1 81.69 225 ARG B O 1
ATOM 4572 N N . LEU B 1 226 ? 24.594 0.07 -7.316 1 79.81 226 LEU B N 1
ATOM 4573 C CA . LEU B 1 226 ? 23.875 -0.996 -8.008 1 79.81 226 LEU B CA 1
ATOM 4574 C C . LEU B 1 226 ? 24.641 -1.442 -9.25 1 79.81 226 LEU B C 1
ATOM 4576 O O . LEU B 1 226 ? 25.312 -0.634 -9.898 1 79.81 226 LEU B O 1
ATOM 4580 N N . LEU B 1 227 ? 24.672 -2.656 -9.594 1 73.25 227 LEU B N 1
ATOM 4581 C CA . LEU B 1 227 ? 25.5 -3.293 -10.617 1 73.25 227 LEU B CA 1
ATOM 4582 C C . LEU B 1 227 ? 25.281 -2.635 -11.977 1 73.25 227 LEU B C 1
ATOM 4584 O O . LEU B 1 227 ? 26.234 -2.324 -12.688 1 73.25 227 LEU B O 1
ATOM 4588 N N . LYS B 1 228 ? 24 -2.293 -12.469 1 73.06 228 LYS B N 1
ATOM 4589 C CA . LYS B 1 228 ? 23.734 -1.801 -13.82 1 73.06 228 LYS B CA 1
ATOM 4590 C C . LYS B 1 228 ? 23.734 -0.276 -13.852 1 73.06 228 LYS B C 1
ATOM 4592 O O . LYS B 1 228 ? 24.375 0.332 -14.711 1 73.06 228 LYS B O 1
ATOM 4597 N N . THR B 1 229 ? 23.266 0.364 -12.961 1 74.12 229 THR B N 1
ATOM 4598 C CA . THR B 1 229 ? 23.062 1.809 -13.023 1 74.12 229 THR B CA 1
ATOM 4599 C C . THR B 1 229 ? 24.203 2.531 -12.297 1 74.12 229 THR B C 1
ATOM 4601 O O . THR B 1 229 ? 24.453 3.711 -12.555 1 74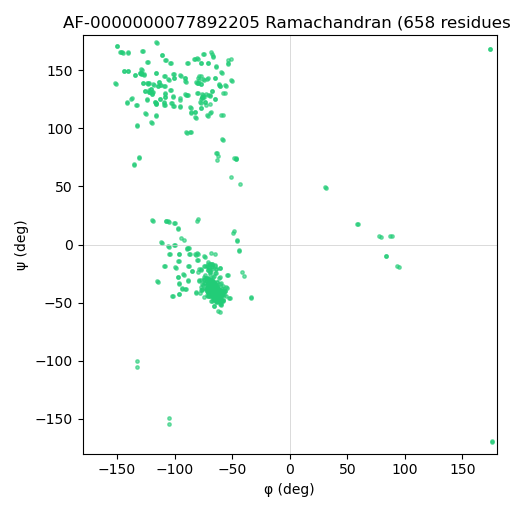.12 229 THR B O 1
ATOM 4604 N N . ASN B 1 230 ? 24.891 1.879 -11.461 1 76.5 230 ASN B N 1
ATOM 4605 C CA . ASN B 1 230 ? 25.938 2.445 -10.633 1 76.5 230 ASN B CA 1
ATOM 4606 C C . ASN B 1 230 ? 25.406 3.572 -9.75 1 76.5 230 ASN B C 1
ATOM 4608 O O . ASN B 1 230 ? 26.188 4.43 -9.305 1 76.5 230 ASN B O 1
ATOM 4612 N N . ARG B 1 231 ? 24.172 3.547 -9.648 1 78.75 231 ARG B N 1
ATOM 4613 C CA . ARG B 1 231 ? 23.547 4.496 -8.734 1 78.75 231 ARG B CA 1
ATOM 4614 C C . ARG B 1 231 ? 23.438 3.916 -7.332 1 78.75 231 ARG B C 1
ATOM 4616 O O . ARG B 1 231 ? 23.484 2.697 -7.148 1 78.75 231 ARG B O 1
ATOM 4623 N N . LEU B 1 232 ? 23.375 4.832 -6.449 1 82.19 232 LEU B N 1
ATOM 4624 C CA . LEU B 1 232 ? 23.25 4.383 -5.066 1 82.19 232 LEU B CA 1
ATOM 4625 C C . LEU B 1 232 ? 21.875 3.805 -4.805 1 82.19 232 LEU B C 1
ATOM 4627 O O . LEU B 1 232 ? 20.859 4.398 -5.195 1 82.19 232 LEU B O 1
ATOM 4631 N N . GLY B 1 233 ? 21.875 2.629 -4.25 1 87.75 233 GLY B N 1
ATOM 4632 C CA . GLY B 1 233 ? 20.609 1.981 -3.953 1 87.75 233 GLY B CA 1
ATOM 4633 C C . GLY B 1 233 ? 20.672 1.067 -2.744 1 87.75 233 GLY B C 1
ATOM 4634 O O . GLY B 1 233 ? 21.719 0.952 -2.102 1 87.75 233 GLY B O 1
ATOM 4635 N N . VAL B 1 234 ? 19.562 0.631 -2.344 1 90.62 234 VAL B N 1
ATOM 4636 C CA . VAL B 1 234 ? 19.438 -0.33 -1.252 1 90.62 234 VAL B CA 1
ATOM 4637 C C . VAL B 1 234 ? 18.578 -1.509 -1.689 1 90.62 234 VAL B C 1
ATOM 4639 O O . VAL B 1 234 ? 17.734 -1.373 -2.586 1 90.62 234 VAL B O 1
ATOM 4642 N N . ILE B 1 235 ? 18.859 -2.686 -1.112 1 93 235 ILE B N 1
ATOM 4643 C CA . ILE B 1 235 ? 18.078 -3.883 -1.423 1 93 235 ILE B CA 1
ATOM 4644 C C . ILE B 1 235 ? 17.359 -4.375 -0.169 1 93 235 ILE B C 1
ATOM 4646 O O . ILE B 1 235 ? 17.984 -4.52 0.89 1 93 235 ILE B O 1
ATOM 4650 N N . LEU B 1 236 ? 16.109 -4.461 -0.283 1 95.25 236 LEU B N 1
ATOM 4651 C CA . LEU B 1 236 ? 15.297 -5.098 0.749 1 95.25 236 LEU B CA 1
ATOM 4652 C C . LEU B 1 236 ? 15.148 -6.59 0.478 1 95.25 236 LEU B C 1
ATOM 4654 O O . LEU B 1 236 ? 14.766 -6.992 -0.623 1 95.25 236 LEU B O 1
ATOM 4658 N N . THR B 1 237 ? 15.438 -7.422 1.458 1 96.88 237 THR B N 1
ATOM 4659 C CA . THR B 1 237 ? 15.445 -8.859 1.235 1 96.88 237 THR B CA 1
ATOM 4660 C C . THR B 1 237 ? 14.531 -9.57 2.232 1 96.88 237 THR B C 1
ATOM 4662 O O . THR B 1 237 ? 14.57 -9.281 3.43 1 96.88 237 THR B O 1
ATOM 4665 N N . PHE B 1 238 ? 13.695 -10.453 1.729 1 96.81 238 PHE B N 1
ATOM 4666 C CA . PHE B 1 238 ? 12.898 -11.375 2.529 1 96.81 238 PHE B CA 1
ATOM 4667 C C . PHE B 1 238 ? 13.328 -12.82 2.277 1 96.81 238 PHE B C 1
ATOM 4669 O O . PHE B 1 238 ? 13.602 -13.203 1.138 1 96.81 238 PHE B O 1
ATOM 4676 N N . ALA B 1 239 ? 13.438 -13.562 3.312 1 97 239 ALA B N 1
ATOM 4677 C CA . ALA B 1 239 ? 13.68 -14.992 3.148 1 97 239 ALA B CA 1
ATOM 4678 C C . ALA B 1 239 ? 12.391 -15.727 2.807 1 97 239 ALA B C 1
ATOM 4680 O O . ALA B 1 239 ? 11.312 -15.375 3.303 1 97 239 ALA B O 1
ATOM 4681 N N . VAL B 1 240 ? 12.469 -16.641 1.927 1 97.06 240 VAL B N 1
ATOM 4682 C CA . VAL B 1 240 ? 11.359 -17.516 1.586 1 97.06 240 VAL B CA 1
ATOM 4683 C C . VAL B 1 240 ? 11.57 -18.891 2.238 1 97.06 240 VAL B C 1
ATOM 4685 O O . VAL B 1 240 ? 12.555 -19.562 1.963 1 97.06 240 VAL B O 1
ATOM 4688 N N . TYR B 1 241 ? 10.633 -19.297 3.043 1 94.69 241 TYR B N 1
ATOM 4689 C CA . TYR B 1 241 ? 10.766 -20.547 3.781 1 94.69 241 TYR B CA 1
ATOM 4690 C C . TYR B 1 241 ? 9.93 -21.656 3.146 1 94.69 241 TYR B C 1
ATOM 4692 O O . TYR B 1 241 ? 8.945 -21.375 2.461 1 94.69 241 TYR B O 1
ATOM 4700 N N . SER B 1 242 ? 10.289 -22.875 3.367 1 88.94 242 SER B N 1
ATOM 4701 C CA . SER B 1 242 ? 9.617 -24.047 2.822 1 88.94 242 SER B CA 1
ATOM 4702 C C . SER B 1 242 ? 8.328 -24.344 3.58 1 88.94 242 SER B C 1
ATOM 4704 O O . SER B 1 242 ? 7.445 -25.047 3.068 1 88.94 242 SER B O 1
ATOM 4706 N N . ARG B 1 243 ? 8.234 -23.844 4.785 1 85.06 243 ARG B N 1
ATOM 4707 C CA . ARG B 1 243 ? 7.07 -24.109 5.629 1 85.06 243 ARG B CA 1
ATOM 4708 C C . ARG B 1 243 ? 6.758 -22.891 6.508 1 85.06 243 ARG B C 1
ATOM 4710 O O . ARG B 1 243 ? 7.543 -21.953 6.574 1 85.06 243 ARG B O 1
ATOM 4717 N N . ASP B 1 244 ? 5.566 -23 7.02 1 85.12 244 ASP B N 1
ATOM 4718 C CA . ASP B 1 244 ? 5.199 -21.953 7.977 1 85.12 244 ASP B CA 1
ATOM 4719 C C . ASP B 1 244 ? 5.934 -22.141 9.305 1 85.12 244 ASP B C 1
ATOM 4721 O O . ASP B 1 244 ? 5.977 -23.25 9.844 1 85.12 244 ASP B O 1
ATOM 4725 N N . LEU B 1 245 ? 6.637 -21.125 9.664 1 90.19 245 LEU B N 1
ATOM 4726 C CA . LEU B 1 245 ? 7.383 -21.172 10.914 1 90.19 245 LEU B CA 1
ATOM 4727 C C . LEU B 1 245 ? 6.699 -20.344 12 1 90.19 245 LEU B C 1
ATOM 4729 O O . LEU B 1 245 ? 6.164 -19.266 11.711 1 90.19 245 LEU B O 1
ATOM 4733 N N . PRO B 1 246 ? 6.754 -20.891 13.164 1 88.94 246 PRO B N 1
ATOM 4734 C CA . PRO B 1 246 ? 6.203 -20.109 14.266 1 88.94 246 PRO B CA 1
ATOM 4735 C C . PRO B 1 246 ? 7.02 -18.844 14.547 1 88.94 246 PRO B C 1
ATOM 4737 O O . PRO B 1 246 ? 8.156 -18.719 14.086 1 88.94 246 PRO B O 1
ATOM 4740 N N . SER B 1 247 ? 6.418 -17.906 15.25 1 85.75 247 SER B N 1
ATOM 4741 C CA . SER B 1 247 ? 7.066 -16.625 15.539 1 85.75 247 SER B CA 1
ATOM 4742 C C . SER B 1 247 ? 8.289 -16.828 16.438 1 85.75 247 SER B C 1
ATOM 4744 O O . SER B 1 247 ? 9.227 -16.016 16.391 1 85.75 247 SER B O 1
ATOM 4746 N N . ASN B 1 248 ? 8.312 -17.906 17.203 1 89.94 248 ASN B N 1
ATOM 4747 C CA . ASN B 1 248 ? 9.422 -18.141 18.125 1 89.94 248 ASN B CA 1
ATOM 4748 C C . ASN B 1 248 ? 10.438 -19.125 17.562 1 89.94 248 ASN B C 1
ATOM 4750 O O . ASN B 1 248 ? 11.227 -19.703 18.312 1 89.94 248 ASN B O 1
ATOM 4754 N N . ALA B 1 249 ? 10.406 -19.312 16.281 1 93.12 249 ALA B N 1
ATOM 4755 C CA . ALA B 1 249 ? 11.367 -20.219 15.664 1 93.12 249 ALA B CA 1
ATOM 4756 C C . ALA B 1 249 ? 12.797 -19.734 15.883 1 93.12 249 ALA B C 1
ATOM 4758 O O . ALA B 1 249 ? 13.062 -18.531 15.828 1 93.12 249 ALA B O 1
ATOM 4759 N N . THR B 1 250 ? 13.734 -20.594 16.203 1 94.81 250 THR B N 1
ATOM 4760 C CA . THR B 1 250 ? 15.148 -20.266 16.391 1 94.81 250 THR B CA 1
ATOM 4761 C C . THR B 1 250 ? 15.812 -19.938 15.062 1 94.81 250 THR B C 1
ATOM 4763 O O . THR B 1 250 ? 15.328 -20.344 14.008 1 94.81 250 THR B O 1
ATOM 4766 N N . PRO B 1 251 ? 16.859 -19.219 15.07 1 94.12 251 PRO B N 1
ATOM 4767 C CA . PRO B 1 251 ? 17.594 -18.906 13.844 1 94.12 251 PRO B CA 1
ATOM 4768 C C . PRO B 1 251 ? 18 -20.141 13.055 1 94.12 251 PRO B C 1
ATOM 4770 O O . PRO B 1 251 ? 17.922 -20.156 11.828 1 94.12 251 PRO B O 1
ATOM 4773 N N . ASN B 1 252 ? 18.375 -21.188 13.727 1 94.69 252 ASN B N 1
ATOM 4774 C CA . ASN B 1 252 ? 18.797 -22.406 13.039 1 94.69 252 ASN B CA 1
ATOM 4775 C C . ASN B 1 252 ? 17.625 -23.078 12.336 1 94.69 252 ASN B C 1
ATOM 4777 O O . ASN B 1 252 ? 17.781 -23.625 11.234 1 94.69 252 ASN B O 1
ATOM 4781 N N . GLU B 1 253 ? 16.531 -23.062 12.938 1 95.12 253 GLU B N 1
ATOM 4782 C CA . GLU B 1 253 ? 15.344 -23.609 12.305 1 95.12 253 GLU B CA 1
ATOM 4783 C C . GLU B 1 253 ? 14.984 -22.828 11.047 1 95.12 253 GLU B C 1
ATOM 4785 O O . GLU B 1 253 ? 14.562 -23.406 10.039 1 95.12 253 GLU B O 1
ATOM 4790 N N . ARG B 1 254 ? 15.164 -21.547 11.125 1 95.38 254 ARG B N 1
ATOM 4791 C CA . ARG B 1 254 ? 14.867 -20.672 9.992 1 95.38 254 ARG B CA 1
ATOM 4792 C C . ARG B 1 254 ? 15.844 -20.922 8.844 1 95.38 254 ARG B C 1
ATOM 4794 O O . ARG B 1 254 ? 15.438 -20.984 7.68 1 95.38 254 ARG B O 1
ATOM 4801 N N . ILE B 1 255 ? 17.094 -21.109 9.203 1 94.25 255 ILE B N 1
ATOM 4802 C CA . ILE B 1 255 ? 18.109 -21.359 8.195 1 94.25 255 ILE B CA 1
ATOM 4803 C C . ILE B 1 255 ? 17.828 -22.672 7.469 1 94.25 255 ILE B C 1
ATOM 4805 O O . ILE B 1 255 ? 17.891 -22.719 6.238 1 94.25 255 ILE B O 1
ATOM 4809 N N . GLN B 1 256 ? 17.391 -23.625 8.18 1 93.06 256 GLN B N 1
ATOM 4810 C CA . GLN B 1 256 ? 17.141 -24.953 7.602 1 93.06 256 GLN B CA 1
ATOM 4811 C C . GLN B 1 256 ? 15.891 -24.922 6.719 1 93.06 256 GLN B C 1
ATOM 4813 O O . GLN B 1 256 ? 15.812 -25.656 5.727 1 93.06 256 GLN B O 1
ATOM 4818 N N . ALA B 1 257 ? 15.047 -24.047 7.105 1 94.94 257 ALA B N 1
ATOM 4819 C CA . ALA B 1 257 ? 13.773 -24 6.387 1 94.94 257 ALA B CA 1
ATOM 4820 C C . ALA B 1 257 ? 13.867 -23.078 5.18 1 94.94 257 ALA B C 1
ATOM 4822 O O . ALA B 1 257 ? 12.914 -22.969 4.398 1 94.94 257 ALA B O 1
ATOM 4823 N N . THR B 1 258 ? 14.969 -22.422 4.953 1 96.75 258 THR B N 1
ATOM 4824 C CA . THR B 1 258 ? 15.086 -21.406 3.916 1 96.75 258 THR B CA 1
ATOM 4825 C C . THR B 1 258 ? 15.203 -22.047 2.535 1 96.75 258 THR B C 1
ATOM 4827 O O . THR B 1 258 ? 16.047 -22.906 2.312 1 96.75 258 THR B O 1
ATOM 4830 N N . ASN B 1 259 ? 14.32 -21.641 1.613 1 97.25 259 ASN B N 1
ATOM 4831 C CA . ASN B 1 259 ? 14.359 -22.078 0.224 1 97.25 259 ASN B CA 1
ATOM 4832 C C . ASN B 1 259 ? 15.062 -21.062 -0.669 1 97.25 259 ASN B C 1
ATOM 4834 O O . ASN B 1 259 ? 15.57 -21.406 -1.735 1 97.25 259 ASN B O 1
ATOM 4838 N N . GLY B 1 260 ? 14.984 -19.781 -0.228 1 98.06 260 GLY B N 1
ATOM 4839 C CA . GLY B 1 260 ? 15.555 -18.75 -1.061 1 98.06 260 GLY B CA 1
ATOM 4840 C C . GLY B 1 260 ? 15.312 -17.344 -0.517 1 98.06 260 GLY B C 1
ATOM 4841 O O . GLY B 1 260 ? 15.016 -17.188 0.667 1 98.06 260 GLY B O 1
ATOM 4842 N N . TYR B 1 261 ? 15.641 -16.391 -1.395 1 98 261 TYR B N 1
ATOM 4843 C CA . TYR B 1 261 ? 15.633 -14.992 -0.975 1 98 261 TYR B CA 1
ATOM 4844 C C . TYR B 1 261 ? 15.016 -14.109 -2.049 1 98 261 TYR B C 1
ATOM 4846 O O . TYR B 1 261 ? 15.422 -14.148 -3.211 1 98 261 TYR B O 1
ATOM 4854 N N . LEU B 1 262 ? 14.008 -13.352 -1.621 1 98.25 262 LEU B N 1
ATOM 4855 C CA . LEU B 1 262 ? 13.414 -12.375 -2.523 1 98.25 262 LEU B CA 1
ATOM 4856 C C . LEU B 1 262 ? 13.93 -10.969 -2.213 1 98.25 262 LEU B C 1
ATOM 4858 O O . LEU B 1 262 ? 13.883 -10.531 -1.062 1 98.25 262 LEU B O 1
ATOM 4862 N N . GLY B 1 263 ? 14.43 -10.32 -3.271 1 97.06 263 GLY B N 1
ATOM 4863 C CA . GLY B 1 263 ? 15 -8.992 -3.094 1 97.06 263 GLY B CA 1
ATOM 4864 C C . GLY B 1 263 ? 14.305 -7.93 -3.928 1 97.06 263 GLY B C 1
ATOM 4865 O O . GLY B 1 263 ? 13.945 -8.18 -5.082 1 97.06 263 GLY B O 1
ATOM 4866 N N . GLY B 1 264 ? 14.016 -6.844 -3.309 1 95.75 264 GLY B N 1
ATOM 4867 C CA . GLY B 1 264 ? 13.562 -5.645 -3.996 1 95.75 264 GLY B CA 1
ATOM 4868 C C . GLY B 1 264 ? 14.602 -4.543 -4.023 1 95.75 264 GLY B C 1
ATOM 4869 O O . GLY B 1 264 ? 15.133 -4.152 -2.977 1 95.75 264 GLY B O 1
ATOM 4870 N N . VAL B 1 265 ? 14.875 -4.051 -5.203 1 94 265 VAL B N 1
ATOM 4871 C CA . VAL B 1 265 ? 15.914 -3.045 -5.371 1 94 265 VAL B CA 1
ATOM 4872 C C . VAL B 1 265 ? 15.297 -1.65 -5.359 1 94 265 VAL B C 1
ATOM 4874 O O . VAL B 1 265 ? 14.344 -1.381 -6.098 1 94 265 VAL B O 1
ATOM 4877 N N . PHE B 1 266 ? 15.797 -0.823 -4.473 1 90.62 266 PHE B N 1
ATOM 4878 C CA . PHE B 1 266 ? 15.344 0.561 -4.371 1 90.62 266 PHE B CA 1
ATOM 4879 C C . PHE B 1 266 ? 16.422 1.517 -4.883 1 90.62 266 PHE B C 1
ATOM 4881 O O . PHE B 1 266 ? 17.531 1.537 -4.367 1 90.62 266 PHE B O 1
ATOM 4888 N N . ASP B 1 267 ? 16 2.217 -5.863 1 86.06 267 ASP B N 1
ATOM 4889 C CA . ASP B 1 267 ? 16.844 3.328 -6.297 1 86.06 267 ASP B CA 1
ATOM 4890 C C . ASP B 1 267 ? 16.547 4.59 -5.484 1 86.06 267 ASP B C 1
ATOM 4892 O O . ASP B 1 267 ? 15.633 5.344 -5.812 1 86.06 267 ASP B O 1
ATOM 4896 N N . VAL B 1 268 ? 17.297 4.867 -4.48 1 80.06 268 VAL B N 1
ATOM 4897 C CA . VAL B 1 268 ? 17 5.883 -3.479 1 80.06 268 VAL B CA 1
ATOM 4898 C C . VAL B 1 268 ? 16.984 7.262 -4.129 1 80.06 268 VAL B C 1
ATOM 4900 O O . VAL B 1 268 ? 16.125 8.094 -3.812 1 80.06 268 VAL B O 1
ATOM 4903 N N . GLU B 1 269 ? 17.891 7.531 -4.988 1 77.19 269 GLU B N 1
ATOM 4904 C CA . GLU B 1 269 ? 17.938 8.836 -5.648 1 77.19 269 GLU B CA 1
ATOM 4905 C C . GLU B 1 269 ? 16.656 9.109 -6.418 1 77.19 269 GLU B C 1
ATOM 4907 O O . GLU B 1 269 ? 16.031 10.164 -6.258 1 77.19 269 GLU B O 1
ATOM 4912 N N . SER B 1 270 ? 16.312 8.156 -7.16 1 76.19 270 SER B N 1
ATOM 4913 C CA . SER B 1 270 ? 15.109 8.32 -7.965 1 76.19 270 SER B CA 1
ATOM 4914 C C . SER B 1 270 ? 13.867 8.406 -7.09 1 76.19 270 SER B C 1
ATOM 4916 O O . SER B 1 270 ? 12.938 9.164 -7.387 1 76.19 270 SER B O 1
ATOM 4918 N N . LEU B 1 271 ? 13.914 7.684 -6.066 1 76.81 271 LEU B N 1
ATOM 4919 C CA . LEU B 1 271 ? 12.781 7.605 -5.156 1 76.81 271 LEU B CA 1
ATOM 4920 C C . LEU B 1 271 ? 12.539 8.945 -4.473 1 76.81 271 LEU B C 1
ATOM 4922 O O . LEU B 1 271 ? 11.414 9.461 -4.48 1 76.81 271 LEU B O 1
ATOM 4926 N N . VAL B 1 272 ? 13.586 9.453 -3.877 1 76.56 272 VAL B N 1
ATOM 4927 C CA . VAL B 1 272 ? 13.484 10.695 -3.123 1 76.56 272 VAL B CA 1
ATOM 4928 C C . VAL B 1 272 ? 13.156 11.844 -4.066 1 76.56 272 VAL B C 1
ATOM 4930 O O . VAL B 1 272 ? 12.336 12.711 -3.738 1 76.56 272 VAL B O 1
ATOM 4933 N N . GLU B 1 273 ? 13.688 11.742 -5.227 1 76.62 273 GLU B N 1
ATOM 4934 C CA . GLU B 1 273 ? 13.406 12.781 -6.215 1 76.62 273 GLU B CA 1
ATOM 4935 C C . GLU B 1 273 ? 11.93 12.781 -6.609 1 76.62 273 GLU B C 1
ATOM 4937 O O . GLU B 1 273 ? 11.305 13.836 -6.684 1 76.62 273 GLU B O 1
ATOM 4942 N N . LYS B 1 274 ? 11.453 11.617 -6.898 1 73.94 274 LYS B N 1
ATOM 4943 C CA . LYS B 1 274 ? 10.047 11.492 -7.277 1 73.94 274 LYS B CA 1
ATOM 4944 C C . LYS B 1 274 ? 9.125 11.984 -6.164 1 73.94 274 LYS B C 1
ATOM 4946 O O . LYS B 1 274 ? 8.133 12.656 -6.43 1 73.94 274 LYS B O 1
ATOM 4951 N N . LEU B 1 275 ? 9.469 11.648 -4.988 1 72.88 275 LEU B N 1
ATOM 4952 C CA . LEU B 1 275 ? 8.672 12.078 -3.844 1 72.88 275 LEU B CA 1
ATOM 4953 C C . LEU B 1 275 ? 8.711 13.594 -3.688 1 72.88 275 LEU B C 1
ATOM 4955 O O . LEU B 1 275 ? 7.688 14.227 -3.434 1 72.88 275 LEU B O 1
ATOM 4959 N N . LEU B 1 276 ? 9.93 14.195 -3.822 1 72.31 276 LEU B N 1
ATOM 4960 C CA . LEU B 1 276 ? 10.109 15.633 -3.67 1 72.31 276 LEU B CA 1
ATOM 4961 C C . LEU B 1 276 ? 9.375 16.391 -4.777 1 72.31 276 LEU B C 1
ATOM 4963 O O . LEU B 1 276 ? 8.852 17.484 -4.547 1 72.31 276 LEU B O 1
ATOM 4967 N N . GLN B 1 277 ? 9.367 15.727 -5.898 1 73.75 277 GLN B N 1
ATOM 4968 C CA . GLN B 1 277 ? 8.648 16.344 -7.012 1 73.75 277 GLN B CA 1
ATOM 4969 C C . GLN B 1 277 ? 7.148 16.375 -6.75 1 73.75 277 GLN B C 1
ATOM 4971 O O . GLN B 1 277 ? 6.48 17.359 -7.086 1 73.75 277 GLN B O 1
ATOM 4976 N N . GLN B 1 278 ? 6.668 15.352 -6.184 1 68.94 278 GLN B N 1
ATOM 4977 C CA . GLN B 1 278 ? 5.246 15.266 -5.871 1 68.94 278 GLN B CA 1
ATOM 4978 C C . GLN B 1 278 ? 4.855 16.281 -4.797 1 68.94 278 GLN B C 1
ATOM 4980 O O . GLN B 1 278 ? 3.748 16.812 -4.812 1 68.94 278 GLN B O 1
ATOM 4985 N N . LEU B 1 279 ? 5.762 16.562 -3.908 1 65.25 279 LEU B N 1
ATOM 4986 C CA . LEU B 1 279 ? 5.477 17.453 -2.791 1 65.25 279 LEU B CA 1
ATOM 4987 C C . LEU B 1 279 ? 5.945 18.875 -3.098 1 65.25 279 LEU B C 1
ATOM 4989 O O . LEU B 1 279 ? 5.672 19.797 -2.334 1 65.25 279 LEU B O 1
ATOM 4993 N N . ALA B 1 280 ? 6.793 19.125 -4.16 1 58.34 280 ALA B N 1
ATOM 4994 C CA . ALA B 1 280 ? 7.441 20.391 -4.512 1 58.34 280 ALA B CA 1
ATOM 4995 C C . ALA B 1 280 ? 6.414 21.484 -4.73 1 58.34 280 ALA B C 1
ATOM 4997 O O . ALA B 1 280 ? 6.707 22.672 -4.523 1 58.34 280 ALA B O 1
ATOM 4998 N N . SER B 1 281 ? 5.262 21.062 -5.395 1 55 281 SER B N 1
ATOM 4999 C CA . SER B 1 281 ? 4.391 22.219 -5.602 1 55 281 SER B CA 1
ATOM 5000 C C . SER B 1 281 ? 4.301 23.078 -4.348 1 55 281 SER B C 1
ATOM 5002 O O . SER B 1 281 ? 3.848 24.219 -4.402 1 55 281 SER B O 1
ATOM 5004 N N . LYS B 1 282 ? 4.887 22.609 -3.332 1 59.03 282 LYS B N 1
ATOM 5005 C CA . LYS B 1 282 ? 4.922 23.484 -2.162 1 59.03 282 LYS B CA 1
ATOM 5006 C C . LYS B 1 282 ? 6.305 24.094 -1.976 1 59.03 282 LYS B C 1
ATOM 5008 O O . LYS B 1 282 ? 7.137 24.062 -2.887 1 59.03 282 LYS B O 1
ATOM 5013 N N . GLN B 1 283 ? 6.785 24.5 -0.883 1 59.41 283 GLN B N 1
ATOM 5014 C CA . GLN B 1 283 ? 8.039 25.172 -0.549 1 59.41 283 GLN B CA 1
ATOM 5015 C C . GLN B 1 283 ? 9.227 24.234 -0.733 1 59.41 283 GLN B C 1
ATOM 5017 O O . GLN B 1 283 ? 9.172 23.062 -0.352 1 59.41 283 GLN B O 1
ATOM 5022 N N . THR B 1 284 ? 10.133 24.656 -1.607 1 66.25 284 THR B N 1
ATOM 5023 C CA . THR B 1 284 ? 11.336 23.891 -1.944 1 66.25 284 THR B CA 1
ATOM 5024 C C . THR B 1 284 ? 12.172 23.625 -0.698 1 66.25 284 THR B C 1
ATOM 5026 O O . THR B 1 284 ? 12.562 24.562 0.003 1 66.25 284 THR B O 1
ATOM 5029 N N . VAL B 1 285 ? 12.031 22.641 0.006 1 75.44 285 VAL B N 1
ATOM 5030 C CA . VAL B 1 285 ? 12.852 22.188 1.125 1 75.44 285 VAL B CA 1
ATOM 5031 C C . VAL B 1 285 ? 13.953 21.25 0.619 1 75.44 285 VAL B C 1
ATOM 5033 O O . VAL B 1 285 ? 13.711 20.438 -0.268 1 75.44 285 VAL B O 1
ATOM 5036 N N . ILE B 1 286 ? 15.188 21.562 1.018 1 81 286 ILE B N 1
ATOM 5037 C CA . ILE B 1 286 ? 16.297 20.672 0.715 1 81 286 ILE B CA 1
ATOM 5038 C C . ILE B 1 286 ? 16.25 19.453 1.645 1 81 286 ILE B C 1
ATOM 5040 O O . ILE B 1 286 ? 16.141 19.609 2.865 1 81 286 ILE B O 1
ATOM 5044 N N . VAL B 1 287 ? 16.312 18.297 1.076 1 84.56 287 VAL B N 1
ATOM 5045 C CA . VAL B 1 287 ? 16.172 17.078 1.867 1 84.56 287 VAL B CA 1
ATOM 5046 C C . VAL B 1 287 ? 17.406 16.203 1.711 1 84.56 287 VAL B C 1
ATOM 5048 O O . VAL B 1 287 ? 17.938 16.062 0.608 1 84.56 287 VAL B O 1
ATOM 5051 N N . ASN B 1 288 ? 17.953 15.742 2.842 1 86.25 288 ASN B N 1
ATOM 5052 C CA . ASN B 1 288 ? 19 14.734 2.879 1 86.25 288 ASN B CA 1
ATOM 5053 C C . ASN B 1 288 ? 18.578 13.523 3.711 1 86.25 288 ASN B C 1
ATOM 5055 O O . ASN B 1 288 ? 17.938 13.672 4.754 1 86.25 288 ASN B O 1
ATOM 5059 N N . VAL B 1 289 ? 18.906 12.422 3.227 1 87.75 289 VAL B N 1
ATOM 5060 C CA . VAL B 1 289 ? 18.578 11.188 3.943 1 87.75 289 VAL B CA 1
ATOM 5061 C C . VAL B 1 289 ? 19.875 10.445 4.281 1 87.75 289 VAL B C 1
ATOM 5063 O O . VAL B 1 289 ? 20.734 10.25 3.416 1 87.75 289 VAL B O 1
ATOM 5066 N N . TYR B 1 290 ? 19.984 10.047 5.535 1 87.62 290 TYR B N 1
ATOM 5067 C CA . TYR B 1 290 ? 21.188 9.375 5.992 1 87.62 290 TYR B CA 1
ATOM 5068 C C . TYR B 1 290 ? 20.859 8.055 6.672 1 87.62 290 TYR B C 1
ATOM 5070 O O . TYR B 1 290 ? 19.828 7.934 7.336 1 87.62 290 TYR B O 1
ATOM 5078 N N . ASP B 1 291 ? 21.703 7.07 6.344 1 87.44 291 ASP B N 1
ATOM 5079 C CA . ASP B 1 291 ? 21.734 5.875 7.18 1 87.44 291 ASP B CA 1
ATOM 5080 C C . ASP B 1 291 ? 22.609 6.094 8.414 1 87.44 291 ASP B C 1
ATOM 5082 O O . ASP B 1 291 ? 23.828 6.18 8.305 1 87.44 291 ASP B O 1
ATOM 5086 N N . ILE B 1 292 ? 22.016 6.18 9.602 1 89.25 292 ILE B N 1
ATOM 5087 C CA . ILE B 1 292 ? 22.75 6.527 10.812 1 89.25 292 ILE B CA 1
ATOM 5088 C C . ILE B 1 292 ? 22.938 5.281 11.68 1 89.25 292 ILE B C 1
ATOM 5090 O O . ILE B 1 292 ? 23.047 5.375 12.898 1 89.25 292 ILE B O 1
ATOM 5094 N N . THR B 1 293 ? 22.828 4.156 11.109 1 86.44 293 THR B N 1
ATOM 5095 C CA . THR B 1 293 ? 22.984 2.912 11.852 1 86.44 293 THR B CA 1
ATOM 5096 C C . THR B 1 293 ? 24.297 2.91 12.625 1 86.44 293 THR B C 1
ATOM 5098 O O . THR B 1 293 ? 24.344 2.525 13.797 1 86.44 293 THR B O 1
ATOM 5101 N N . ASN B 1 294 ? 25.312 3.309 11.953 1 83.44 294 ASN B N 1
ATOM 5102 C CA . ASN B 1 294 ? 26.578 3.564 12.641 1 83.44 294 ASN B CA 1
ATOM 5103 C C . ASN B 1 294 ? 26.641 4.984 13.195 1 83.44 294 ASN B C 1
ATOM 5105 O O . ASN B 1 294 ? 26.641 5.953 12.43 1 83.44 294 ASN B O 1
ATOM 5109 N N . HIS B 1 295 ? 26.75 5.16 14.445 1 83.81 295 HIS B N 1
ATOM 5110 C CA . HIS B 1 295 ? 26.672 6.453 15.109 1 83.81 295 HIS B CA 1
ATOM 5111 C C . HIS B 1 295 ? 27.859 7.34 14.727 1 83.81 295 HIS B C 1
ATOM 5113 O O . HIS B 1 295 ? 27.75 8.57 14.75 1 83.81 295 HIS B O 1
ATOM 5119 N N . THR B 1 296 ? 28.875 6.727 14.422 1 82.38 296 THR B N 1
ATOM 5120 C CA . THR B 1 296 ? 30.078 7.5 14.18 1 82.38 296 THR B CA 1
ATOM 5121 C C . THR B 1 296 ? 30.203 7.859 12.703 1 82.38 296 THR B C 1
ATOM 5123 O O . THR B 1 296 ? 30.844 8.859 12.352 1 82.38 296 THR B O 1
ATOM 5126 N N . HIS B 1 297 ? 29.594 7.027 11.836 1 83.75 297 HIS B N 1
ATOM 5127 C CA . HIS B 1 297 ? 29.734 7.262 10.406 1 83.75 297 HIS B CA 1
ATOM 5128 C C . HIS B 1 297 ? 28.391 7.195 9.703 1 83.75 297 HIS B C 1
ATOM 5130 O O . HIS B 1 297 ? 27.922 6.113 9.352 1 83.75 297 HIS B O 1
ATOM 5136 N N . HIS B 1 298 ? 27.891 8.367 9.414 1 84.69 298 HIS B N 1
ATOM 5137 C CA . HIS B 1 298 ? 26.641 8.422 8.672 1 84.69 298 HIS B CA 1
ATOM 5138 C C . HIS B 1 298 ? 26.875 8.203 7.18 1 84.69 298 HIS B C 1
ATOM 5140 O O . HIS B 1 298 ? 27.844 8.734 6.613 1 84.69 298 HIS B O 1
ATOM 5146 N N . ILE B 1 299 ? 26.125 7.324 6.637 1 83.62 299 ILE B N 1
ATOM 5147 C CA . ILE B 1 299 ? 26.25 7.055 5.207 1 83.62 299 ILE B CA 1
ATOM 5148 C C . ILE B 1 299 ? 25.125 7.773 4.453 1 83.62 299 ILE B C 1
ATOM 5150 O O . ILE B 1 299 ? 23.938 7.516 4.695 1 83.62 299 ILE B O 1
ATOM 5154 N N . PRO B 1 300 ? 25.516 8.648 3.576 1 85.31 300 PRO B N 1
ATOM 5155 C CA . PRO B 1 300 ? 24.484 9.352 2.816 1 85.31 300 PRO B CA 1
ATOM 5156 C C . PRO B 1 300 ? 23.75 8.438 1.83 1 85.31 300 PRO B C 1
ATOM 5158 O O . PRO B 1 300 ? 24.391 7.684 1.092 1 85.31 300 PRO B O 1
ATOM 5161 N N . MET B 1 301 ? 22.5 8.445 1.901 1 83.25 301 MET B N 1
ATOM 5162 C CA . MET B 1 301 ? 21.672 7.73 0.941 1 83.25 301 MET B CA 1
ATOM 5163 C C . MET B 1 301 ? 21.188 8.664 -0.166 1 83.25 301 MET B C 1
ATOM 5165 O O . MET B 1 301 ? 21.094 8.266 -1.327 1 83.25 301 MET B O 1
ATOM 5169 N N . TYR B 1 302 ? 20.781 9.859 0.277 1 83.31 302 TYR B N 1
ATOM 5170 C CA . TYR B 1 302 ? 20.375 10.93 -0.631 1 83.31 302 TYR B CA 1
ATOM 5171 C C . TYR B 1 302 ? 20.859 12.281 -0.14 1 83.31 302 TYR B C 1
ATOM 5173 O O . TYR B 1 302 ? 20.656 12.641 1.022 1 83.31 302 TYR B O 1
ATOM 5181 N N . SER B 1 303 ? 21.625 12.938 -0.972 1 78.56 303 SER B N 1
ATOM 5182 C CA . SER B 1 303 ? 22.141 14.25 -0.591 1 78.56 303 SER B CA 1
ATOM 5183 C C . SER B 1 303 ? 21.953 15.266 -1.717 1 78.56 303 SER B C 1
ATOM 5185 O O . SER B 1 303 ? 22.234 14.969 -2.879 1 78.56 303 SER B O 1
ATOM 5187 N N . SER B 1 304 ? 21.188 16.281 -1.298 1 69.12 304 SER B N 1
ATOM 5188 C CA . SER B 1 304 ? 21.109 17.391 -2.238 1 69.12 304 SER B CA 1
ATOM 5189 C C . SER B 1 304 ? 22.312 18.312 -2.1 1 69.12 304 SER B C 1
ATOM 5191 O O . SER B 1 304 ? 22.891 18.438 -1.015 1 69.12 304 SER B O 1
ATOM 5193 N N . ASN B 1 305 ? 23.156 18.391 -3.092 1 59.25 305 ASN B N 1
ATOM 5194 C CA . ASN B 1 305 ? 24.406 19.156 -3.133 1 59.25 305 ASN B CA 1
ATOM 5195 C C . ASN B 1 305 ? 24.219 20.578 -2.584 1 59.25 305 ASN B C 1
ATOM 5197 O O . ASN B 1 305 ? 25.094 21.422 -2.74 1 59.25 305 ASN B O 1
ATOM 5201 N N . VAL B 1 306 ? 23.156 20.906 -2.123 1 55.22 306 VAL B N 1
ATOM 5202 C CA . VAL B 1 306 ? 23.047 22.328 -1.848 1 55.22 306 VAL B CA 1
ATOM 5203 C C . VAL B 1 306 ? 23.516 22.625 -0.425 1 55.22 306 VAL B C 1
ATOM 5205 O O . VAL B 1 306 ? 23.062 21.984 0.529 1 55.22 306 VAL B O 1
ATOM 5208 N N . LEU B 1 307 ? 24.734 23.016 -0.331 1 49.41 307 LEU B N 1
ATOM 5209 C CA . LEU B 1 307 ? 25.469 23.5 0.836 1 49.41 307 LEU B CA 1
ATOM 5210 C C . LEU B 1 307 ? 24.844 24.797 1.362 1 49.41 307 LEU B C 1
ATOM 5212 O O . LEU B 1 307 ? 24.562 25.703 0.587 1 49.41 307 LEU B O 1
ATOM 5216 N N . GLY B 1 308 ? 23.734 24.938 1.995 1 47.34 308 GLY B N 1
ATOM 5217 C CA . GLY B 1 308 ? 23.562 26.297 2.471 1 47.34 308 GLY B CA 1
ATOM 5218 C C . GLY B 1 308 ? 23.125 26.375 3.926 1 47.34 308 GLY B C 1
ATOM 5219 O O . GLY B 1 308 ? 23.828 25.875 4.809 1 47.34 308 GLY B O 1
ATOM 5220 N N . ASP B 1 309 ? 21.781 26.609 4.258 1 55.53 309 ASP B N 1
ATOM 5221 C CA . ASP B 1 309 ? 21.25 27.5 5.285 1 55.53 309 ASP B CA 1
ATOM 5222 C C . ASP B 1 309 ? 21.25 26.828 6.652 1 55.53 309 ASP B C 1
ATOM 5224 O O . ASP B 1 309 ? 21.344 25.609 6.746 1 55.53 309 ASP B O 1
ATOM 5228 N N . THR B 1 310 ? 21.203 27.609 7.777 1 59.59 310 THR B N 1
ATOM 5229 C CA . THR B 1 310 ? 21.359 27.562 9.227 1 59.59 310 THR B CA 1
ATOM 5230 C C . THR B 1 310 ? 20.312 26.656 9.859 1 59.59 310 THR B C 1
ATOM 5232 O O . THR B 1 310 ? 20.578 26 10.875 1 59.59 310 THR B O 1
ATOM 5235 N N . PHE B 1 311 ? 19.047 26.672 9.297 1 61.66 311 PHE B N 1
ATOM 5236 C CA . PHE B 1 311 ? 18.047 25.953 10.07 1 61.66 311 PHE B CA 1
ATOM 5237 C C . PHE B 1 311 ? 17.875 24.531 9.555 1 61.66 311 PHE B C 1
ATOM 5239 O O . PHE B 1 311 ? 17.766 24.312 8.344 1 61.66 311 PHE B O 1
ATOM 5246 N N . TYR B 1 312 ? 18.172 23.484 10.492 1 80.88 312 TYR B N 1
ATOM 5247 C CA . TYR B 1 312 ? 17.953 22.109 10.047 1 80.88 312 TYR B CA 1
ATOM 5248 C C . TYR B 1 312 ? 16.984 21.391 10.977 1 80.88 312 TYR B C 1
ATOM 5250 O O . TYR B 1 312 ? 16.812 21.781 12.133 1 80.88 312 TYR B O 1
ATOM 5258 N N . HIS B 1 313 ? 16.062 20.75 10.484 1 87.56 313 HIS B N 1
ATOM 5259 C CA . HIS B 1 313 ? 15.18 19.828 11.203 1 87.56 313 HIS B CA 1
ATOM 5260 C C . HIS B 1 313 ? 15.461 18.391 10.82 1 87.56 313 HIS B C 1
ATOM 5262 O O . HIS B 1 313 ? 15.766 18.094 9.664 1 87.56 313 HIS B O 1
ATOM 5268 N N . VAL B 1 314 ? 15.492 17.562 11.875 1 90.56 314 VAL B N 1
ATOM 5269 C CA . VAL B 1 314 ? 15.781 16.141 11.664 1 90.56 314 VAL B CA 1
ATOM 5270 C C . VAL B 1 314 ? 14.539 15.312 11.977 1 90.56 314 VAL B C 1
ATOM 5272 O O . VAL B 1 314 ? 13.922 15.484 13.031 1 90.56 314 VAL B O 1
ATOM 5275 N N . SER B 1 315 ? 14.188 14.539 10.969 1 90.88 315 SER B N 1
ATOM 5276 C CA . SER B 1 315 ? 13.078 13.609 11.164 1 90.88 315 SER B CA 1
ATOM 5277 C C . SER B 1 315 ? 13.555 12.156 11.117 1 90.88 315 SER B C 1
ATOM 5279 O O . SER B 1 315 ? 14.422 11.812 10.312 1 90.88 315 SER B O 1
ATOM 5281 N N . THR B 1 316 ? 13.047 11.336 11.945 1 89.19 316 THR B N 1
ATOM 5282 C CA . THR B 1 316 ? 13.398 9.922 11.961 1 89.19 316 THR B CA 1
ATOM 5283 C C . THR B 1 316 ? 12.633 9.156 10.891 1 89.19 316 THR B C 1
ATOM 5285 O O . THR B 1 316 ? 11.445 9.414 10.664 1 89.19 316 THR B O 1
ATOM 5288 N N . LEU B 1 317 ? 13.336 8.258 10.258 1 88.38 317 LEU B N 1
ATOM 5289 C CA . LEU B 1 317 ? 12.742 7.41 9.227 1 88.38 317 LEU B CA 1
ATOM 5290 C C . LEU B 1 317 ? 12.852 5.938 9.609 1 88.38 317 LEU B C 1
ATOM 5292 O O . LEU B 1 317 ? 13.93 5.457 9.969 1 88.38 317 LEU B O 1
ATOM 5296 N N . ASN B 1 318 ? 11.727 5.227 9.539 1 84.69 318 ASN B N 1
ATOM 5297 C CA . ASN B 1 318 ? 11.695 3.785 9.766 1 84.69 318 ASN B CA 1
ATOM 5298 C C . ASN B 1 318 ? 11.273 3.025 8.508 1 84.69 318 ASN B C 1
ATOM 5300 O O . ASN B 1 318 ? 10.102 3.051 8.125 1 84.69 318 ASN B O 1
ATOM 5304 N N . PHE B 1 319 ? 12.203 2.311 7.961 1 81.62 319 PHE B N 1
ATOM 5305 C CA . PHE B 1 319 ? 11.906 1.567 6.742 1 81.62 319 PHE B CA 1
ATOM 5306 C C . PHE B 1 319 ? 11.57 0.116 7.059 1 81.62 319 PHE B C 1
ATOM 5308 O O . PHE B 1 319 ? 11.625 -0.748 6.184 1 81.62 319 PHE B O 1
ATOM 5315 N N . GLY B 1 320 ? 11.32 -0.215 8.289 1 77.31 320 GLY B N 1
ATOM 5316 C CA . GLY B 1 320 ? 10.852 -1.542 8.664 1 77.31 320 GLY B CA 1
ATOM 5317 C C . GLY B 1 320 ? 11.977 -2.473 9.078 1 77.31 320 GLY B C 1
ATOM 5318 O O . GLY B 1 320 ? 11.727 -3.572 9.578 1 77.31 320 GLY B O 1
ATOM 5319 N N . ASP B 1 321 ? 13.195 -2.146 8.695 1 82.25 321 ASP B N 1
ATOM 5320 C CA . ASP B 1 321 ? 14.328 -2.947 9.141 1 82.25 321 ASP B CA 1
ATOM 5321 C C . ASP B 1 321 ? 14.703 -2.629 10.586 1 82.25 321 ASP B C 1
ATOM 5323 O O . ASP B 1 321 ? 15.086 -1.5 10.898 1 82.25 321 ASP B O 1
ATOM 5327 N N . PRO B 1 322 ? 14.609 -3.543 11.461 1 78.38 322 PRO B N 1
ATOM 5328 C CA . PRO B 1 322 ? 14.922 -3.291 12.875 1 78.38 322 PRO B CA 1
ATOM 5329 C C . PRO B 1 322 ? 16.406 -3.049 13.109 1 78.38 322 PRO B C 1
ATOM 5331 O O . PRO B 1 322 ? 16.797 -2.523 14.164 1 78.38 322 PRO B O 1
ATOM 5334 N N . PHE B 1 323 ? 17.25 -3.377 12.234 1 82 323 PHE B N 1
ATOM 5335 C CA . PHE B 1 323 ? 18.688 -3.332 12.461 1 82 323 PHE B CA 1
ATOM 5336 C C . PHE B 1 323 ? 19.281 -2.029 11.93 1 82 323 PHE B C 1
ATOM 5338 O O . PHE B 1 323 ? 20.469 -1.755 12.125 1 82 323 PHE B O 1
ATOM 5345 N N . ARG B 1 324 ? 18.453 -1.323 11.266 1 87.12 324 ARG B N 1
ATOM 5346 C CA . ARG B 1 324 ? 18.969 -0.097 10.672 1 87.12 324 ARG B CA 1
ATOM 5347 C C . ARG B 1 324 ? 18.109 1.104 11.039 1 87.12 324 ARG B C 1
ATOM 5349 O O . ARG B 1 324 ? 16.906 0.962 11.258 1 87.12 324 ARG B O 1
ATOM 5356 N N . LYS B 1 325 ? 18.812 2.229 11.156 1 88.75 325 LYS B N 1
ATOM 5357 C CA . LYS B 1 325 ? 18.141 3.488 11.469 1 88.75 325 LYS B CA 1
ATOM 5358 C C . LYS B 1 325 ? 18.422 4.543 10.398 1 88.75 325 LYS B C 1
ATOM 5360 O O . LYS B 1 325 ? 19.547 4.641 9.906 1 88.75 325 LYS B O 1
ATOM 5365 N N . HIS B 1 326 ? 17.375 5.25 10.07 1 89.81 326 HIS B N 1
ATOM 5366 C CA . HIS B 1 326 ? 17.516 6.277 9.047 1 89.81 326 HIS B CA 1
ATOM 5367 C C . HIS B 1 326 ? 16.938 7.609 9.516 1 89.81 326 HIS B C 1
ATOM 5369 O O . HIS B 1 326 ? 16.031 7.637 10.359 1 89.81 326 HIS B O 1
ATOM 5375 N N . GLU B 1 327 ? 17.578 8.719 9.031 1 90.25 327 GLU B N 1
ATOM 5376 C CA . GLU B 1 327 ? 17.109 10.062 9.367 1 90.25 327 GLU B CA 1
ATOM 5377 C C . GLU B 1 327 ? 17.062 10.945 8.125 1 90.25 327 GLU B C 1
ATOM 5379 O O . GLU B 1 327 ? 17.844 10.758 7.191 1 90.25 327 GLU B O 1
ATOM 5384 N N . MET B 1 328 ? 16.125 11.766 8.148 1 89.62 328 MET B N 1
ATOM 5385 C CA . MET B 1 328 ? 15.992 12.773 7.098 1 89.62 328 MET B CA 1
ATOM 5386 C C . MET B 1 328 ? 16.328 14.164 7.621 1 89.62 328 MET B C 1
ATOM 5388 O O . MET B 1 328 ? 15.828 14.57 8.672 1 89.62 328 MET B O 1
ATOM 5392 N N . TYR B 1 329 ? 17.141 14.867 6.973 1 88.06 329 TYR B N 1
ATOM 5393 C CA . TYR B 1 329 ? 17.562 16.234 7.297 1 88.06 329 TYR B CA 1
ATOM 5394 C C . TYR B 1 329 ? 16.984 17.219 6.301 1 88.06 329 TYR B C 1
ATOM 5396 O O . TYR B 1 329 ? 17.156 17.078 5.09 1 88.06 329 TYR B O 1
ATOM 5404 N N . CYS B 1 330 ? 16.281 18.094 6.84 1 87.06 330 CYS B N 1
ATOM 5405 C CA . CYS B 1 330 ? 15.703 19.125 5.992 1 87.06 330 CYS B CA 1
ATOM 5406 C C . CYS B 1 330 ? 16.25 20.5 6.348 1 87.06 330 CYS B C 1
ATOM 5408 O O . CYS B 1 330 ? 16.516 20.781 7.516 1 87.06 330 CYS B O 1
ATOM 5410 N N . ARG B 1 331 ? 16.344 21.359 5.254 1 85.69 331 ARG B N 1
ATOM 5411 C CA . ARG B 1 331 ? 16.812 22.734 5.43 1 85.69 331 ARG B CA 1
ATOM 5412 C C . ARG B 1 331 ? 16.016 23.688 4.547 1 85.69 331 ARG B C 1
ATOM 5414 O O . ARG B 1 331 ? 15.555 23.312 3.471 1 85.69 331 ARG B O 1
#

Nearest PDB structures (foldseek):
  3t4t-assembly1_B  TM=9.542E-01  e=7.297E-38  Arabidopsis thaliana
  3t4q-assembly1_A  TM=9.637E-01  e=5.594E-37  Arabidopsis thaliana
  3t4s-assembly1_A  TM=9.558E-01  e=5.950E-37  Arabidopsis thaliana
  8e56-assembly1_F  TM=5.772E-01  e=1.376E-02  Oryctolagus cuniculus
  8if4-assembly1_A  TM=4.452E-01  e=8.932E-03  Homo sapiens

Sequence (662 aa):
MWLKWWEKIRGFGIHQHYYQYIGSKKVKRAMWKKLFVAWLVGWTMLSLCIFCCMSFQATEKRRETLASMCDERARMLQDQFNVSMNHIQALSILISTFHHAKSPSAIDQRTFARYTERTAFERPLTSGVAYAVRVLHSEREQFEKQQGWTIKRMDTVEEKQVHKDDYDPEKLEPSHIQEEYAPVIFAQDTLSHVISVDTLSGKEDRENVVRARESGKGVLTAPFRLLKTNRLGVILTFAVYSRDLPSNATPNERIQATNGYLGGVFDVESLVEKLLQQLASKQTVIVNVYDITNHTHHIPMYSSNVLGDTFYHVSTLNFGDPFRKHEMYCRMWLKWWEKIRGFGIHQHYYQYIGSKKVKRAMWKKLFVAWLVGWTMLSLCIFCCMSFQATEKRRETLASMCDERARMLQDQFNVSMNHIQALSILISTFHHAKSPSAIDQRTFARYTERTAFERPLTSGVAYAVRVLHSEREQFEKQQGWTIKRMDTVEEKQVHKDDYDPEKLEPSHIQEEYAPVIFAQDTLSHVISVDTLSGKEDRENVVRARESGKGVLTAPFRLLKTNRLGVILTFAVYSRDLPSNATPNERIQATNGYLGGVFDVESLVEKLLQQLASKQTVIVNVYDITNHTHHIPMYSSNVLGDTFYHVSTLNFGDPFRKHEMYCR

pLDDT: mean 82.29, std 15.93, range [31.19, 98.5]

Secondary structure (DSSP, 8-state):
--HHHHHHTT-------SSHHHHHHHHHHHHHHHHHHHHHHHHHHHHHHHHHHHHHHHHHHHHHHHHHHHHHHHHHHHHHHHHHHHHHHHHHHHHIIIIISSSS-S--HHHHHHHHHHTGGG-TTEEEEEEEEPEEGGGHHHHHHHHTS--EESHHHHHHT--GGG--GGGPPBPP--SEE-BEEEE-GGGGGGTTEEGGGSHHHHHHHHHHHHH-S-EEPPPEE-TTT--EEEEEEEEEESS---TT--HHHHHHHEEEEEEEEE-HHHHHHHHHHHHHTS----EEEEE-SSSS-PEEEE-------S--EEEEE--S-TT--EEEEE-/--HHHHHHTT-------THHHHHHHHHHHHHHHHHHHHHHHHHHHHHHHHHHHHHHHHHHHHHHHHHHHHHHHHHHHHHHHHHHHHHHHHHHHHHIIIIISSSS-S--HHHHHHHHHHTGGG-TTEEEEEEEEPEEGGGHHHHHHHHTS--EESHHHHHHT--GGG--GGGPPBPP--SEE-BEEEE-GGGGGGTTEEGGGSHHHHHHHHHHHHH-S-EEPPPEE-TTT--EEEEEEEEEESS---TT--HHHHHHHEEEEEEEEE-HHHHHHHHHHHHHTS----EEEEE-SSSS-PEEEE-------S--EEEEE--S-TT--EEEEE-

InterPro domains:
  IPR006189 CHASE domain [PF03924] (106-302)
  IPR006189 CHASE domain [PS50839] (103-329)
  IPR006189 CHASE domain [SM01079] (103-304)
  IPR042240 CHASE domain superfamily [G3DSA:3.30.450.350] (107-331)
  IPR050956 Two-component system histidine kinase [PTHR43719] (61-331)